Protein AF-A0A0J9WTV2-F1 (afdb_monomer_lite)

Sequence (429 aa):
MVVDNADDLRLFGVGQQANDEEMNDTLYKYVPHGSQGTVLWTSRDAHIVGTLVGSPRGIAVRSMTMDEAATLLARRRGDSSTVEREAGVDALLEELHCLPLAISQAGAYMRRMSMTAEQYLGFLRQGKTRWDMLKASDADRHRRPEVSNSMLETSRISTKRIRTESEMSYRMLHVVAYVDSQDIPYELIAAVADRCDNDKEDSVKQATEIEVLEAITRLKEFSFLSLRQTEQGERRYEMHKLVQEALRYGLRVRGTIEKILGETLSTENESENSEAYYAGTTLQIVDGLFPPSEPSSWARCEQYMKHAIRVGEWAEVSRMEVKAATLLQRVSYFLYDRGRWREREPVDSRAWVLRRKVLGEKHPDTIRSMAELATTYHAQGRYDEALQLHQTALGLRRHVLVENHPDTMQSVAYLASIREALQQLPSLV

pLDDT: mean 84.32, std 15.32, range [37.34, 98.56]

InterPro domains:
  IPR011990 Tetratricopeptide-like helical domain superfamily [G3DSA:1.25.40.10] (298-427)
  IPR011990 Tetratricopeptide-like helical domain superfamily [SSF48452] (323-424)
  IPR053137 Nucleotide-binding leucine-rich repeat (NLR)-like [PTHR46082] (64-424)

Secondary structure (DSSP, 8-state):
-EE-----GGGGTTT----HHHHTTSGGGGS---SS---EE--S-GGGBTTTB-GGG----PPPPHHHHHHHHHHHHT--TTS---TTHHHHHHHTTT-HHHHHHHHHHHHHHT--HHHHHHHHHHHHHHHTT----TT-TT--TTS-THHHHHHHHHHHHHHHH-HHHHHHHHHHTTS-SSSEEHHHHHTTGGGTGGG-TT---PPPHHHHHHHHHHHHHTTS-EEEE-TT--EEEE--HHHHHHHHHHHHHHHHHHHHHTSTT--TTGGGGSHHHHHHHHHHHHHHHSPPS-TTTHHHHHHHHHHHHHHHTTHHHHT-HHHHHHHHHHHHHHHHHTT-HHHHHHHHHHHHHHHHHHH-TTSHHHHHHHHHHHHHHHHTT-HHHHHHHHHHHHHHHHHHT-TTSHHHHHHHHHHHHHHHHHHHGGG--

Organism: Fusarium oxysporum f. sp. lycopersici (strain 4287 / CBS 123668 / FGSC 9935 / NRRL 34936) (NCBI:txid426428)

Radius of gyration: 25.4 Å; chains: 1; bounding box: 55×66×69 Å

Structure (mmCIF, N/CA/C/O backbone):
data_AF-A0A0J9WTV2-F1
#
_entry.id   AF-A0A0J9WTV2-F1
#
loop_
_atom_site.group_PDB
_atom_site.id
_atom_site.type_symbol
_atom_site.label_atom_id
_atom_site.label_alt_id
_atom_site.label_comp_id
_atom_site.label_asym_id
_atom_site.label_entity_id
_atom_site.label_seq_id
_atom_site.pdbx_PDB_ins_code
_atom_site.Cartn_x
_atom_site.Cartn_y
_atom_site.Cartn_z
_atom_site.occupancy
_atom_site.B_iso_or_equiv
_atom_site.auth_seq_id
_atom_site.auth_comp_id
_atom_site.auth_asym_id
_atom_site.auth_atom_id
_atom_site.pdbx_PDB_model_num
ATOM 1 N N . MET A 1 1 ? -0.837 -24.089 3.526 1.00 88.75 1 MET A N 1
ATOM 2 C CA . MET A 1 1 ? -0.514 -22.792 2.881 1.00 88.75 1 MET A CA 1
ATOM 3 C C . MET A 1 1 ? -1.655 -21.821 3.149 1.00 88.75 1 MET A C 1
ATOM 5 O O . MET A 1 1 ? -2.790 -22.281 3.195 1.00 88.75 1 MET A O 1
ATOM 9 N N . VAL A 1 2 ? -1.386 -20.527 3.337 1.00 90.69 2 VAL A N 1
ATOM 10 C CA . VAL A 1 2 ? -2.431 -19.493 3.446 1.00 90.69 2 VAL A CA 1
ATOM 11 C C . VAL A 1 2 ? -2.233 -18.495 2.311 1.00 90.69 2 VAL A C 1
ATOM 13 O O . VAL A 1 2 ? -1.140 -17.956 2.167 1.00 90.69 2 VAL A O 1
ATOM 16 N N . VAL A 1 3 ? -3.269 -18.286 1.503 1.00 89.69 3 VAL A N 1
ATOM 17 C CA . VAL A 1 3 ? -3.319 -17.242 0.479 1.00 89.69 3 VAL A CA 1
ATOM 18 C C . VAL A 1 3 ? -4.256 -16.163 0.994 1.00 89.69 3 VAL A C 1
ATOM 20 O O . VAL A 1 3 ? -5.477 -16.319 0.971 1.00 89.69 3 VAL A O 1
ATOM 23 N N . ASP A 1 4 ? -3.664 -15.103 1.529 1.00 85.88 4 ASP A N 1
ATOM 24 C CA . ASP A 1 4 ? -4.407 -14.010 2.141 1.00 85.88 4 ASP A CA 1
ATOM 25 C C . ASP A 1 4 ? -4.726 -12.916 1.110 1.00 85.88 4 ASP A C 1
ATOM 27 O O . ASP A 1 4 ? -3.882 -12.543 0.293 1.00 85.88 4 ASP A O 1
ATOM 31 N N . ASN A 1 5 ? -5.948 -12.389 1.159 1.00 77.56 5 ASN A N 1
ATOM 32 C CA . ASN A 1 5 ? -6.437 -11.265 0.366 1.00 77.56 5 ASN A CA 1
ATOM 33 C C . ASN A 1 5 ? -6.378 -11.493 -1.163 1.00 77.56 5 ASN A C 1
ATOM 35 O O . ASN A 1 5 ? -6.001 -10.597 -1.928 1.00 77.56 5 ASN A O 1
ATOM 39 N N . ALA A 1 6 ? -6.775 -12.689 -1.606 1.00 84.75 6 ALA A N 1
ATOM 40 C CA . ALA A 1 6 ? -6.897 -13.087 -3.009 1.00 84.75 6 ALA A CA 1
ATOM 41 C C . ALA A 1 6 ? -8.144 -12.469 -3.669 1.00 84.75 6 ALA A C 1
ATOM 43 O O . ALA A 1 6 ? -9.078 -13.171 -4.050 1.00 84.75 6 ALA A O 1
ATOM 44 N N . ASP A 1 7 ? -8.187 -11.140 -3.757 1.00 81.12 7 ASP A N 1
ATOM 45 C CA . ASP A 1 7 ? -9.354 -10.404 -4.263 1.00 81.12 7 ASP A CA 1
ATOM 46 C C . ASP A 1 7 ? -9.433 -10.391 -5.799 1.00 81.12 7 ASP A C 1
ATOM 48 O O . ASP A 1 7 ? -10.524 -10.362 -6.354 1.00 81.12 7 ASP A O 1
ATOM 52 N N . ASP A 1 8 ? -8.293 -10.415 -6.501 1.00 80.25 8 ASP A N 1
ATOM 53 C CA . ASP A 1 8 ? -8.256 -10.452 -7.969 1.00 80.25 8 ASP A CA 1
ATOM 54 C C . ASP A 1 8 ? -8.155 -11.900 -8.464 1.00 80.25 8 ASP A C 1
ATOM 56 O O . ASP A 1 8 ? -7.072 -12.418 -8.749 1.00 80.25 8 ASP A O 1
ATOM 60 N N . LEU A 1 9 ? -9.303 -12.578 -8.534 1.00 83.75 9 LEU A N 1
ATOM 61 C CA . LEU A 1 9 ? -9.380 -14.005 -8.871 1.00 83.75 9 LEU A CA 1
ATOM 62 C C . LEU A 1 9 ? -8.915 -14.331 -10.300 1.00 83.75 9 LEU A C 1
ATOM 64 O O . LEU A 1 9 ? -8.579 -15.480 -10.592 1.00 83.75 9 LEU A O 1
ATOM 68 N N . ARG A 1 10 ? -8.828 -13.325 -11.178 1.00 82.38 10 ARG A N 1
ATOM 69 C CA . ARG A 1 10 ? -8.316 -13.473 -12.551 1.00 82.38 10 ARG A CA 1
ATOM 70 C C . ARG A 1 10 ? -6.859 -13.923 -12.563 1.00 82.38 10 ARG A C 1
ATOM 72 O O . ARG A 1 10 ? -6.468 -14.683 -13.438 1.00 82.38 10 ARG A O 1
ATOM 79 N N . LEU A 1 11 ? -6.079 -13.541 -11.546 1.00 82.56 11 LEU A N 1
ATOM 80 C CA . LEU A 1 11 ? -4.700 -14.014 -11.368 1.00 82.56 11 LEU A CA 1
ATOM 81 C C . LEU A 1 11 ? -4.616 -15.540 -11.206 1.00 82.56 11 LEU A C 1
ATOM 83 O O . LEU A 1 11 ? -3.571 -16.137 -11.449 1.00 82.56 11 LEU A O 1
ATOM 87 N N . PHE A 1 12 ? -5.718 -16.172 -10.806 1.00 86.88 12 PHE A N 1
ATOM 88 C CA . PHE A 1 12 ? -5.850 -17.613 -10.621 1.00 86.88 12 PHE A CA 1
ATOM 89 C C . PHE A 1 12 ? -6.725 -18.268 -11.705 1.00 86.88 12 PHE A C 1
ATOM 91 O O . PHE A 1 12 ? -7.151 -19.404 -11.528 1.00 86.88 12 PHE A O 1
ATOM 98 N N . GLY A 1 13 ? -7.002 -17.570 -12.813 1.00 81.94 13 GLY A N 1
ATOM 99 C CA . GLY A 1 13 ? -7.749 -18.115 -13.953 1.00 81.94 13 GLY A CA 1
ATOM 100 C C . GLY A 1 13 ? -9.270 -18.032 -13.846 1.00 81.94 13 GLY A C 1
ATOM 101 O O . GLY A 1 13 ? -9.978 -18.606 -14.669 1.00 81.94 13 GLY A O 1
ATOM 102 N N . VAL A 1 14 ? -9.814 -17.329 -12.849 1.00 81.69 14 VAL A N 1
ATOM 103 C CA . VAL A 1 14 ? -11.269 -17.178 -12.715 1.00 81.69 14 VAL A CA 1
ATOM 104 C C . VAL A 1 14 ? -11.778 -16.091 -13.665 1.00 81.69 14 VAL A C 1
ATOM 106 O O . VAL A 1 14 ? -11.356 -14.939 -13.582 1.00 81.69 14 VAL A O 1
ATOM 109 N N . GLY A 1 15 ? -12.724 -16.445 -14.541 1.00 71.12 15 GLY A N 1
ATOM 110 C CA . GLY A 1 15 ? -13.423 -15.500 -15.422 1.00 71.12 15 GLY A CA 1
ATOM 111 C C . GLY A 1 15 ? -12.742 -15.197 -16.765 1.00 71.12 15 GLY A C 1
ATOM 112 O O . GLY A 1 15 ? -13.240 -14.344 -17.497 1.00 71.12 15 GLY A O 1
ATOM 113 N N . GLN A 1 16 ? -11.645 -15.876 -17.116 1.00 63.53 16 GLN A N 1
ATOM 114 C CA . GLN A 1 16 ? -11.066 -15.822 -18.466 1.00 63.53 16 GLN A CA 1
ATOM 115 C C . GLN A 1 16 ? -11.828 -16.779 -19.403 1.00 63.53 16 GLN A C 1
ATOM 117 O O . GLN A 1 16 ? -12.070 -17.933 -19.050 1.00 63.53 16 GLN A O 1
ATOM 122 N N . GLN A 1 17 ? -12.241 -16.305 -20.587 1.00 53.38 17 GLN A N 1
ATOM 123 C CA . GLN A 1 17 ? -12.732 -17.178 -21.661 1.00 53.38 17 GLN A CA 1
ATOM 124 C C . GLN A 1 17 ? -11.529 -17.961 -22.194 1.00 53.38 17 GLN A C 1
ATOM 126 O O . GLN A 1 17 ? -10.650 -17.381 -22.818 1.00 53.38 17 GLN A O 1
ATOM 131 N N . ALA A 1 18 ? -11.452 -19.247 -21.866 1.00 44.72 18 ALA A N 1
ATOM 132 C CA . ALA A 1 18 ? -10.271 -20.062 -22.109 1.00 44.72 18 ALA A CA 1
ATOM 133 C C . ALA A 1 18 ? -9.949 -20.210 -23.608 1.00 44.72 18 ALA A C 1
ATOM 135 O O . ALA A 1 18 ? -10.753 -20.749 -24.365 1.00 44.72 18 ALA A O 1
ATOM 136 N N . ASN A 1 19 ? -8.732 -19.820 -23.994 1.00 51.06 19 ASN A N 1
ATOM 137 C CA . ASN A 1 19 ? -7.910 -20.657 -24.863 1.00 51.06 19 ASN A CA 1
ATOM 138 C C . ASN A 1 19 ? -7.000 -21.482 -23.938 1.00 51.06 19 ASN A C 1
ATOM 140 O O . ASN A 1 19 ? -6.415 -20.927 -23.006 1.00 51.06 19 ASN A O 1
ATOM 144 N N . ASP A 1 20 ? -6.882 -22.790 -24.175 1.00 47.78 20 ASP A N 1
ATOM 145 C CA . ASP A 1 20 ? -6.165 -23.731 -23.292 1.00 47.78 20 ASP A CA 1
ATOM 146 C C . ASP A 1 20 ? -4.681 -23.362 -23.047 1.00 47.78 20 ASP A C 1
ATOM 148 O O . ASP A 1 20 ? -4.088 -23.793 -22.057 1.00 47.78 20 ASP A O 1
ATOM 152 N N . GLU A 1 21 ? -4.087 -22.507 -23.888 1.00 48.16 21 GLU A N 1
ATOM 153 C CA . GLU A 1 21 ? -2.724 -21.985 -23.714 1.00 48.16 21 GLU A CA 1
ATOM 154 C C . GLU A 1 21 ? -2.596 -20.937 -22.582 1.00 48.16 21 GLU A C 1
ATOM 156 O O . GLU A 1 21 ? -1.555 -20.890 -21.929 1.00 48.16 21 GLU A O 1
ATOM 161 N N . GLU A 1 22 ? -3.643 -20.159 -22.257 1.00 49.66 22 GLU A N 1
ATOM 162 C CA . GLU A 1 22 ? -3.600 -19.127 -21.195 1.00 49.66 22 GLU A CA 1
ATOM 163 C C . GLU A 1 22 ? -3.809 -19.696 -19.778 1.00 49.66 22 GLU A C 1
ATOM 165 O O . GLU A 1 22 ? -3.300 -19.147 -18.796 1.00 49.66 22 GLU A O 1
ATOM 170 N N . MET A 1 23 ? -4.503 -20.835 -19.639 1.00 46.53 23 MET A N 1
ATOM 171 C CA . MET A 1 23 ? -4.699 -21.491 -18.333 1.00 46.53 23 MET A CA 1
ATOM 172 C C . MET A 1 23 ? -3.373 -21.929 -17.700 1.00 46.53 23 MET A C 1
ATOM 174 O O . MET A 1 23 ? -3.224 -21.905 -16.470 1.00 46.53 23 MET A O 1
ATOM 178 N N . ASN A 1 24 ? -2.394 -22.269 -18.543 1.00 49.69 24 ASN A N 1
ATOM 179 C CA . ASN A 1 24 ? -1.057 -22.662 -18.128 1.00 49.69 24 ASN A CA 1
ATOM 180 C C . ASN A 1 24 ? -0.238 -21.516 -17.536 1.00 49.69 24 ASN A C 1
ATOM 182 O O . ASN A 1 24 ? 0.843 -21.806 -17.030 1.00 49.69 24 ASN A O 1
ATOM 186 N N . ASP A 1 25 ? -0.717 -20.265 -17.528 1.00 63.25 25 ASP A N 1
ATOM 187 C CA . ASP A 1 25 ? 0.024 -19.120 -16.983 1.00 63.25 25 ASP A CA 1
ATOM 188 C C . ASP A 1 25 ? -0.570 -18.468 -15.729 1.00 63.25 25 ASP A C 1
ATOM 190 O O . ASP A 1 25 ? -0.031 -17.503 -15.187 1.00 63.25 25 ASP A O 1
ATOM 194 N N . THR A 1 26 ? -1.622 -19.067 -15.178 1.00 81.75 26 THR A N 1
ATOM 195 C CA . THR A 1 26 ? -2.252 -18.581 -13.946 1.00 81.75 26 THR A CA 1
ATOM 196 C C . THR A 1 26 ? -1.428 -18.930 -12.702 1.00 81.75 26 THR A C 1
ATOM 198 O O . THR A 1 26 ? -0.690 -19.918 -12.665 1.00 81.75 26 THR A O 1
ATOM 201 N N . LEU A 1 27 ? -1.590 -18.158 -11.622 1.00 86.12 27 LEU A N 1
ATOM 202 C CA . LEU A 1 27 ? -0.974 -18.466 -10.326 1.00 86.12 27 LEU A CA 1
ATOM 203 C C . LEU A 1 27 ? -1.513 -19.765 -9.710 1.00 86.12 27 LEU A C 1
ATOM 205 O O . LEU A 1 27 ? -0.880 -20.329 -8.818 1.00 86.12 27 LEU A O 1
ATOM 209 N N . TYR A 1 28 ? -2.656 -20.264 -10.192 1.00 85.88 28 TYR A N 1
ATOM 210 C CA . TYR A 1 28 ? -3.290 -21.468 -9.666 1.00 85.88 28 TYR A CA 1
ATOM 211 C C . TYR A 1 28 ? -2.400 -22.710 -9.796 1.00 85.88 28 TYR A C 1
ATOM 213 O O . TYR A 1 28 ? -2.402 -23.549 -8.899 1.00 85.88 28 TYR A O 1
ATOM 221 N N . LYS A 1 29 ? -1.563 -22.794 -10.840 1.00 85.25 29 LYS A N 1
ATOM 222 C CA . LYS A 1 29 ? -0.617 -23.911 -11.038 1.00 85.25 29 LYS A CA 1
ATOM 223 C C . LYS A 1 29 ? 0.431 -24.046 -9.927 1.00 85.25 29 LYS A C 1
ATOM 225 O O . LYS A 1 29 ? 1.000 -25.116 -9.750 1.00 85.25 29 LYS A O 1
ATOM 230 N N . TYR A 1 30 ? 0.693 -22.967 -9.187 1.00 86.81 30 TYR A N 1
ATOM 231 C CA . TYR A 1 30 ? 1.645 -22.950 -8.071 1.00 86.81 30 TYR A CA 1
ATOM 232 C C . TYR A 1 30 ? 0.988 -23.221 -6.717 1.00 86.81 30 TYR A C 1
ATOM 234 O O . TYR A 1 30 ? 1.678 -23.338 -5.704 1.00 86.81 30 TYR A O 1
ATOM 242 N N . VAL A 1 31 ? -0.341 -23.308 -6.676 1.00 87.62 31 VAL A N 1
ATOM 243 C CA . VAL A 1 31 ? -1.068 -23.681 -5.468 1.00 87.62 31 VAL A CA 1
ATOM 244 C C . VAL A 1 31 ? -0.858 -25.180 -5.247 1.00 87.62 31 VAL A C 1
ATOM 246 O O . VAL A 1 31 ? -1.146 -25.946 -6.154 1.00 87.62 31 VAL A O 1
ATOM 249 N N . PRO A 1 32 ? -0.383 -25.642 -4.078 1.00 87.25 32 PRO A N 1
ATOM 250 C CA . PRO A 1 32 ? -0.181 -27.065 -3.845 1.00 87.25 32 PRO A CA 1
ATOM 251 C C . PRO A 1 32 ? -1.494 -27.855 -3.914 1.00 87.25 32 PRO A C 1
ATOM 253 O O . PRO A 1 32 ? -2.434 -27.575 -3.163 1.00 87.25 32 PRO A O 1
ATOM 256 N N . HIS A 1 33 ? -1.521 -28.892 -4.753 1.00 81.75 33 HIS A N 1
ATOM 257 C CA . HIS A 1 33 ? -2.591 -29.888 -4.809 1.00 81.75 33 HIS A CA 1
ATOM 258 C C . HIS A 1 33 ? -2.092 -31.201 -4.206 1.00 81.75 33 HIS A C 1
ATOM 260 O O . HIS A 1 33 ? -1.089 -31.762 -4.641 1.00 81.75 33 HIS A O 1
ATOM 266 N N . GLY A 1 34 ? -2.786 -31.707 -3.190 1.00 79.88 34 GLY A N 1
ATOM 267 C CA . GLY A 1 34 ? -2.417 -32.961 -2.542 1.00 79.88 34 GLY A CA 1
ATOM 268 C C . GLY A 1 34 ? -3.473 -33.438 -1.556 1.00 79.88 34 GLY A C 1
ATOM 269 O O . GLY A 1 34 ? -4.325 -32.671 -1.112 1.00 79.88 34 GLY A O 1
ATOM 270 N N . SER A 1 35 ? -3.412 -34.723 -1.207 1.00 80.44 35 SER A N 1
ATOM 271 C CA . SER A 1 35 ? -4.256 -35.323 -0.165 1.00 80.44 35 SER A CA 1
ATOM 272 C C . SER A 1 35 ? -3.774 -35.003 1.255 1.00 80.44 35 SER A C 1
ATOM 274 O O . SER A 1 35 ? -4.506 -35.232 2.215 1.00 80.44 35 SER A O 1
ATOM 276 N N . GLN A 1 36 ? -2.556 -34.469 1.389 1.00 83.94 36 GLN A N 1
ATOM 277 C CA . GLN A 1 36 ? -1.928 -34.098 2.652 1.00 83.94 36 GLN A CA 1
ATOM 278 C C . GLN A 1 36 ? -1.733 -32.579 2.692 1.00 83.94 36 GLN A C 1
ATOM 280 O O . GLN A 1 36 ? -0.892 -32.032 1.981 1.00 83.94 36 GLN A O 1
ATOM 285 N N . GLY A 1 37 ? -2.518 -31.902 3.530 1.00 85.75 37 GLY A N 1
ATOM 286 C CA . GLY A 1 37 ? -2.442 -30.456 3.744 1.00 85.75 37 GLY A CA 1
ATOM 287 C C . GLY A 1 37 ? -3.648 -29.677 3.216 1.00 85.75 37 GLY A C 1
ATOM 288 O O . GLY A 1 37 ? -4.419 -30.144 2.382 1.00 85.75 37 GLY A O 1
ATOM 289 N N . THR A 1 38 ? -3.800 -28.456 3.730 1.00 89.56 38 THR A N 1
ATOM 290 C CA . THR A 1 38 ? -4.901 -27.550 3.383 1.00 89.56 38 THR A CA 1
ATOM 291 C C . THR A 1 38 ? -4.342 -26.216 2.898 1.00 89.56 38 THR A C 1
ATOM 293 O O . THR A 1 38 ? -3.380 -25.673 3.462 1.00 89.56 38 THR A O 1
ATOM 296 N N . VAL A 1 39 ? -4.965 -25.674 1.851 1.00 91.44 39 VAL A N 1
ATOM 297 C CA . VAL A 1 39 ? -4.784 -24.283 1.435 1.00 91.44 39 VAL A CA 1
ATOM 298 C C . VAL A 1 39 ? -5.960 -23.471 1.964 1.00 91.44 39 VAL A C 1
ATOM 300 O O . VAL A 1 39 ? -7.106 -23.743 1.610 1.00 91.44 39 VAL A O 1
ATOM 303 N N . LEU A 1 40 ? -5.678 -22.502 2.831 1.00 92.69 40 LEU A N 1
ATOM 304 C CA . LEU A 1 40 ? -6.666 -21.545 3.318 1.00 92.69 40 LEU A CA 1
ATOM 305 C C . LEU A 1 40 ? -6.623 -20.300 2.433 1.00 92.69 40 LEU A C 1
ATOM 307 O O . LEU A 1 40 ? -5.555 -19.722 2.257 1.00 92.69 40 LEU A O 1
ATOM 311 N N . TRP A 1 41 ? -7.774 -19.893 1.908 1.00 92.81 41 TRP A N 1
ATOM 312 C CA . TRP A 1 41 ? -7.922 -18.688 1.096 1.00 92.81 41 TRP A CA 1
ATOM 313 C C . TRP A 1 41 ? -8.751 -17.658 1.849 1.00 92.81 41 TRP A C 1
ATOM 315 O O . TRP A 1 41 ? -9.786 -18.007 2.419 1.00 92.81 41 TRP A O 1
ATOM 325 N N . THR A 1 42 ? -8.343 -16.395 1.803 1.00 91.19 42 THR A N 1
ATOM 326 C CA . THR A 1 42 ? -9.198 -15.271 2.200 1.00 91.19 42 THR A CA 1
ATOM 327 C C . THR A 1 42 ? -9.383 -14.351 0.991 1.00 91.19 42 THR A C 1
ATOM 329 O O . THR A 1 42 ? -8.451 -14.104 0.225 1.00 91.19 42 THR A O 1
ATOM 332 N N . SER A 1 43 ? -10.610 -13.887 0.764 1.00 86.88 43 SER A N 1
ATOM 333 C CA . SER A 1 43 ? -10.949 -13.008 -0.357 1.00 86.88 43 SER A CA 1
ATOM 334 C C . SER A 1 43 ? -12.223 -12.231 -0.047 1.00 86.88 43 SER A C 1
ATOM 336 O O . SER A 1 43 ? -13.124 -12.741 0.625 1.00 86.88 43 SER A O 1
ATOM 338 N N . ARG A 1 44 ? -12.306 -10.997 -0.543 1.00 79.94 44 ARG A N 1
ATOM 339 C CA . ARG A 1 44 ? -13.536 -10.191 -0.556 1.00 79.94 44 ARG A CA 1
ATOM 340 C C . ARG A 1 44 ? -14.448 -10.552 -1.735 1.00 79.94 44 ARG A C 1
ATOM 342 O O . ARG A 1 44 ? -15.649 -10.249 -1.696 1.00 79.94 44 ARG A O 1
ATOM 349 N N . ASP A 1 45 ? -13.899 -11.211 -2.754 1.00 81.06 45 ASP A N 1
ATOM 350 C CA . ASP A 1 45 ? -14.632 -11.657 -3.932 1.00 81.06 45 ASP A CA 1
ATOM 351 C C . ASP A 1 45 ? -15.371 -12.975 -3.640 1.00 81.06 45 ASP A C 1
ATOM 353 O O . ASP A 1 45 ? -14.770 -14.028 -3.428 1.00 81.06 45 ASP A O 1
ATOM 357 N N . ALA A 1 46 ? -16.708 -12.921 -3.629 1.00 83.25 46 ALA A N 1
ATOM 358 C CA . ALA A 1 46 ? -17.532 -14.103 -3.369 1.00 83.25 46 ALA A CA 1
ATOM 359 C C . ALA A 1 46 ? -17.436 -15.163 -4.474 1.00 83.25 46 ALA A C 1
ATOM 361 O O . ALA A 1 46 ? -17.731 -16.326 -4.197 1.00 83.25 46 ALA A O 1
ATOM 362 N N . HIS A 1 47 ? -16.998 -14.801 -5.685 1.00 85.94 47 HIS A N 1
ATOM 363 C CA . HIS A 1 47 ? -16.855 -15.753 -6.787 1.00 85.94 47 HIS A CA 1
ATOM 364 C C . HIS A 1 47 ? -15.744 -16.781 -6.541 1.00 85.94 47 HIS A C 1
ATOM 366 O O . HIS A 1 47 ? -15.655 -17.754 -7.284 1.00 85.94 47 HIS A O 1
ATOM 372 N N . ILE A 1 48 ? -14.919 -16.623 -5.495 1.00 88.12 48 ILE A N 1
ATOM 373 C CA . ILE A 1 48 ? -13.900 -17.614 -5.120 1.00 88.12 48 ILE A CA 1
ATOM 374 C C . ILE A 1 48 ? -14.527 -18.969 -4.757 1.00 88.12 48 ILE A C 1
ATOM 376 O O . ILE A 1 48 ? -13.937 -20.028 -4.993 1.00 88.12 48 ILE A O 1
ATOM 380 N N . VAL A 1 49 ? -15.743 -18.939 -4.201 1.00 88.31 49 VAL A N 1
ATOM 381 C CA . VAL A 1 49 ? -16.520 -20.129 -3.861 1.00 88.31 49 VAL A CA 1
ATOM 382 C C . VAL A 1 49 ? -17.215 -20.642 -5.118 1.00 88.31 49 VAL A C 1
ATOM 384 O O . VAL A 1 49 ? -17.958 -19.919 -5.771 1.00 88.31 49 VAL A O 1
ATOM 387 N N . GLY A 1 50 ? -16.993 -21.912 -5.443 1.00 85.88 50 GLY A N 1
ATOM 388 C CA . GLY A 1 50 ? -17.447 -22.529 -6.690 1.00 85.88 50 GLY A CA 1
ATOM 389 C C . GLY A 1 50 ? -16.443 -22.416 -7.840 1.00 85.88 50 GLY A C 1
ATOM 390 O O . GLY A 1 50 ? -16.675 -23.024 -8.879 1.00 85.88 50 GLY A O 1
ATOM 391 N N . THR A 1 51 ? -15.328 -21.701 -7.652 1.00 87.38 51 THR A N 1
ATOM 392 C CA . THR A 1 51 ? -14.238 -21.606 -8.636 1.00 87.38 51 THR A CA 1
ATOM 393 C C . THR A 1 51 ? -12.959 -22.239 -8.081 1.00 87.38 51 THR A C 1
ATOM 395 O O . THR A 1 51 ? -12.727 -23.428 -8.280 1.00 87.38 51 THR A O 1
ATOM 398 N N . LEU A 1 52 ? -12.157 -21.491 -7.319 1.00 87.25 52 LEU A N 1
ATOM 399 C CA . LEU A 1 52 ? -10.907 -21.972 -6.715 1.00 87.25 52 LEU A CA 1
ATOM 400 C C . LEU A 1 52 ? -11.152 -22.832 -5.474 1.00 87.25 52 LEU A C 1
ATOM 402 O O . LEU A 1 52 ? -10.372 -23.735 -5.165 1.00 87.25 52 LEU A O 1
ATOM 406 N N . VAL A 1 53 ? -12.232 -22.540 -4.745 1.00 88.50 53 VAL A N 1
ATOM 407 C CA . VAL A 1 53 ? -12.633 -23.255 -3.533 1.00 88.50 53 VAL A CA 1
ATOM 408 C C . VAL A 1 53 ? -13.962 -23.944 -3.801 1.00 88.50 53 VAL A C 1
ATOM 410 O O . VAL A 1 53 ? -14.949 -23.294 -4.133 1.00 88.50 53 VAL A O 1
ATOM 413 N N . GLY A 1 54 ? -14.014 -25.267 -3.628 1.00 85.81 54 GLY A N 1
ATOM 414 C CA . GLY A 1 54 ? -15.258 -26.017 -3.800 1.00 85.81 54 GLY A CA 1
ATOM 415 C C . GLY A 1 54 ? -16.375 -25.470 -2.906 1.00 85.81 54 GLY A C 1
ATOM 416 O O . GLY A 1 54 ? -16.141 -25.180 -1.732 1.00 85.81 54 GLY A O 1
ATOM 417 N N . SER A 1 55 ? -17.597 -25.376 -3.437 1.00 87.19 55 SER A N 1
ATOM 418 C CA . SER A 1 55 ? -18.765 -24.804 -2.751 1.00 87.19 55 SER A CA 1
ATOM 419 C C . SER A 1 55 ? -18.964 -25.242 -1.288 1.00 87.19 55 SER A C 1
ATOM 421 O O . SER A 1 55 ? -19.198 -24.363 -0.461 1.00 87.19 55 SER A O 1
ATOM 423 N N . PRO A 1 56 ? -18.815 -26.531 -0.898 1.00 88.06 56 PRO A N 1
ATOM 424 C CA . PRO A 1 56 ? -19.010 -26.940 0.499 1.00 88.06 56 PRO A CA 1
ATOM 425 C C . PRO A 1 56 ? -17.891 -26.492 1.454 1.00 88.06 56 PRO A C 1
ATOM 427 O O . PRO A 1 56 ? -18.029 -26.639 2.663 1.00 88.06 56 PRO A O 1
ATOM 430 N N . ARG A 1 57 ? -16.768 -25.984 0.934 1.00 88.94 57 ARG A N 1
ATOM 431 C CA . ARG A 1 57 ? -15.618 -25.519 1.727 1.00 88.94 57 ARG A CA 1
ATOM 432 C C . ARG A 1 57 ? -15.583 -24.001 1.900 1.00 88.94 57 ARG A C 1
ATOM 434 O O . ARG A 1 57 ? -14.744 -23.503 2.644 1.00 88.94 57 ARG A O 1
ATOM 441 N N . GLY A 1 58 ? -16.461 -23.266 1.216 1.00 89.38 58 GLY A N 1
ATOM 442 C CA . GLY A 1 58 ? -16.564 -21.819 1.364 1.00 89.38 58 GLY A CA 1
ATOM 443 C C . GLY A 1 58 ? -17.135 -21.444 2.730 1.00 89.38 58 GLY A C 1
ATOM 444 O O . GLY A 1 58 ? -18.239 -21.858 3.075 1.00 89.38 58 GLY A O 1
ATOM 445 N N . ILE A 1 59 ? -16.403 -20.633 3.494 1.00 90.38 59 ILE A N 1
ATOM 446 C CA . ILE A 1 59 ? -16.875 -20.082 4.769 1.00 90.38 59 ILE A CA 1
ATOM 447 C C . ILE A 1 59 ? -17.138 -18.593 4.565 1.00 90.38 59 ILE A C 1
ATOM 449 O O . ILE A 1 59 ? -16.211 -17.794 4.449 1.00 90.38 59 ILE A O 1
ATOM 453 N N . ALA A 1 60 ? -18.414 -18.214 4.517 1.00 87.81 60 ALA A N 1
ATOM 454 C CA . ALA A 1 60 ? -18.801 -16.811 4.480 1.00 87.81 60 ALA A CA 1
ATOM 455 C C . ALA A 1 60 ? -18.637 -16.194 5.877 1.00 87.81 60 ALA A C 1
ATOM 457 O O . ALA A 1 60 ? -19.384 -16.531 6.798 1.00 87.81 60 ALA A O 1
ATOM 458 N N . VAL A 1 61 ? -17.677 -15.280 6.031 1.00 87.06 61 VAL A N 1
ATOM 459 C CA . VAL A 1 61 ? -17.501 -14.507 7.268 1.00 87.06 61 VAL A CA 1
ATOM 460 C C . VAL A 1 61 ? -18.611 -13.458 7.345 1.00 87.06 61 VAL A C 1
ATOM 462 O O . VAL A 1 61 ? -18.637 -12.508 6.564 1.00 87.06 61 VAL A O 1
ATOM 465 N N . ARG A 1 62 ? -19.567 -13.668 8.254 1.00 85.44 62 ARG A N 1
ATOM 466 C CA . ARG A 1 62 ? -20.687 -12.748 8.504 1.00 85.44 62 ARG A CA 1
ATOM 467 C C . ARG A 1 62 ? -20.293 -11.688 9.537 1.00 85.44 62 ARG A C 1
ATOM 469 O O . ARG A 1 62 ? -19.265 -11.817 10.200 1.00 85.44 62 ARG A O 1
ATOM 476 N N . SER A 1 63 ? -21.121 -10.652 9.682 1.00 84.94 63 SER A N 1
ATOM 477 C CA . SER A 1 63 ? -21.030 -9.739 10.827 1.00 84.94 63 SER A CA 1
ATOM 478 C C . SER A 1 63 ? -21.110 -10.515 12.142 1.00 84.94 63 SER A C 1
ATOM 480 O O . SER A 1 63 ? -21.721 -11.585 12.198 1.00 84.94 63 SER A O 1
ATOM 482 N N . MET A 1 64 ? -20.501 -9.962 13.192 1.00 91.81 64 MET A N 1
ATOM 483 C CA . MET A 1 64 ? -20.559 -10.558 14.525 1.00 91.81 64 MET A CA 1
ATOM 484 C C . MET A 1 64 ? -22.008 -10.630 15.006 1.00 91.81 64 MET A C 1
ATOM 486 O O . MET A 1 64 ? -22.831 -9.778 14.666 1.00 91.81 64 MET A O 1
ATOM 490 N N . THR A 1 65 ? -22.320 -11.625 15.828 1.00 94.06 65 THR A N 1
ATOM 491 C CA . THR A 1 65 ? -23.556 -11.594 16.616 1.00 94.06 65 THR A CA 1
ATOM 492 C C . THR A 1 65 ? -23.505 -10.439 17.619 1.00 94.06 65 THR A C 1
ATOM 494 O O . THR A 1 65 ? -22.424 -9.975 17.989 1.00 94.06 65 THR A O 1
ATOM 497 N N . MET A 1 66 ? -24.665 -9.982 18.096 1.00 93.38 66 MET A N 1
ATOM 498 C CA . MET A 1 66 ? -24.733 -8.898 19.086 1.00 93.38 66 MET A CA 1
ATOM 499 C C . MET A 1 66 ? -23.943 -9.219 20.363 1.00 93.38 66 MET A C 1
ATOM 501 O O . MET A 1 66 ? -23.277 -8.343 20.910 1.00 93.38 66 MET A O 1
ATOM 505 N N . ASP A 1 67 ? -23.936 -10.479 20.803 1.00 91.31 67 ASP A N 1
ATOM 506 C CA . ASP A 1 67 ? -23.207 -10.891 22.006 1.00 91.31 67 ASP A CA 1
ATOM 507 C C . ASP A 1 67 ? -21.690 -10.922 21.797 1.00 91.31 67 ASP A C 1
ATOM 509 O O . ASP A 1 67 ? -20.934 -10.429 22.641 1.00 91.31 67 ASP A O 1
ATOM 513 N N . GLU A 1 68 ? -21.223 -11.429 20.653 1.00 94.06 68 GLU A N 1
ATOM 514 C CA . GLU A 1 68 ? -19.805 -11.358 20.285 1.00 94.06 68 GLU A CA 1
ATOM 515 C C . GLU A 1 68 ? -19.358 -9.896 20.139 1.00 94.06 68 GLU A C 1
ATOM 517 O O . GLU A 1 68 ? -18.279 -9.519 20.605 1.00 94.06 68 GLU A O 1
ATOM 522 N N . ALA A 1 69 ? -20.187 -9.062 19.507 1.00 95.00 69 ALA A N 1
ATOM 523 C CA . ALA A 1 69 ? -19.929 -7.646 19.280 1.00 95.00 69 ALA A CA 1
ATOM 524 C C . ALA A 1 69 ? -19.846 -6.866 20.603 1.00 95.00 69 ALA A C 1
ATOM 526 O O . ALA A 1 69 ? -18.908 -6.090 20.804 1.00 95.00 69 ALA A O 1
ATOM 527 N N . ALA A 1 70 ? -20.762 -7.128 21.539 1.00 93.69 70 ALA A N 1
ATOM 528 C CA . ALA A 1 70 ? -20.742 -6.559 22.884 1.00 93.69 70 ALA A CA 1
ATOM 529 C C . ALA A 1 70 ? -19.503 -7.003 23.668 1.00 93.69 70 ALA A C 1
ATOM 531 O O . ALA A 1 70 ? -18.839 -6.178 24.296 1.00 93.69 70 ALA A O 1
ATOM 532 N N . THR A 1 71 ? -19.141 -8.285 23.570 1.00 93.19 71 THR A N 1
ATOM 533 C CA . THR A 1 71 ? -17.934 -8.835 24.204 1.00 93.19 71 THR A CA 1
ATOM 534 C C . THR A 1 71 ? -16.670 -8.158 23.671 1.00 93.19 71 THR A C 1
ATOM 536 O O . THR A 1 71 ? -15.788 -7.767 24.441 1.00 93.19 71 THR A O 1
ATOM 539 N N . LEU A 1 72 ? -16.576 -7.971 22.351 1.00 94.69 72 LEU A N 1
ATOM 540 C CA . LEU A 1 72 ? -15.460 -7.261 21.735 1.00 94.69 72 LEU A CA 1
ATOM 541 C C . LEU A 1 72 ? -15.410 -5.795 22.177 1.00 94.69 72 LEU A C 1
ATOM 543 O O . LEU A 1 72 ? -14.326 -5.309 22.506 1.00 94.69 72 LEU A O 1
ATOM 547 N N . LEU A 1 73 ? -16.553 -5.103 22.209 1.00 94.56 73 LEU A N 1
ATOM 548 C CA . LEU A 1 73 ? -16.628 -3.709 22.641 1.00 94.56 73 LEU A CA 1
ATOM 549 C C . LEU A 1 73 ? -16.145 -3.554 24.087 1.00 94.56 73 LEU A C 1
ATOM 551 O O . LEU A 1 73 ? -15.249 -2.748 24.333 1.00 94.56 73 LEU A O 1
ATOM 555 N N . ALA A 1 74 ? -16.659 -4.365 25.015 1.00 91.88 74 ALA A N 1
ATOM 556 C CA . ALA A 1 74 ? -16.249 -4.359 26.421 1.00 91.88 74 ALA A CA 1
ATOM 557 C C . ALA A 1 74 ? -14.735 -4.591 26.568 1.00 91.88 74 ALA A C 1
ATOM 559 O O . ALA A 1 74 ? -14.027 -3.828 27.230 1.00 91.88 74 ALA A O 1
ATOM 560 N N . ARG A 1 75 ? -14.190 -5.579 25.841 1.00 92.56 75 ARG A N 1
ATOM 561 C CA . ARG A 1 75 ? -12.746 -5.859 25.839 1.00 92.56 75 ARG A CA 1
ATOM 562 C C . ARG A 1 75 ? -11.921 -4.674 25.334 1.00 92.56 75 ARG A C 1
ATOM 564 O O . ARG A 1 75 ? -10.849 -4.396 25.870 1.00 92.56 75 ARG A O 1
ATOM 571 N N . ARG A 1 76 ? -12.392 -3.980 24.296 1.00 93.56 76 ARG A N 1
ATOM 572 C CA . ARG A 1 76 ? -11.706 -2.814 23.712 1.00 93.56 76 ARG A CA 1
ATOM 573 C C . ARG A 1 76 ? -11.798 -1.583 24.608 1.00 93.56 76 ARG A C 1
ATOM 575 O O . ARG A 1 76 ? -10.827 -0.831 24.684 1.00 93.56 76 ARG A O 1
ATOM 582 N N . ARG A 1 77 ? -12.896 -1.446 25.350 1.00 90.81 77 ARG A N 1
ATOM 583 C CA . ARG A 1 77 ? -13.081 -0.436 26.399 1.00 90.81 77 ARG A CA 1
ATOM 584 C C . ARG A 1 77 ? -12.214 -0.681 27.634 1.00 90.81 77 ARG A C 1
ATOM 586 O O . ARG A 1 77 ? -11.819 0.269 28.298 1.00 90.81 77 ARG A O 1
ATOM 593 N N . GLY A 1 78 ? -11.803 -1.929 27.862 1.00 85.81 78 GLY A N 1
ATOM 594 C CA . GLY A 1 78 ? -11.050 -2.323 29.053 1.00 85.81 78 GLY A CA 1
ATOM 595 C C . GLY A 1 78 ? -11.937 -2.648 30.249 1.0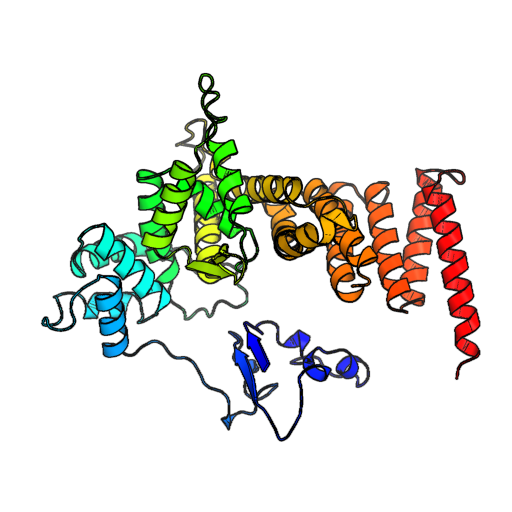0 85.81 78 GLY A C 1
ATOM 596 O O . GLY A 1 78 ? -11.433 -2.669 31.369 1.00 85.81 78 GLY A O 1
ATOM 597 N N . ASP A 1 79 ? -13.221 -2.902 30.007 1.00 82.31 79 ASP A N 1
ATOM 598 C CA . ASP A 1 79 ? -14.193 -3.239 31.039 1.00 82.31 79 ASP A CA 1
ATOM 599 C C . ASP A 1 79 ? -13.954 -4.683 31.518 1.00 82.31 79 ASP A C 1
ATOM 601 O O . ASP A 1 79 ? -13.672 -5.583 30.717 1.00 82.31 79 ASP A O 1
ATOM 605 N N . SER A 1 80 ? -14.053 -4.929 32.828 1.00 65.56 80 SER A N 1
ATOM 606 C CA . SER A 1 80 ? -14.069 -6.292 33.367 1.00 65.56 80 SER A CA 1
ATOM 607 C C . SER A 1 80 ? -15.439 -6.932 33.113 1.00 65.56 80 SER A C 1
ATOM 609 O O . SER A 1 80 ? -16.478 -6.280 33.170 1.00 65.56 80 SER A O 1
ATOM 611 N N . SER A 1 81 ? -15.437 -8.223 32.784 1.00 56.72 81 SER A N 1
ATOM 612 C CA . SER A 1 81 ? -16.515 -8.975 32.121 1.00 56.72 81 SER A CA 1
ATOM 613 C C . SER A 1 81 ? -17.801 -9.223 32.934 1.00 56.72 81 SER A C 1
ATOM 615 O O . SER A 1 81 ? -18.445 -10.248 32.730 1.00 56.72 81 SER A O 1
ATOM 617 N N . THR A 1 82 ? -18.173 -8.364 33.886 1.00 50.88 82 THR A N 1
ATOM 618 C CA . THR A 1 82 ? -19.198 -8.690 34.900 1.00 50.88 82 THR A CA 1
ATOM 619 C C . THR A 1 82 ? -20.275 -7.630 35.131 1.00 50.88 82 THR A C 1
ATOM 621 O O . THR A 1 82 ? -20.999 -7.740 36.115 1.00 50.88 82 THR A O 1
ATOM 624 N N . VAL A 1 83 ? -20.424 -6.620 34.272 1.00 55.72 83 VAL A N 1
ATOM 625 C CA . VAL A 1 83 ? -21.476 -5.601 34.453 1.00 55.72 83 VAL A CA 1
ATOM 626 C C . VAL A 1 83 ? -22.601 -5.799 33.441 1.00 55.72 83 VAL A C 1
ATOM 628 O O . VAL A 1 83 ? -22.353 -6.167 32.291 1.00 55.72 83 VAL A O 1
ATOM 631 N N . GLU A 1 84 ? -23.838 -5.573 33.895 1.00 64.50 84 GLU A N 1
ATOM 632 C CA . GLU A 1 84 ? -25.021 -5.437 33.044 1.00 64.50 84 GLU A CA 1
ATOM 633 C C . GLU A 1 84 ? -24.712 -4.557 31.829 1.00 64.50 84 GLU A C 1
ATOM 635 O O . GLU A 1 84 ? -23.961 -3.581 31.919 1.00 64.50 84 GLU A O 1
ATOM 640 N N . ARG A 1 85 ? -25.273 -4.929 30.675 1.00 69.94 85 ARG A N 1
ATOM 641 C CA . ARG A 1 85 ? -25.012 -4.239 29.414 1.00 69.94 85 ARG A CA 1
ATOM 642 C C . ARG A 1 85 ? -25.426 -2.769 29.557 1.00 69.94 85 ARG A C 1
ATOM 644 O O . ARG A 1 85 ? -26.605 -2.470 29.716 1.00 69.94 85 ARG A O 1
ATOM 651 N N . GLU A 1 86 ? -24.435 -1.876 29.527 1.00 81.00 86 GLU A N 1
ATOM 652 C CA . GLU A 1 86 ? -24.632 -0.427 29.642 1.00 81.00 86 GLU A CA 1
ATOM 653 C C . GLU A 1 86 ? -25.668 0.070 28.623 1.00 81.00 86 GLU A C 1
ATOM 655 O O . GLU A 1 86 ? -25.722 -0.406 27.482 1.00 81.00 86 GLU A O 1
ATOM 660 N N . ALA A 1 87 ? -26.470 1.058 29.027 1.00 84.06 87 ALA A N 1
ATOM 661 C CA . ALA A 1 87 ? -27.428 1.713 28.147 1.00 84.06 87 ALA A CA 1
ATOM 662 C C . ALA A 1 87 ? -26.754 2.210 26.851 1.00 84.06 87 ALA A C 1
ATOM 664 O O . ALA A 1 87 ? -25.620 2.690 26.845 1.00 84.06 87 ALA A O 1
ATOM 665 N N . GLY A 1 88 ? -27.444 2.035 25.723 1.00 87.56 88 GLY A N 1
ATOM 666 C CA . GLY A 1 88 ? -26.961 2.447 24.404 1.00 87.56 88 GLY A CA 1
ATOM 667 C C . GLY A 1 88 ? -25.958 1.508 23.725 1.00 87.56 88 GLY A C 1
ATOM 668 O O . GLY A 1 88 ? -25.662 1.738 22.553 1.00 87.56 88 GLY A O 1
ATOM 669 N N . VAL A 1 89 ? -25.468 0.445 24.383 1.00 93.12 89 VAL A N 1
ATOM 670 C CA . VAL A 1 89 ? -24.548 -0.526 23.752 1.00 93.12 89 VAL A CA 1
ATOM 671 C C . VAL A 1 89 ? -25.195 -1.212 22.553 1.00 93.12 89 VAL A C 1
ATOM 673 O O . VAL A 1 89 ? -24.612 -1.184 21.474 1.00 93.12 89 VAL A O 1
ATOM 676 N N . ASP A 1 90 ? -26.398 -1.772 22.695 1.00 93.38 90 ASP A N 1
ATOM 677 C CA . ASP A 1 90 ? -27.060 -2.473 21.585 1.00 93.38 90 ASP A CA 1
ATOM 678 C C . ASP A 1 90 ? -27.309 -1.523 20.399 1.00 93.38 90 ASP A C 1
ATOM 680 O O . ASP A 1 90 ? -26.927 -1.823 19.270 1.00 93.38 90 ASP A O 1
ATOM 684 N N . ALA A 1 91 ? -27.817 -0.314 20.663 1.00 93.44 91 ALA A N 1
ATOM 685 C CA . ALA A 1 91 ? -28.037 0.699 19.629 1.00 93.44 91 ALA A CA 1
ATOM 686 C C . ALA A 1 91 ? -26.734 1.137 18.932 1.00 93.44 91 ALA A C 1
ATOM 688 O O . ALA A 1 91 ? -26.725 1.403 17.729 1.00 93.44 91 ALA A O 1
ATOM 689 N N . LEU A 1 92 ? -25.621 1.214 19.670 1.00 94.25 92 LEU A N 1
ATOM 690 C CA . LEU A 1 92 ? -24.308 1.493 19.095 1.00 94.25 92 LEU A CA 1
ATOM 691 C C . LEU A 1 92 ? -23.829 0.340 18.205 1.00 94.25 92 LEU A C 1
ATOM 693 O O . LEU A 1 92 ? -23.323 0.586 17.112 1.00 94.25 92 LEU A O 1
ATOM 697 N N . LEU A 1 93 ? -23.977 -0.908 18.647 1.00 94.19 93 LEU A N 1
ATOM 698 C CA . LEU A 1 93 ? -23.547 -2.082 17.884 1.00 94.19 93 LEU A CA 1
ATOM 699 C C . LEU A 1 93 ? -24.367 -2.272 16.603 1.00 94.19 93 LEU A C 1
ATOM 701 O O . LEU A 1 93 ? -23.792 -2.618 15.565 1.00 94.19 93 LEU A O 1
ATOM 705 N N . GLU A 1 94 ? -25.667 -1.975 16.649 1.00 91.62 94 GLU A N 1
ATOM 706 C CA . GLU A 1 94 ? -26.531 -1.887 15.468 1.00 91.62 94 GLU A CA 1
ATOM 707 C C . GLU A 1 94 ? -26.027 -0.817 14.494 1.00 91.62 94 GLU A C 1
ATOM 709 O O . GLU A 1 94 ? -25.825 -1.107 13.314 1.00 91.62 94 GLU A O 1
ATOM 714 N N . GLU A 1 95 ? -25.728 0.395 14.977 1.00 89.25 95 GLU A N 1
ATOM 715 C CA . GLU A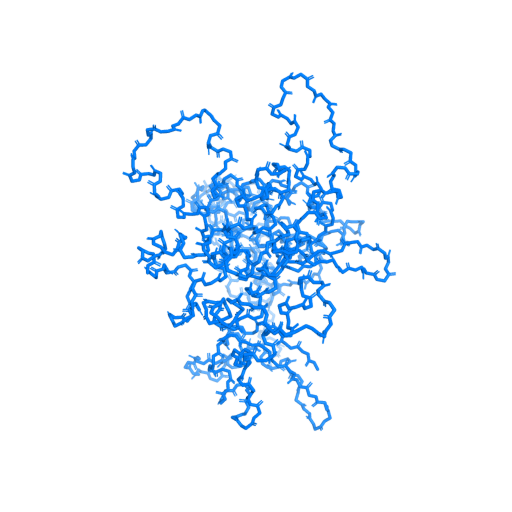 1 95 ? -25.202 1.478 14.132 1.00 89.25 95 GLU A CA 1
ATOM 716 C C . GLU A 1 95 ? -23.833 1.121 13.522 1.00 89.25 95 GLU A C 1
ATOM 718 O O . GLU A 1 95 ? -23.542 1.434 12.364 1.00 89.25 95 GLU A O 1
ATOM 723 N N . LEU A 1 96 ? -22.990 0.394 14.258 1.00 89.88 96 LEU A N 1
ATOM 724 C CA . LEU A 1 96 ? -21.707 -0.120 13.769 1.00 89.88 96 LEU A CA 1
ATOM 725 C C . LEU A 1 96 ? -21.843 -1.375 12.891 1.00 89.88 96 LEU A C 1
ATOM 727 O O . LEU A 1 96 ? -20.835 -1.854 12.364 1.00 89.88 96 LEU A O 1
ATOM 731 N N . HIS A 1 97 ? -23.067 -1.874 12.693 1.00 89.31 97 HIS A N 1
ATOM 732 C CA . HIS A 1 97 ? -23.403 -3.061 11.898 1.00 89.31 97 HIS A CA 1
ATOM 733 C C . HIS A 1 97 ? -22.675 -4.331 12.363 1.00 89.31 97 HIS A C 1
ATOM 735 O O . HIS A 1 97 ? -22.380 -5.227 11.566 1.00 89.31 97 HIS A O 1
ATOM 741 N N . CYS A 1 98 ? -22.345 -4.386 13.655 1.00 90.81 98 CYS A N 1
ATOM 742 C CA . CYS A 1 98 ? -21.575 -5.464 14.268 1.00 90.81 98 CYS A CA 1
ATOM 743 C C . CYS A 1 98 ? -20.252 -5.791 13.542 1.00 90.81 98 CYS A C 1
ATOM 745 O O . CYS A 1 98 ? -19.812 -6.944 13.508 1.00 90.81 98 CYS A O 1
ATOM 747 N N . LEU A 1 99 ? -19.612 -4.783 12.931 1.00 89.88 99 LEU A N 1
ATOM 748 C CA . LEU A 1 99 ? -18.341 -4.955 12.227 1.00 89.88 99 LEU A CA 1
ATOM 749 C C . LEU A 1 99 ? -17.161 -4.915 13.220 1.00 89.88 99 LEU A C 1
ATOM 751 O O . LEU A 1 99 ? -16.948 -3.877 13.856 1.00 89.88 99 LEU A O 1
ATOM 755 N N . PRO A 1 100 ? -16.337 -5.982 13.324 1.00 92.06 100 PRO A N 1
ATOM 756 C CA . PRO A 1 100 ? -15.290 -6.084 14.347 1.00 92.06 100 PRO A CA 1
ATOM 757 C C . PRO A 1 100 ? -14.287 -4.926 14.339 1.00 92.06 100 PRO A C 1
ATOM 759 O O . PRO A 1 100 ? -13.834 -4.465 15.391 1.00 92.06 100 PRO A O 1
ATOM 762 N N . LEU A 1 101 ? -13.927 -4.450 13.145 1.00 89.62 101 LEU A N 1
ATOM 763 C CA . LEU A 1 101 ? -12.963 -3.369 12.970 1.00 89.62 101 LEU A CA 1
ATOM 764 C C . LEU A 1 101 ? -13.534 -2.024 13.454 1.00 89.62 101 LEU A C 1
ATOM 766 O O . LEU A 1 101 ? -12.845 -1.295 14.169 1.00 89.62 101 LEU A O 1
ATOM 770 N N . ALA A 1 102 ? -14.806 -1.742 13.150 1.00 90.00 102 ALA A N 1
ATOM 771 C CA . ALA A 1 102 ? -15.478 -0.503 13.545 1.00 90.00 102 ALA A CA 1
ATOM 772 C C . ALA A 1 102 ? -15.707 -0.480 15.059 1.00 90.00 102 ALA A C 1
ATOM 774 O O . ALA A 1 102 ? -15.405 0.511 15.721 1.00 90.00 102 ALA A O 1
ATOM 775 N N . ILE A 1 103 ? -16.139 -1.615 15.621 1.00 94.56 103 ILE A N 1
ATOM 776 C CA . ILE A 1 103 ? -16.267 -1.815 17.070 1.00 94.56 103 ILE A CA 1
ATOM 777 C C . ILE A 1 103 ? -14.918 -1.632 17.764 1.00 94.56 103 ILE A C 1
ATOM 779 O O . ILE A 1 103 ? -14.846 -0.981 18.803 1.00 94.56 103 ILE A O 1
ATOM 783 N N . SER A 1 104 ? -13.837 -2.177 17.196 1.00 94.44 104 SER A N 1
ATOM 784 C CA . SER A 1 104 ? -12.506 -2.048 17.793 1.00 94.44 104 SER A CA 1
ATOM 785 C C . SER A 1 104 ? -12.035 -0.597 17.848 1.00 94.44 104 SER A C 1
ATOM 787 O O . SER A 1 104 ? -11.555 -0.172 18.897 1.00 94.44 104 SER A O 1
ATOM 789 N N . GLN A 1 105 ? -12.220 0.173 16.771 1.00 92.56 105 GLN A N 1
ATOM 790 C CA . GLN A 1 105 ? -11.909 1.606 16.764 1.00 92.56 105 GLN A CA 1
ATOM 791 C C . GLN A 1 105 ? -12.807 2.403 17.719 1.00 92.56 105 GLN A C 1
ATOM 793 O O . GLN A 1 105 ? -12.306 3.230 18.479 1.00 92.56 105 GLN A O 1
ATOM 798 N N . ALA A 1 106 ? -14.118 2.138 17.718 1.00 94.25 106 ALA A N 1
ATOM 799 C CA . ALA A 1 106 ? -15.072 2.798 18.605 1.00 94.25 106 ALA A CA 1
ATOM 800 C C . ALA A 1 106 ? -14.740 2.545 20.081 1.00 94.25 106 ALA A C 1
ATOM 802 O O . ALA A 1 106 ? -14.579 3.491 20.847 1.00 94.25 106 ALA A O 1
ATOM 803 N N . GLY A 1 107 ? -14.546 1.282 20.469 1.00 94.81 107 GLY A N 1
ATOM 804 C CA . GLY A 1 107 ? -14.191 0.904 21.836 1.00 94.81 107 GLY A CA 1
ATOM 805 C C . GLY A 1 107 ? -12.854 1.490 22.288 1.00 94.81 107 GLY A C 1
ATOM 806 O O . GLY A 1 107 ? -12.741 1.952 23.421 1.00 94.81 107 GLY A O 1
ATOM 807 N N . ALA A 1 108 ? -11.862 1.538 21.395 1.00 93.69 108 ALA A N 1
ATOM 808 C CA . ALA A 1 108 ? -10.572 2.167 21.663 1.00 93.69 108 ALA A CA 1
ATOM 809 C C . ALA A 1 108 ? -10.698 3.685 21.896 1.00 93.69 108 ALA A C 1
ATOM 811 O O . ALA A 1 108 ? -10.145 4.218 22.860 1.00 93.69 108 ALA A O 1
ATOM 812 N N . TYR A 1 109 ? -11.487 4.374 21.064 1.00 93.94 109 TYR A N 1
ATOM 813 C CA . TYR A 1 109 ? -11.805 5.789 21.253 1.00 93.94 109 TYR A CA 1
ATOM 814 C C . TYR A 1 109 ? -12.534 6.024 22.581 1.00 93.94 109 TYR A C 1
ATOM 816 O O . TYR A 1 109 ? -12.134 6.885 23.362 1.00 93.94 109 TYR A O 1
ATOM 824 N N . MET A 1 110 ? -13.575 5.234 22.860 1.00 94.44 110 MET A N 1
ATOM 825 C CA . MET A 1 110 ? -14.371 5.332 24.085 1.00 94.44 110 MET A CA 1
ATOM 826 C C . MET A 1 110 ? -13.519 5.136 25.337 1.00 94.44 110 MET A C 1
ATOM 828 O O . MET A 1 110 ? -13.622 5.938 26.261 1.00 94.44 110 MET A O 1
ATOM 832 N N . ARG A 1 111 ? -12.631 4.132 25.341 1.00 93.94 111 ARG A N 1
ATOM 833 C CA . ARG A 1 111 ? -11.669 3.897 26.425 1.00 93.94 111 ARG A CA 1
ATOM 834 C C . ARG A 1 111 ? -10.820 5.127 26.699 1.00 93.94 111 ARG A C 1
ATOM 836 O O . ARG A 1 111 ? -10.707 5.564 27.836 1.00 93.94 111 ARG A O 1
ATOM 843 N N . ARG A 1 112 ? -10.196 5.662 25.648 1.00 92.38 112 ARG A N 1
ATOM 844 C CA . ARG A 1 112 ? -9.259 6.783 25.756 1.00 92.38 112 ARG A CA 1
ATOM 845 C C . ARG A 1 112 ? -9.954 8.058 26.228 1.00 92.38 112 ARG A C 1
ATOM 847 O O . ARG A 1 112 ? -9.376 8.832 26.980 1.00 92.38 112 ARG A O 1
ATOM 854 N N . MET A 1 113 ? -11.182 8.274 25.766 1.00 92.75 113 MET A N 1
ATOM 855 C CA . MET A 1 113 ? -11.960 9.474 26.060 1.00 92.75 113 MET A CA 1
ATOM 856 C C . MET A 1 113 ? -12.848 9.335 27.301 1.00 92.75 113 MET A C 1
ATOM 858 O O . MET A 1 113 ? -13.574 10.276 27.614 1.00 92.75 113 MET A O 1
ATOM 862 N N . SER A 1 114 ? -12.809 8.186 27.985 1.00 91.62 114 SER A N 1
ATOM 863 C CA . SER A 1 114 ? -13.706 7.844 29.095 1.00 91.62 114 SER A CA 1
ATOM 864 C C . SER A 1 114 ? -15.181 8.105 28.755 1.00 91.62 114 SER A C 1
ATOM 866 O O . SER A 1 114 ? -15.915 8.702 29.540 1.00 91.62 114 SER A O 1
ATOM 868 N N . MET A 1 115 ? -15.600 7.704 27.551 1.00 91.00 115 MET A N 1
ATOM 869 C CA . MET A 1 115 ? -16.943 7.955 27.017 1.00 91.00 115 MET A CA 1
ATOM 870 C C . MET A 1 115 ? -17.867 6.742 27.131 1.00 91.00 115 MET A C 1
ATOM 872 O O . MET A 1 115 ? -17.437 5.602 26.937 1.00 91.00 115 MET A O 1
ATOM 876 N N . THR A 1 116 ? -19.155 7.012 27.352 1.00 92.75 116 THR A N 1
ATOM 877 C CA . THR A 1 116 ? -20.235 6.011 27.329 1.00 92.75 116 THR A CA 1
ATOM 878 C C . THR A 1 116 ? -20.636 5.630 25.903 1.00 92.75 116 THR A C 1
ATOM 880 O O . THR A 1 116 ? -20.340 6.349 24.937 1.00 92.75 116 THR A O 1
ATOM 883 N N . ALA A 1 117 ? -21.338 4.501 25.753 1.00 92.62 117 ALA A N 1
ATOM 884 C CA . ALA A 1 117 ? -21.834 4.053 24.448 1.00 92.62 117 ALA A CA 1
ATOM 885 C C . ALA A 1 117 ? -22.820 5.065 23.834 1.00 92.62 117 ALA A C 1
ATOM 887 O O . ALA A 1 117 ? -22.731 5.373 22.644 1.00 92.62 117 ALA A O 1
ATOM 888 N N . GLU A 1 118 ? -23.696 5.656 24.652 1.00 93.38 118 GLU A N 1
ATOM 889 C CA . GLU A 1 118 ? -24.651 6.686 24.223 1.00 93.38 118 GLU A CA 1
ATOM 890 C C . GLU A 1 118 ? -23.969 7.966 23.735 1.00 93.38 118 GLU A C 1
ATOM 892 O O . GLU A 1 118 ? -24.336 8.510 22.691 1.00 93.38 118 GLU A O 1
ATOM 897 N N . GLN A 1 119 ? -22.948 8.438 24.457 1.00 92.56 119 GLN A N 1
ATOM 898 C CA . GLN A 1 119 ? -22.198 9.629 24.061 1.00 92.56 119 GLN A CA 1
ATOM 899 C C . GLN A 1 119 ? -21.501 9.415 22.713 1.00 92.56 119 GLN A C 1
ATOM 901 O O . GLN A 1 119 ? -21.548 10.286 21.840 1.00 92.56 119 GLN A O 1
ATOM 906 N N . TYR A 1 120 ? -20.879 8.247 22.518 1.00 92.94 120 TYR A N 1
ATOM 907 C CA . TYR A 1 120 ? -20.219 7.921 21.256 1.00 92.94 120 TYR A CA 1
ATOM 908 C C . TYR A 1 120 ? -21.221 7.763 20.103 1.00 92.94 120 TYR A C 1
ATOM 910 O O . TYR A 1 120 ? -21.001 8.305 19.017 1.00 92.94 120 TYR A O 1
ATOM 918 N N . LEU A 1 121 ? -22.358 7.103 20.346 1.00 91.88 121 LEU A N 1
ATOM 919 C CA . LEU A 1 121 ? -23.455 6.995 19.381 1.00 91.88 121 LEU A CA 1
ATOM 920 C C . LEU A 1 121 ? -23.991 8.375 18.966 1.00 91.88 121 LEU A C 1
ATOM 922 O O . LEU A 1 121 ? -24.269 8.603 17.787 1.00 91.88 121 LEU A O 1
ATOM 926 N N . GLY A 1 122 ? -24.073 9.322 19.905 1.00 89.12 122 GLY A N 1
ATOM 927 C CA . GLY A 1 122 ? -24.403 10.717 19.617 1.00 89.12 122 GLY A CA 1
ATOM 928 C C . GLY A 1 122 ? -23.450 11.353 18.599 1.00 89.12 122 GLY A C 1
ATOM 929 O O . GLY A 1 122 ? -23.904 11.958 17.625 1.00 89.12 122 GLY A O 1
ATOM 930 N N . PHE A 1 123 ? -22.134 11.165 18.758 1.00 84.75 123 PHE A N 1
ATOM 931 C CA . PHE A 1 123 ? -21.141 11.652 17.790 1.00 84.75 123 PHE A CA 1
ATOM 932 C C . PHE A 1 123 ? -21.212 10.951 16.433 1.00 84.75 123 PHE A C 1
ATOM 934 O O . PHE A 1 123 ? -21.050 11.616 15.405 1.00 84.75 123 PHE A O 1
ATOM 941 N N . LEU A 1 124 ? -21.471 9.640 16.405 1.00 84.44 124 LEU A N 1
ATOM 942 C CA . LEU A 1 124 ? -21.663 8.903 15.153 1.00 84.44 124 LEU A CA 1
ATOM 943 C C . LEU A 1 124 ? -22.854 9.452 14.363 1.00 84.44 124 LEU A C 1
ATOM 945 O O . LEU A 1 124 ? -22.718 9.775 13.183 1.00 84.44 124 LEU A O 1
ATOM 949 N N . ARG A 1 125 ? -24.003 9.641 15.021 1.00 83.19 125 ARG A N 1
ATOM 950 C CA . ARG A 1 125 ? -25.229 10.137 14.374 1.00 83.19 125 ARG A CA 1
ATOM 951 C C . ARG A 1 125 ? -25.090 11.560 13.834 1.00 83.19 125 ARG A C 1
ATOM 953 O O . ARG A 1 125 ? -25.636 11.857 12.777 1.00 83.19 125 ARG A O 1
ATOM 960 N N . GLN A 1 126 ? -24.319 12.419 14.502 1.00 74.19 126 GLN A N 1
ATOM 961 C CA . GLN A 1 126 ? -23.996 13.760 13.993 1.00 74.19 126 GLN A CA 1
ATOM 962 C C . GLN A 1 126 ? -23.122 13.730 12.726 1.00 74.19 126 GLN A C 1
ATOM 964 O O . GLN A 1 126 ? -23.149 14.678 11.945 1.00 74.19 126 GLN A O 1
ATOM 969 N N . GLY A 1 127 ? -22.326 12.673 12.527 1.00 63.59 127 GLY A N 1
ATOM 970 C CA . GLY A 1 127 ? -21.487 12.490 11.339 1.00 63.59 127 GLY A CA 1
ATOM 971 C C . GLY A 1 127 ? -22.259 12.056 10.094 1.00 63.59 127 GLY A C 1
ATOM 972 O O . GLY A 1 127 ? -21.952 12.527 8.998 1.00 63.59 127 GLY A O 1
ATOM 973 N N . LYS A 1 128 ? -23.289 11.225 10.288 1.00 61.88 128 LYS A N 1
ATOM 974 C CA . LYS A 1 128 ? -24.014 10.504 9.231 1.00 61.88 128 LYS A CA 1
ATOM 975 C C . LYS A 1 128 ? -24.617 11.415 8.161 1.00 61.88 128 LYS A C 1
ATOM 977 O O . LYS A 1 128 ? -24.451 11.156 6.971 1.00 61.88 128 LYS A O 1
ATOM 982 N N . THR A 1 129 ? -25.174 12.557 8.565 1.00 53.53 129 THR A N 1
ATOM 983 C CA . THR A 1 129 ? -25.739 13.569 7.650 1.00 53.53 129 THR A CA 1
ATOM 984 C C . THR A 1 129 ? -24.729 14.095 6.627 1.00 53.53 129 THR A C 1
ATOM 986 O O . THR A 1 129 ? -25.110 14.514 5.536 1.00 53.53 129 THR A O 1
ATOM 989 N N . ARG A 1 130 ? -23.428 14.058 6.947 1.00 54.81 130 ARG A N 1
ATOM 990 C CA . ARG A 1 130 ? -22.350 14.506 6.057 1.00 54.81 130 ARG A CA 1
ATOM 991 C C . ARG A 1 130 ? -21.957 13.449 5.021 1.00 54.81 130 ARG A C 1
ATOM 993 O O . ARG A 1 130 ? -21.429 13.815 3.975 1.00 54.81 130 ARG A O 1
ATOM 1000 N N . TRP A 1 131 ? -22.225 12.169 5.289 1.00 52.88 131 TRP A N 1
ATOM 1001 C CA . TRP A 1 131 ? -21.913 11.054 4.387 1.00 52.88 131 TRP A CA 1
ATOM 1002 C C . TRP A 1 131 ? -23.132 10.474 3.668 1.00 52.88 131 TRP A C 1
ATOM 1004 O O . TRP A 1 131 ? -22.954 9.778 2.672 1.00 52.88 131 TRP A O 1
ATOM 1014 N N . ASP A 1 132 ? -24.356 10.821 4.075 1.00 49.78 132 ASP A N 1
ATOM 1015 C CA . ASP A 1 132 ? -25.583 10.524 3.316 1.00 49.78 132 ASP A CA 1
ATOM 1016 C C . ASP A 1 132 ? -25.556 11.132 1.895 1.00 49.78 132 ASP A C 1
ATOM 1018 O O . ASP A 1 132 ? -26.178 10.605 0.972 1.00 49.78 132 ASP A O 1
ATOM 1022 N N . MET A 1 133 ? -24.769 12.198 1.688 1.00 42.88 133 MET A N 1
ATOM 1023 C CA . MET A 1 133 ? -24.510 12.800 0.370 1.00 42.88 133 MET A CA 1
ATOM 1024 C C . MET A 1 133 ? -23.519 12.005 -0.496 1.00 42.88 133 MET A C 1
ATOM 1026 O O . MET A 1 133 ? -23.334 12.316 -1.668 1.00 42.88 133 MET A O 1
ATOM 1030 N N . LEU A 1 134 ? -22.854 10.996 0.066 1.00 50.28 134 LEU A N 1
ATOM 1031 C CA . LEU A 1 134 ? -21.681 10.354 -0.518 1.00 50.28 134 LEU A CA 1
ATOM 1032 C C . LEU A 1 134 ? -21.981 8.899 -0.881 1.00 50.28 134 LEU A C 1
ATOM 1034 O O . LEU A 1 134 ? -21.341 7.953 -0.416 1.00 50.28 134 LEU A O 1
ATOM 1038 N N . LYS A 1 135 ? -22.989 8.727 -1.741 1.00 46.09 135 LYS A N 1
ATOM 1039 C CA . LYS A 1 135 ? -23.259 7.450 -2.405 1.00 46.09 135 LYS A CA 1
ATOM 1040 C C . LYS A 1 135 ? -22.242 7.231 -3.527 1.00 46.09 135 LYS A C 1
ATOM 1042 O O . LYS A 1 135 ? -22.099 8.093 -4.382 1.00 46.09 135 LYS A O 1
ATOM 1047 N N . ALA A 1 136 ? -21.595 6.063 -3.479 1.00 45.75 136 ALA A N 1
ATOM 1048 C CA . ALA A 1 136 ? -20.753 5.429 -4.499 1.00 45.75 136 ALA A CA 1
ATOM 1049 C C . ALA A 1 136 ? -19.694 6.324 -5.177 1.00 45.75 136 ALA A C 1
ATOM 1051 O O . ALA A 1 136 ? -20.000 7.133 -6.044 1.00 45.75 136 ALA A O 1
ATOM 1052 N N . SER A 1 137 ? -18.413 6.104 -4.859 1.00 41.62 137 SER A N 1
ATOM 1053 C CA . SER A 1 137 ? -17.330 6.500 -5.769 1.00 41.62 137 SER A CA 1
ATOM 1054 C C . SER A 1 137 ? -16.758 5.262 -6.447 1.00 41.62 137 SER A C 1
ATOM 1056 O O . SER A 1 137 ? -16.449 4.296 -5.748 1.00 41.62 137 SER A O 1
ATOM 1058 N N . ASP A 1 138 ? -16.503 5.347 -7.751 1.00 39.38 138 ASP A N 1
ATOM 1059 C CA . ASP A 1 138 ? -15.845 4.328 -8.591 1.00 39.38 138 ASP A CA 1
ATOM 1060 C C . ASP A 1 138 ? -14.444 3.890 -8.107 1.00 39.38 138 ASP A C 1
ATOM 1062 O O . ASP A 1 138 ? -13.822 2.997 -8.677 1.00 39.38 138 ASP A O 1
ATOM 1066 N N . ALA A 1 139 ? -13.913 4.518 -7.054 1.00 40.91 139 ALA A N 1
ATOM 1067 C CA . ALA A 1 139 ? -12.570 4.277 -6.540 1.00 40.91 139 ALA A CA 1
ATOM 1068 C C . ALA A 1 139 ? -12.421 3.005 -5.688 1.00 40.91 139 ALA A C 1
ATOM 1070 O O . ALA A 1 139 ? -11.292 2.616 -5.394 1.00 40.91 139 ALA A O 1
ATOM 1071 N N . ASP A 1 140 ? -13.520 2.359 -5.298 1.00 49.69 140 ASP A N 1
ATOM 1072 C CA . ASP A 1 140 ? -13.484 1.060 -4.628 1.00 49.69 140 ASP A CA 1
ATOM 1073 C C . ASP A 1 140 ? -14.350 0.069 -5.413 1.00 49.69 140 ASP A C 1
ATOM 1075 O O . ASP A 1 140 ? -15.484 -0.238 -5.055 1.00 49.69 140 ASP A O 1
ATOM 1079 N N . ARG A 1 141 ? -13.800 -0.406 -6.542 1.00 42.28 141 ARG A N 1
ATOM 1080 C CA . ARG A 1 141 ? -14.446 -1.366 -7.459 1.00 42.28 141 ARG A CA 1
ATOM 1081 C C . ARG A 1 141 ? -14.869 -2.685 -6.793 1.00 42.28 141 ARG A C 1
ATOM 1083 O O . ARG A 1 141 ? -15.597 -3.457 -7.404 1.00 42.28 141 ARG A O 1
ATOM 1090 N N . HIS A 1 142 ? -14.403 -2.952 -5.570 1.00 44.75 142 HIS A N 1
ATOM 1091 C CA . HIS A 1 142 ? -14.762 -4.135 -4.785 1.00 44.75 142 HIS A CA 1
ATOM 1092 C C . HIS A 1 142 ? -15.570 -3.787 -3.529 1.00 44.75 142 HIS A C 1
ATOM 1094 O O . HIS A 1 142 ? -15.892 -4.683 -2.740 1.00 44.75 142 HIS A O 1
ATOM 1100 N N . ARG A 1 143 ? -15.924 -2.509 -3.327 1.00 52.84 143 ARG A N 1
ATOM 1101 C CA . ARG A 1 143 ? -16.835 -2.121 -2.261 1.00 52.84 143 ARG A CA 1
ATOM 1102 C C . ARG A 1 143 ? -18.199 -2.683 -2.570 1.00 52.84 143 ARG A C 1
ATOM 1104 O O . ARG A 1 143 ? -18.843 -2.292 -3.541 1.00 52.84 143 ARG A O 1
ATOM 1111 N N . ARG A 1 144 ? -18.666 -3.567 -1.701 1.00 48.81 144 ARG A N 1
ATOM 1112 C CA . ARG A 1 144 ? -20.061 -3.979 -1.729 1.00 48.81 144 ARG A CA 1
ATOM 1113 C C . ARG A 1 144 ? -20.929 -2.760 -1.405 1.00 48.81 144 ARG A C 1
ATOM 1115 O O . ARG A 1 144 ? -20.730 -2.174 -0.335 1.00 48.81 144 ARG A O 1
ATOM 1122 N N . PRO A 1 145 ? -21.860 -2.366 -2.29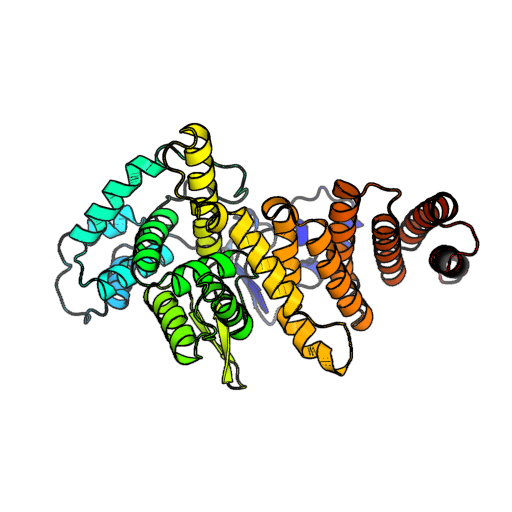1 1.00 45.50 145 PRO A N 1
ATOM 1123 C CA . PRO A 1 145 ? -22.753 -1.232 -2.060 1.00 45.50 145 PRO A CA 1
ATOM 1124 C C . PRO A 1 145 ? -23.548 -1.356 -0.754 1.00 45.50 145 PRO A C 1
ATOM 1126 O O . PRO A 1 145 ? -23.962 -0.345 -0.193 1.00 45.50 145 PRO A O 1
ATOM 1129 N N . GLU A 1 146 ? -23.737 -2.584 -0.255 1.00 45.75 146 GLU A N 1
ATOM 1130 C CA . GLU A 1 146 ? -24.484 -2.877 0.968 1.00 45.75 146 GLU A CA 1
ATOM 1131 C C . GLU A 1 146 ? -23.675 -2.683 2.270 1.00 45.75 146 GLU A C 1
ATOM 1133 O O . GLU A 1 146 ? -24.247 -2.753 3.358 1.00 45.75 146 GLU A O 1
ATOM 1138 N N . VAL A 1 147 ? -22.355 -2.446 2.207 1.00 53.28 147 VAL A N 1
ATOM 1139 C CA . VAL A 1 147 ? -21.509 -2.320 3.411 1.00 53.28 147 VAL A CA 1
ATOM 1140 C C . VAL A 1 147 ? -21.501 -0.880 3.925 1.00 53.28 147 VAL A C 1
ATOM 1142 O O . VAL A 1 147 ? -20.936 0.028 3.310 1.00 53.28 147 VAL A O 1
ATOM 1145 N N . SER A 1 148 ? -22.103 -0.705 5.104 1.00 60.47 148 SER A N 1
ATOM 1146 C CA . SER A 1 148 ? -22.226 0.564 5.826 1.00 60.47 148 SER A CA 1
ATOM 1147 C C . SER A 1 148 ? -20.906 1.337 5.970 1.00 60.47 148 SER A C 1
ATOM 1149 O O . SER A 1 148 ? -19.826 0.772 6.149 1.00 60.47 148 SER A O 1
ATOM 1151 N N . ASN A 1 149 ? -21.012 2.668 5.962 1.00 70.94 149 ASN A N 1
ATOM 1152 C CA . ASN A 1 149 ? -19.918 3.618 6.185 1.00 70.94 149 ASN A CA 1
ATOM 1153 C C . ASN A 1 149 ? -19.409 3.647 7.644 1.00 70.94 149 ASN A C 1
ATOM 1155 O O . ASN A 1 149 ? -18.633 4.541 7.978 1.00 70.94 149 ASN A O 1
ATOM 1159 N N . SER A 1 150 ? -19.805 2.711 8.517 1.00 75.56 150 SER A N 1
ATOM 1160 C CA . SER A 1 150 ? -19.452 2.743 9.946 1.00 75.56 150 SER A CA 1
ATOM 1161 C C . SER A 1 150 ? -17.941 2.856 10.175 1.00 75.56 150 SER A C 1
ATOM 1163 O O . SER A 1 150 ? -17.511 3.677 10.978 1.00 75.56 150 SER A O 1
ATOM 1165 N N . MET A 1 151 ? -17.131 2.150 9.380 1.00 80.69 151 MET A N 1
ATOM 1166 C CA . MET A 1 151 ? -15.667 2.276 9.394 1.00 80.69 151 MET A CA 1
ATOM 1167 C C . MET A 1 151 ? -15.146 3.672 9.028 1.00 80.69 151 MET A C 1
ATOM 1169 O O . MET A 1 151 ? -14.162 4.139 9.609 1.00 80.69 151 MET A O 1
ATOM 1173 N N . LEU A 1 152 ? -15.771 4.338 8.052 1.00 77.00 152 LEU A N 1
ATOM 1174 C CA . LEU A 1 152 ? -15.393 5.697 7.656 1.00 77.00 152 LEU A CA 1
ATOM 1175 C C . LEU A 1 152 ? -15.680 6.676 8.795 1.00 77.00 152 LEU A C 1
ATOM 1177 O O . LEU A 1 152 ? -14.861 7.546 9.087 1.00 77.00 152 LEU A O 1
ATOM 1181 N N . GLU A 1 153 ? -16.815 6.507 9.470 1.00 77.88 153 GLU A N 1
ATOM 1182 C CA . GLU A 1 153 ? -17.244 7.388 10.554 1.00 77.88 153 GLU A CA 1
ATOM 1183 C C . GLU A 1 153 ? -16.406 7.226 11.817 1.00 77.88 153 GLU A C 1
ATOM 1185 O O . GLU A 1 153 ? -15.930 8.224 12.367 1.00 77.88 153 GLU A O 1
ATOM 1190 N N . THR A 1 154 ? -16.153 5.986 12.245 1.00 84.56 154 THR A N 1
ATOM 1191 C CA . THR A 1 154 ? -15.285 5.708 13.399 1.00 84.56 154 THR A CA 1
ATOM 1192 C C . THR A 1 154 ? -13.868 6.222 13.152 1.00 84.56 154 THR A C 1
ATOM 1194 O O . THR A 1 154 ? -13.266 6.845 14.038 1.00 84.56 154 THR A O 1
ATOM 1197 N N . SER A 1 155 ? -13.362 6.050 11.924 1.00 85.25 155 SER A N 1
ATOM 1198 C CA . SER A 1 155 ? -12.060 6.578 11.509 1.00 85.25 155 SER A CA 1
ATOM 1199 C C . SER A 1 155 ? -12.051 8.105 11.516 1.00 85.25 155 SER A C 1
ATOM 1201 O O . SER A 1 155 ? -11.119 8.694 12.054 1.00 85.25 155 SER A O 1
ATOM 1203 N N . ARG A 1 156 ? -13.092 8.767 10.993 1.00 86.00 156 ARG A N 1
ATOM 1204 C CA . ARG A 1 156 ? -13.206 10.236 10.950 1.00 86.00 156 ARG A CA 1
ATOM 1205 C C . ARG A 1 156 ? -13.245 10.869 12.340 1.00 86.00 156 ARG A C 1
ATOM 1207 O O . ARG A 1 156 ? -12.600 11.892 12.567 1.00 86.00 156 ARG A O 1
ATOM 1214 N N . ILE A 1 157 ? -14.026 10.304 13.263 1.00 86.75 157 ILE A N 1
ATOM 1215 C CA . ILE A 1 157 ? -14.106 10.804 14.645 1.00 86.75 157 ILE A CA 1
ATOM 1216 C C . ILE A 1 157 ? -12.720 10.725 15.295 1.00 86.75 157 ILE A C 1
ATOM 1218 O O . ILE A 1 157 ? -12.222 11.717 15.834 1.00 86.75 157 ILE A O 1
ATOM 1222 N N . SER A 1 158 ? -12.068 9.570 15.166 1.00 91.50 158 SER A N 1
ATOM 1223 C CA . SER A 1 158 ? -10.753 9.333 15.756 1.00 91.50 158 SER A CA 1
ATOM 1224 C C . SER A 1 158 ? -9.661 10.189 15.107 1.00 91.50 158 SER A C 1
ATOM 1226 O O . SER A 1 158 ? -8.856 10.779 15.819 1.00 91.50 158 SER A O 1
ATOM 1228 N N . THR A 1 159 ? -9.654 10.360 13.780 1.00 90.50 159 THR A N 1
ATOM 1229 C CA . THR A 1 159 ? -8.662 11.201 13.085 1.00 90.50 159 THR A CA 1
ATOM 1230 C C . THR A 1 159 ? -8.804 12.676 13.430 1.00 90.50 159 THR A C 1
ATOM 1232 O O . THR A 1 159 ? -7.793 13.346 13.642 1.00 90.50 159 THR A O 1
ATOM 1235 N N . LYS A 1 160 ? -10.041 13.184 13.555 1.00 88.38 160 LYS A N 1
ATOM 1236 C CA . LYS A 1 160 ? -10.295 14.556 14.019 1.00 88.38 160 LYS A CA 1
ATOM 1237 C C . LYS A 1 160 ? -9.696 14.771 15.408 1.00 88.38 160 LYS A C 1
ATOM 1239 O O . LYS A 1 160 ? -9.067 15.799 15.642 1.00 88.38 160 LYS A O 1
ATOM 1244 N N . ARG A 1 161 ? -9.856 13.794 16.305 1.00 91.69 161 ARG A N 1
ATOM 1245 C CA . ARG A 1 161 ? -9.283 13.851 17.652 1.00 91.69 161 ARG A CA 1
ATOM 1246 C C . ARG A 1 161 ? -7.757 13.761 17.637 1.00 91.69 161 ARG A C 1
ATOM 1248 O O . ARG A 1 161 ? -7.103 14.573 18.282 1.00 91.69 161 ARG A O 1
ATOM 1255 N N . ILE A 1 162 ? -7.186 12.841 16.861 1.00 93.94 162 ILE A N 1
ATOM 1256 C CA . ILE A 1 162 ? -5.730 12.707 16.710 1.00 93.94 162 ILE A CA 1
ATOM 1257 C C . ILE A 1 162 ? -5.115 14.026 16.241 1.00 93.94 162 ILE A C 1
ATOM 1259 O O . ILE A 1 162 ? -4.146 14.470 16.844 1.00 93.94 162 ILE A O 1
ATOM 1263 N N . ARG A 1 163 ? -5.716 14.698 15.249 1.00 91.62 163 ARG A N 1
ATOM 1264 C CA . ARG A 1 163 ? -5.240 16.004 14.765 1.00 91.62 163 ARG A CA 1
ATOM 1265 C C . ARG A 1 163 ? -5.193 17.061 15.865 1.00 91.62 163 ARG A C 1
ATOM 1267 O O . ARG A 1 163 ? -4.239 17.820 15.935 1.00 91.62 163 ARG A O 1
ATOM 1274 N N . THR A 1 164 ? -6.202 17.095 16.739 1.00 91.56 164 THR A N 1
ATOM 1275 C CA . THR A 1 164 ? -6.220 18.040 17.870 1.00 91.56 164 THR A CA 1
ATOM 1276 C C . THR A 1 164 ? -5.197 17.708 18.954 1.00 91.56 164 THR A C 1
ATOM 1278 O O . THR A 1 164 ? -4.770 18.606 19.668 1.00 91.56 164 THR A O 1
ATOM 1281 N N . GLU A 1 165 ? -4.818 16.436 19.104 1.00 91.94 165 GLU A N 1
ATOM 1282 C CA . GLU A 1 165 ? -3.883 16.000 20.148 1.00 91.94 165 GLU A CA 1
ATOM 1283 C C . GLU A 1 165 ? -2.419 15.996 19.695 1.00 91.94 165 GLU A C 1
ATOM 1285 O O . GLU A 1 165 ? -1.528 16.146 20.524 1.00 91.94 165 GLU A O 1
ATOM 1290 N N . SER A 1 166 ? -2.152 15.741 18.412 1.00 92.38 166 SER A N 1
ATOM 1291 C CA . SER A 1 166 ? -0.799 15.587 17.880 1.00 92.38 166 SER A CA 1
ATOM 1292 C C . SER A 1 166 ? -0.802 15.679 16.352 1.00 92.38 166 SER A C 1
ATOM 1294 O O . SER A 1 166 ? -1.195 14.735 15.659 1.00 92.38 166 SER A O 1
ATOM 1296 N N . GLU A 1 167 ? -0.292 16.794 15.823 1.00 90.56 167 GLU A N 1
ATOM 1297 C CA . GLU A 1 167 ? -0.085 16.974 14.379 1.00 90.56 167 GLU A CA 1
ATOM 1298 C C . GLU A 1 167 ? 0.873 15.906 13.822 1.00 90.56 167 GLU A C 1
ATOM 1300 O O . GLU A 1 167 ? 0.598 15.317 12.781 1.00 90.56 167 GLU A O 1
ATOM 1305 N N . MET A 1 168 ? 1.926 15.557 14.574 1.00 92.50 168 MET A N 1
ATOM 1306 C CA . MET A 1 168 ? 2.854 14.462 14.262 1.00 92.50 168 MET A CA 1
ATOM 1307 C C . MET A 1 168 ? 2.116 13.139 14.014 1.00 92.50 168 MET A C 1
ATOM 1309 O O . MET A 1 168 ? 2.283 12.507 12.972 1.00 92.50 168 MET A O 1
ATOM 1313 N N . SER A 1 169 ? 1.244 12.740 14.949 1.00 95.62 169 SER A N 1
ATOM 1314 C CA . SER A 1 169 ? 0.459 11.505 14.829 1.00 95.62 169 SER A CA 1
ATOM 1315 C C . SER A 1 169 ? -0.468 11.565 13.617 1.00 95.62 169 SER A C 1
ATOM 1317 O O . SER A 1 169 ? -0.587 10.596 12.870 1.00 95.62 169 SER A O 1
ATOM 1319 N N . TYR A 1 170 ? -1.115 12.710 13.395 1.00 94.81 170 TYR A N 1
ATOM 1320 C CA . TYR A 1 170 ? -2.006 12.912 12.259 1.00 94.81 170 TYR A CA 1
ATOM 1321 C C . TYR A 1 170 ? -1.264 12.823 10.916 1.00 94.81 170 TYR A C 1
ATOM 1323 O O . TYR A 1 170 ? -1.748 12.147 10.005 1.00 94.81 170 TYR A O 1
ATOM 1331 N N . ARG A 1 171 ? -0.077 13.431 10.796 1.00 94.31 171 ARG A N 1
ATOM 1332 C CA . ARG A 1 171 ? 0.770 13.345 9.597 1.00 94.31 171 ARG A CA 1
ATOM 1333 C C . ARG A 1 171 ? 1.283 11.917 9.379 1.00 94.31 171 ARG A C 1
ATOM 1335 O O . ARG A 1 171 ? 1.135 11.395 8.275 1.00 94.31 171 ARG A O 1
ATOM 1342 N N . MET A 1 172 ? 1.779 11.245 10.424 1.00 96.31 172 MET A N 1
ATOM 1343 C CA . MET A 1 172 ? 2.203 9.835 10.362 1.00 96.31 172 MET A CA 1
ATOM 1344 C C . MET A 1 172 ? 1.074 8.926 9.873 1.00 96.31 172 MET A C 1
ATOM 1346 O O . MET A 1 172 ? 1.274 8.108 8.977 1.00 96.31 172 MET A O 1
ATOM 1350 N N . LEU A 1 173 ? -0.132 9.109 10.415 1.00 96.38 173 LEU A N 1
ATOM 1351 C CA . LEU A 1 173 ? -1.315 8.342 10.042 1.00 96.38 173 LEU A CA 1
ATOM 1352 C C . LEU A 1 173 ? -1.627 8.451 8.545 1.00 96.38 173 LEU A C 1
ATOM 1354 O O . LEU A 1 173 ? -1.898 7.441 7.896 1.00 96.38 173 LEU A O 1
ATOM 1358 N N . HIS A 1 174 ? -1.572 9.665 7.994 1.00 95.62 174 HIS A N 1
ATOM 1359 C CA . HIS A 1 174 ? -1.881 9.891 6.585 1.00 95.62 174 HIS A CA 1
ATOM 1360 C C . HIS A 1 174 ? -0.749 9.467 5.650 1.00 95.62 174 HIS A C 1
ATOM 1362 O O . HIS A 1 174 ? -1.055 8.995 4.563 1.00 95.62 174 HIS A O 1
ATOM 1368 N N . VAL A 1 175 ? 0.523 9.541 6.056 1.00 96.19 175 VAL A N 1
ATOM 1369 C CA . VAL A 1 175 ? 1.647 8.980 5.277 1.00 96.19 175 VAL A CA 1
ATOM 1370 C C . VAL A 1 175 ? 1.541 7.456 5.185 1.00 96.19 175 VAL A C 1
ATOM 1372 O O . VAL A 1 175 ? 1.618 6.884 4.097 1.00 96.19 175 VAL A O 1
ATOM 1375 N N . VAL A 1 176 ? 1.268 6.780 6.305 1.00 96.88 176 VAL A N 1
ATOM 1376 C CA . VAL A 1 176 ? 1.137 5.313 6.328 1.00 96.88 176 VAL A CA 1
ATOM 1377 C C . VAL A 1 176 ? -0.048 4.817 5.478 1.00 96.88 176 VAL A C 1
ATOM 1379 O O . VAL A 1 176 ? -0.053 3.675 5.017 1.00 96.88 176 VAL A O 1
ATOM 1382 N N . ALA A 1 177 ? -1.026 5.673 5.173 1.00 95.62 177 ALA A N 1
ATOM 1383 C CA . ALA A 1 177 ? -2.132 5.331 4.280 1.00 95.62 177 ALA A CA 1
ATOM 1384 C C . ALA A 1 177 ? -1.722 5.116 2.802 1.00 95.62 177 ALA A C 1
ATOM 1386 O O . ALA A 1 177 ? -2.507 4.554 2.032 1.00 95.62 177 ALA A O 1
ATOM 1387 N N . TYR A 1 178 ? -0.516 5.533 2.392 1.00 96.19 178 TYR A N 1
ATOM 1388 C CA . TYR A 1 178 ? -0.030 5.446 1.003 1.00 96.19 178 TYR A CA 1
ATOM 1389 C C . TYR A 1 178 ? 1.058 4.390 0.769 1.00 96.19 178 TYR A C 1
ATOM 1391 O O . TYR A 1 178 ? 1.501 4.217 -0.366 1.00 96.19 178 TYR A O 1
ATOM 1399 N N . VAL A 1 179 ? 1.463 3.650 1.801 1.00 97.12 179 VAL A N 1
ATOM 1400 C CA . VAL A 1 179 ? 2.433 2.549 1.683 1.00 97.12 179 VAL A CA 1
ATOM 1401 C C . VAL A 1 179 ? 1.743 1.186 1.738 1.00 97.12 179 VAL A C 1
ATOM 1403 O O . VAL A 1 179 ? 0.528 1.101 1.938 1.00 97.12 179 VAL A O 1
ATOM 1406 N N . ASP A 1 180 ? 2.497 0.105 1.515 1.00 95.62 180 ASP A N 1
ATOM 1407 C CA . ASP A 1 180 ? 1.971 -1.247 1.744 1.00 95.62 180 ASP A CA 1
ATOM 1408 C C . ASP A 1 180 ? 1.435 -1.391 3.180 1.00 95.62 180 ASP A C 1
ATOM 1410 O O . ASP A 1 180 ? 2.014 -0.856 4.123 1.00 95.62 180 ASP A O 1
ATOM 1414 N N . SER A 1 181 ? 0.293 -2.064 3.328 1.00 93.00 181 SER A N 1
ATOM 1415 C CA . SER A 1 181 ? -0.428 -2.206 4.601 1.00 93.00 181 SER A CA 1
ATOM 1416 C C . SER A 1 181 ? 0.294 -3.060 5.644 1.00 93.00 181 SER A C 1
ATOM 1418 O O . SER A 1 181 ? -0.116 -3.069 6.805 1.00 93.00 181 SER A O 1
ATOM 1420 N N . GLN A 1 182 ? 1.299 -3.825 5.226 1.00 92.44 182 GLN A N 1
ATOM 1421 C CA . GLN A 1 182 ? 2.006 -4.799 6.043 1.00 92.44 182 GLN A CA 1
ATOM 1422 C C . GLN A 1 182 ? 3.493 -4.453 6.127 1.00 92.44 182 GLN A C 1
ATOM 1424 O O . GLN A 1 182 ? 4.023 -3.727 5.291 1.00 92.44 182 GLN A O 1
ATOM 1429 N N . ASP A 1 183 ? 4.165 -4.999 7.140 1.00 92.81 183 ASP A N 1
ATOM 1430 C CA . ASP A 1 183 ? 5.623 -4.935 7.301 1.00 92.81 183 ASP A CA 1
ATOM 1431 C C . ASP A 1 183 ? 6.223 -3.514 7.358 1.00 92.81 183 ASP A C 1
ATOM 1433 O O . ASP A 1 183 ? 7.425 -3.341 7.147 1.00 92.81 183 ASP A O 1
ATOM 1437 N N . ILE A 1 184 ? 5.422 -2.500 7.710 1.00 96.19 184 ILE A N 1
ATOM 1438 C CA . ILE A 1 184 ? 5.812 -1.086 7.674 1.00 96.19 184 ILE A CA 1
ATOM 1439 C C . ILE A 1 184 ? 6.970 -0.843 8.659 1.00 96.19 184 ILE A C 1
ATOM 1441 O O . ILE A 1 184 ? 6.790 -1.034 9.868 1.00 96.19 184 ILE A O 1
ATOM 1445 N N . PRO A 1 185 ? 8.156 -0.419 8.187 1.00 94.94 185 PRO A N 1
ATOM 1446 C CA . PRO A 1 185 ? 9.308 -0.176 9.046 1.00 94.94 185 PRO A CA 1
ATOM 1447 C C . PRO A 1 185 ? 9.105 1.007 9.990 1.00 94.94 185 PRO A C 1
ATOM 1449 O O . PRO A 1 185 ? 8.494 2.009 9.612 1.00 94.94 185 PRO A O 1
ATOM 1452 N N . TYR A 1 186 ? 9.697 0.935 11.183 1.00 94.44 186 TYR A N 1
ATOM 1453 C CA . TYR A 1 186 ? 9.756 2.072 12.104 1.00 94.44 186 TYR A CA 1
ATOM 1454 C C . TYR A 1 186 ? 10.359 3.315 11.441 1.00 94.44 186 TYR A C 1
ATOM 1456 O O . TYR A 1 186 ? 9.792 4.398 11.556 1.00 94.44 186 TYR A O 1
ATOM 1464 N N . GLU A 1 187 ? 11.451 3.157 10.691 1.00 94.06 187 GLU A N 1
ATOM 1465 C CA . GLU A 1 187 ? 12.171 4.267 10.060 1.00 94.06 187 GLU A CA 1
ATOM 1466 C C . GLU A 1 187 ? 11.307 5.001 9.027 1.00 94.06 187 GLU A C 1
ATOM 1468 O O . GLU A 1 187 ? 11.438 6.211 8.865 1.00 94.06 187 GLU A O 1
ATOM 1473 N N . LEU A 1 188 ? 10.383 4.295 8.364 1.00 95.44 188 LEU A N 1
ATOM 1474 C CA . LEU A 1 188 ? 9.437 4.898 7.423 1.00 95.44 188 LEU A CA 1
ATOM 1475 C C . LEU A 1 188 ? 8.482 5.856 8.136 1.00 95.44 188 LEU A C 1
ATOM 1477 O O . LEU A 1 188 ? 8.228 6.955 7.646 1.00 95.44 188 LEU A O 1
ATOM 1481 N N . ILE A 1 189 ? 7.961 5.442 9.292 1.00 94.94 189 ILE A N 1
ATOM 1482 C CA . ILE A 1 189 ? 7.044 6.258 10.093 1.00 94.94 189 ILE A CA 1
ATOM 1483 C C . ILE A 1 189 ? 7.810 7.400 10.770 1.00 94.94 189 ILE A C 1
ATOM 1485 O O . ILE A 1 189 ? 7.341 8.536 10.783 1.00 94.94 189 ILE A O 1
ATOM 1489 N N . ALA A 1 190 ? 9.006 7.112 11.287 1.00 93.56 190 ALA A N 1
ATOM 1490 C CA . ALA A 1 190 ? 9.866 8.082 11.954 1.00 93.56 190 ALA A CA 1
ATOM 1491 C C . ALA A 1 190 ? 10.326 9.205 11.013 1.00 93.56 190 ALA A C 1
ATOM 1493 O O . ALA A 1 190 ? 10.353 10.357 11.428 1.00 93.56 190 ALA A O 1
ATOM 1494 N N . ALA A 1 191 ? 10.578 8.909 9.732 1.00 93.25 191 ALA A N 1
ATOM 1495 C CA . ALA A 1 191 ? 10.970 9.902 8.725 1.00 93.25 191 ALA A CA 1
ATOM 1496 C C . ALA A 1 191 ? 9.921 11.008 8.478 1.00 93.25 191 ALA A C 1
ATOM 1498 O O . ALA A 1 191 ? 10.211 12.009 7.822 1.00 93.25 191 ALA A O 1
ATOM 1499 N N . VAL A 1 192 ? 8.690 10.843 8.978 1.00 89.88 192 VAL A N 1
ATOM 1500 C CA . VAL A 1 192 ? 7.675 11.907 8.976 1.00 89.88 192 VAL A CA 1
ATOM 1501 C C . VAL A 1 192 ? 8.030 13.008 9.974 1.00 89.88 192 VAL A C 1
ATOM 1503 O O . VAL A 1 192 ? 7.729 14.171 9.725 1.00 89.88 192 VAL A O 1
ATOM 1506 N N . ALA A 1 193 ? 8.684 12.659 11.081 1.00 85.38 193 ALA A N 1
ATOM 1507 C CA . ALA A 1 193 ? 8.972 13.585 12.164 1.00 85.38 193 ALA A CA 1
ATOM 1508 C C . ALA A 1 193 ? 9.966 14.674 11.759 1.00 85.38 193 ALA A C 1
ATOM 1510 O O . ALA A 1 193 ? 9.681 15.851 11.959 1.00 85.38 193 ALA A O 1
ATOM 1511 N N . ASP A 1 194 ? 11.017 14.299 11.027 1.00 78.31 194 ASP A N 1
ATOM 1512 C CA . ASP A 1 194 ? 11.993 15.234 10.449 1.00 78.31 194 ASP A CA 1
ATOM 1513 C C . ASP A 1 194 ? 11.353 16.273 9.504 1.00 78.31 194 ASP A C 1
ATOM 1515 O O . ASP A 1 194 ? 11.947 17.303 9.191 1.00 78.31 194 ASP A O 1
ATOM 1519 N N . ARG A 1 195 ? 10.136 16.007 9.011 1.00 72.38 195 ARG A N 1
ATOM 1520 C CA . ARG A 1 195 ? 9.379 16.897 8.117 1.00 72.38 195 ARG A CA 1
ATOM 1521 C C . ARG A 1 195 ? 8.328 17.734 8.841 1.00 72.38 195 ARG A C 1
ATOM 1523 O O . ARG A 1 195 ? 7.773 18.634 8.227 1.00 72.38 195 ARG A O 1
ATOM 1530 N N . CYS A 1 196 ? 8.036 17.441 10.106 1.00 65.38 196 CYS A N 1
ATOM 1531 C CA . CYS A 1 196 ? 7.160 18.260 10.943 1.00 65.38 196 CYS A CA 1
ATOM 1532 C C . CYS A 1 196 ? 7.888 19.480 11.524 1.00 65.38 196 CYS A C 1
ATOM 1534 O O . CYS A 1 196 ? 7.242 20.485 11.809 1.00 65.38 196 CYS A O 1
ATOM 1536 N N . ASP A 1 197 ? 9.213 19.397 11.688 1.00 54.72 197 ASP A N 1
ATOM 1537 C CA . ASP A 1 197 ? 10.013 20.434 12.353 1.00 54.72 197 ASP A CA 1
ATOM 1538 C C . ASP A 1 197 ? 10.511 21.539 11.405 1.00 54.72 197 ASP A C 1
ATOM 1540 O O . ASP A 1 197 ? 10.778 22.652 11.853 1.00 54.72 197 ASP A O 1
ATOM 1544 N N . ASN A 1 198 ? 10.555 21.283 10.090 1.00 49.91 198 ASN A N 1
ATOM 1545 C CA . ASN A 1 198 ? 10.973 22.274 9.082 1.00 49.91 198 ASN A CA 1
ATOM 1546 C C . ASN A 1 198 ? 9.989 23.453 8.916 1.00 49.91 198 ASN A C 1
ATOM 1548 O O . ASN A 1 198 ? 10.329 24.425 8.248 1.00 49.91 198 ASN A O 1
ATOM 1552 N N . ASP A 1 199 ? 8.806 23.388 9.540 1.00 50.47 199 ASP A N 1
ATOM 1553 C CA . ASP A 1 199 ? 7.752 24.413 9.470 1.00 50.47 199 ASP A CA 1
ATOM 1554 C C . ASP A 1 199 ? 7.922 25.523 10.537 1.00 50.47 199 ASP A C 1
ATOM 1556 O O . ASP A 1 199 ? 7.092 26.427 10.642 1.00 50.47 199 ASP A O 1
ATOM 1560 N N . LYS A 1 200 ? 8.980 25.477 11.363 1.00 48.75 200 LYS A N 1
ATOM 1561 C CA . LYS A 1 200 ? 9.303 26.526 12.346 1.00 48.75 200 LYS A CA 1
ATOM 1562 C C . LYS A 1 200 ? 10.636 27.173 11.988 1.00 48.75 200 LYS A C 1
ATOM 1564 O O . LYS A 1 200 ? 11.685 26.597 12.263 1.00 48.75 200 LYS A O 1
ATOM 1569 N N . GLU A 1 201 ? 10.580 28.394 11.452 1.00 45.59 201 GLU A N 1
ATOM 1570 C CA . GLU A 1 201 ? 11.738 29.210 11.032 1.00 45.59 201 GLU A CA 1
ATOM 1571 C C . GLU A 1 201 ? 12.835 29.396 12.108 1.00 45.59 201 GLU A C 1
ATOM 1573 O O . GLU A 1 201 ? 13.935 29.811 11.765 1.00 45.59 201 GLU A O 1
ATOM 1578 N N . ASP A 1 202 ? 12.601 29.010 13.371 1.00 45.00 202 ASP A N 1
ATOM 1579 C CA . ASP A 1 202 ? 13.534 29.207 14.490 1.00 45.00 202 ASP A CA 1
ATOM 1580 C C . ASP A 1 202 ? 13.866 27.953 15.336 1.00 45.00 202 ASP A C 1
ATOM 1582 O O . ASP A 1 202 ? 14.419 28.079 16.432 1.00 45.00 202 ASP A O 1
ATOM 1586 N N . SER A 1 203 ? 13.594 26.717 14.887 1.00 48.50 203 SER A N 1
ATOM 1587 C CA . SER A 1 203 ? 14.031 25.537 15.665 1.00 48.50 203 SER A CA 1
ATOM 1588 C C . SER A 1 203 ? 14.605 24.385 14.843 1.00 48.50 203 SER A C 1
ATOM 1590 O O . SER A 1 203 ? 13.878 23.520 14.371 1.00 48.50 203 SER A O 1
ATOM 1592 N N . VAL A 1 204 ? 15.939 24.284 14.823 1.00 51.41 204 VAL A N 1
ATOM 1593 C CA . VAL A 1 204 ? 16.724 23.108 14.386 1.00 51.41 204 VAL A CA 1
ATOM 1594 C C . VAL A 1 204 ? 16.644 21.974 15.427 1.00 51.41 204 VAL A C 1
ATOM 1596 O O . VAL A 1 204 ? 17.652 21.392 15.826 1.00 51.41 204 VAL A O 1
ATOM 1599 N N . LYS A 1 205 ? 15.456 21.692 15.970 1.00 60.91 205 LYS A N 1
ATOM 1600 C CA . LYS A 1 205 ? 15.262 20.544 16.861 1.00 60.91 205 LYS A CA 1
ATOM 1601 C C . LYS A 1 205 ? 14.654 19.419 16.051 1.00 60.91 205 LYS A C 1
ATOM 1603 O O . LYS A 1 205 ? 13.476 19.464 15.749 1.00 60.91 205 LYS A O 1
ATOM 1608 N N . GLN A 1 206 ? 15.484 18.436 15.725 1.00 67.38 206 GLN A N 1
ATOM 1609 C CA . GLN A 1 206 ? 15.026 17.158 15.209 1.00 67.38 206 GLN A CA 1
ATOM 1610 C C . GLN A 1 206 ? 14.197 16.453 16.288 1.00 67.38 206 GLN A C 1
ATOM 1612 O O . GLN A 1 206 ? 14.646 16.360 17.437 1.00 67.38 206 GLN A O 1
ATOM 1617 N N . ALA A 1 207 ? 13.010 15.971 15.923 1.00 78.12 207 ALA A N 1
ATOM 1618 C CA . ALA A 1 207 ? 12.176 15.164 16.799 1.00 78.12 207 ALA A CA 1
ATOM 1619 C C . ALA A 1 207 ? 12.970 14.015 17.439 1.00 78.12 207 ALA A C 1
ATOM 1621 O O . ALA A 1 207 ? 13.679 13.248 16.783 1.00 78.12 207 ALA A O 1
ATOM 1622 N N . THR A 1 208 ? 12.834 13.888 18.752 1.00 86.94 208 THR A N 1
ATOM 1623 C CA . THR A 1 208 ? 13.462 12.818 19.522 1.00 86.94 208 THR A CA 1
ATOM 1624 C C . THR A 1 208 ? 12.772 11.478 19.256 1.00 86.94 208 THR A C 1
ATOM 1626 O O . THR A 1 208 ? 11.578 11.417 18.956 1.00 86.94 208 THR A O 1
ATOM 1629 N N . GLU A 1 209 ? 13.496 10.366 19.435 1.00 89.50 209 GLU A N 1
ATOM 1630 C CA . GLU A 1 209 ? 12.906 9.019 19.324 1.00 89.50 209 GLU A CA 1
ATOM 1631 C C . GLU A 1 209 ? 11.686 8.853 20.251 1.00 89.50 209 GLU A C 1
ATOM 1633 O O . GLU A 1 209 ? 10.705 8.204 19.887 1.00 89.50 209 GLU A O 1
ATOM 1638 N N . ILE A 1 210 ? 11.713 9.484 21.429 1.00 90.38 210 ILE A N 1
ATOM 1639 C CA . ILE A 1 210 ? 10.615 9.444 22.401 1.00 90.38 210 ILE A CA 1
ATOM 1640 C C . ILE A 1 210 ? 9.352 10.089 21.816 1.00 90.38 210 ILE A C 1
ATOM 1642 O O . ILE A 1 210 ? 8.293 9.468 21.849 1.00 90.38 210 ILE A O 1
ATOM 1646 N N . GLU A 1 211 ? 9.458 11.275 21.211 1.00 92.00 211 GLU A N 1
ATOM 1647 C CA . GLU A 1 211 ? 8.315 11.974 20.599 1.00 92.00 211 GLU A CA 1
ATOM 1648 C C . GLU A 1 211 ? 7.703 11.169 19.442 1.00 92.00 211 GLU A C 1
ATOM 1650 O O . GLU A 1 211 ? 6.477 11.081 19.308 1.00 92.00 211 GLU A O 1
ATOM 1655 N N . VAL A 1 212 ? 8.543 10.516 18.632 1.00 93.69 212 VAL A N 1
ATOM 1656 C CA . VAL A 1 212 ? 8.088 9.618 17.559 1.00 93.69 212 VAL A CA 1
ATOM 1657 C C . VAL A 1 212 ? 7.334 8.419 18.133 1.00 93.69 212 VAL A C 1
ATOM 1659 O O . VAL A 1 212 ? 6.242 8.081 17.668 1.00 93.69 212 VAL A O 1
ATOM 1662 N N . LEU A 1 213 ? 7.881 7.776 19.167 1.00 94.12 213 LEU A N 1
ATOM 1663 C CA . LEU A 1 213 ? 7.247 6.626 19.811 1.00 94.12 213 LEU A CA 1
ATOM 1664 C C . LEU A 1 213 ? 5.939 6.999 20.516 1.00 94.12 213 LEU A C 1
ATOM 1666 O O . LEU A 1 213 ? 4.995 6.205 20.485 1.00 94.12 213 LEU A O 1
ATOM 1670 N N . GLU A 1 214 ? 5.833 8.190 21.101 1.00 94.75 214 GLU A N 1
ATOM 1671 C CA . GLU A 1 214 ? 4.588 8.712 21.673 1.00 94.75 214 GLU A CA 1
ATOM 1672 C C . GLU A 1 214 ? 3.519 8.945 20.597 1.00 94.75 214 GLU A C 1
ATOM 1674 O O . GLU A 1 214 ? 2.354 8.571 20.781 1.00 94.75 214 GLU A O 1
ATOM 1679 N N . ALA A 1 215 ? 3.906 9.499 19.443 1.00 95.81 215 ALA A N 1
ATOM 1680 C CA . ALA A 1 215 ? 3.002 9.683 18.311 1.00 95.81 215 ALA A CA 1
ATOM 1681 C C . ALA A 1 215 ? 2.496 8.337 17.762 1.00 95.81 215 ALA A C 1
ATOM 1683 O O . ALA A 1 215 ? 1.291 8.131 17.596 1.00 95.81 215 ALA A O 1
ATOM 1684 N N . ILE A 1 216 ? 3.392 7.365 17.576 1.00 95.88 216 ILE A N 1
ATOM 1685 C CA . ILE A 1 216 ? 3.026 6.003 17.159 1.00 95.88 216 ILE A CA 1
ATOM 1686 C C . ILE A 1 216 ? 2.143 5.319 18.210 1.00 95.88 216 ILE A C 1
ATOM 1688 O O . ILE A 1 216 ? 1.172 4.640 17.864 1.00 95.88 216 ILE A O 1
ATOM 1692 N N . THR A 1 217 ? 2.445 5.494 19.499 1.00 95.31 217 THR A N 1
ATOM 1693 C CA . THR A 1 217 ? 1.651 4.921 20.596 1.00 95.31 217 THR A CA 1
ATOM 1694 C C . THR A 1 217 ? 0.225 5.446 20.560 1.00 95.31 217 THR A C 1
ATOM 1696 O O . THR A 1 217 ? -0.709 4.650 20.628 1.00 95.31 217 THR A O 1
ATOM 1699 N N . ARG A 1 218 ? 0.036 6.743 20.308 1.00 96.19 218 ARG A N 1
ATOM 1700 C CA . ARG A 1 218 ? -1.293 7.329 20.111 1.00 96.19 218 ARG A CA 1
ATOM 1701 C C . ARG A 1 218 ? -2.051 6.679 18.952 1.00 96.19 218 ARG A C 1
ATOM 1703 O O . ARG A 1 218 ? -3.225 6.352 19.107 1.00 96.19 218 ARG A O 1
ATOM 1710 N N . LEU A 1 219 ? -1.398 6.420 17.817 1.00 96.75 219 LEU A N 1
ATOM 1711 C CA . LEU A 1 219 ? -2.032 5.716 16.691 1.00 96.75 219 LEU A CA 1
ATOM 1712 C C . LEU A 1 219 ? -2.444 4.279 17.044 1.00 96.75 219 LEU A C 1
ATOM 1714 O O . LEU A 1 219 ? -3.515 3.824 16.633 1.00 96.75 219 LEU A O 1
ATOM 1718 N N . LYS A 1 220 ? -1.635 3.574 17.841 1.00 95.00 220 LYS A N 1
ATOM 1719 C CA . LYS A 1 220 ? -1.973 2.237 18.356 1.00 95.00 220 LYS A CA 1
ATOM 1720 C C . LYS A 1 220 ? -3.142 2.277 19.339 1.00 95.00 220 LYS A C 1
ATOM 1722 O O . LYS A 1 220 ? -4.026 1.429 19.272 1.00 95.00 220 LYS A O 1
ATOM 1727 N N . GLU A 1 221 ? -3.174 3.266 20.227 1.00 93.25 221 GLU A N 1
ATOM 1728 C CA . GLU A 1 221 ? -4.241 3.442 21.219 1.00 93.25 221 GLU A CA 1
ATOM 1729 C C . GLU A 1 221 ? -5.601 3.709 20.571 1.00 93.25 221 GLU A C 1
ATOM 1731 O O . GLU A 1 221 ? -6.608 3.264 21.102 1.00 93.25 221 GLU A O 1
ATOM 1736 N N . PHE A 1 222 ? -5.643 4.358 19.403 1.00 93.31 222 PHE A N 1
ATOM 1737 C CA . PHE A 1 222 ? -6.857 4.498 18.586 1.00 93.31 222 PHE A CA 1
ATOM 1738 C C . PHE A 1 222 ? -7.109 3.312 17.631 1.00 93.31 222 PHE A C 1
ATOM 1740 O O . PHE A 1 222 ? -8.032 3.356 16.821 1.00 93.31 222 PHE A O 1
ATOM 1747 N N . SER A 1 223 ? -6.319 2.235 17.718 1.00 93.38 223 SER A N 1
ATOM 1748 C CA . SER A 1 223 ? -6.413 1.043 16.858 1.00 93.38 223 SER A CA 1
ATOM 1749 C C . SER A 1 223 ? -6.226 1.312 15.354 1.00 93.38 223 SER A C 1
ATOM 1751 O O . SER A 1 223 ? -6.802 0.608 14.525 1.00 93.38 223 SER A O 1
ATOM 1753 N N . PHE A 1 224 ? -5.416 2.311 14.980 1.00 94.88 224 PHE A N 1
ATOM 1754 C CA . PHE A 1 224 ? -5.016 2.534 13.580 1.00 94.88 224 PHE A CA 1
ATOM 1755 C C . PHE A 1 224 ? -3.811 1.691 13.161 1.00 94.88 224 PHE A C 1
ATOM 1757 O O . PHE A 1 224 ? -3.712 1.318 11.995 1.00 94.88 224 PHE A O 1
ATOM 1764 N N . LEU A 1 225 ? -2.910 1.400 14.103 1.00 95.12 225 LEU A N 1
ATOM 1765 C CA . LEU A 1 225 ? -1.707 0.603 13.875 1.00 95.12 225 LEU A CA 1
ATOM 1766 C C . LEU A 1 225 ? -1.650 -0.587 14.830 1.00 95.12 225 LEU A C 1
ATOM 1768 O O . LEU A 1 225 ? -1.902 -0.446 16.029 1.00 95.12 225 LEU A O 1
ATOM 1772 N N . SER A 1 226 ? -1.236 -1.738 14.313 1.00 92.81 226 SER A N 1
ATOM 1773 C CA . SER A 1 226 ? -0.730 -2.859 15.109 1.00 92.81 226 SER A CA 1
ATOM 1774 C C . SER A 1 226 ? 0.797 -2.877 15.071 1.00 92.81 226 SER A C 1
ATOM 1776 O O . SER A 1 226 ? 1.415 -2.421 14.112 1.00 92.81 226 SER A O 1
ATOM 1778 N N . LEU A 1 227 ? 1.408 -3.375 16.148 1.00 92.56 227 LEU A N 1
ATOM 1779 C CA . LEU A 1 227 ? 2.847 -3.610 16.237 1.00 92.56 227 LEU A CA 1
ATOM 1780 C C . LEU A 1 227 ? 3.088 -5.117 16.230 1.00 92.56 227 LEU A C 1
ATOM 1782 O O . LEU A 1 227 ? 2.543 -5.833 17.070 1.00 92.56 227 LEU A O 1
ATOM 1786 N N . ARG A 1 228 ? 3.964 -5.557 15.339 1.00 88.12 228 ARG A N 1
ATOM 1787 C CA . ARG A 1 228 ? 4.531 -6.895 15.291 1.00 88.12 228 ARG A CA 1
ATOM 1788 C C . ARG A 1 228 ? 6.034 -6.773 15.523 1.00 88.12 228 ARG A C 1
ATOM 1790 O O . ARG A 1 228 ? 6.713 -6.018 14.832 1.00 88.12 228 ARG A O 1
ATOM 1797 N N . GLN A 1 229 ? 6.551 -7.484 16.516 1.00 83.12 229 GLN A N 1
ATOM 1798 C CA . GLN A 1 229 ? 7.995 -7.587 16.719 1.00 83.12 229 GLN A CA 1
ATOM 1799 C C . GLN A 1 229 ? 8.513 -8.784 15.929 1.00 83.12 229 GLN A C 1
ATOM 1801 O O . GLN A 1 229 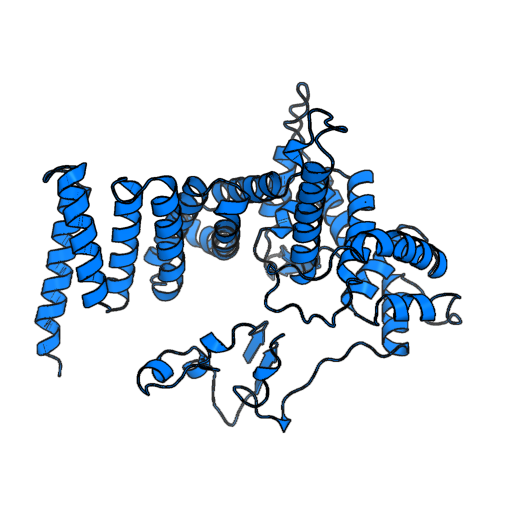? 7.922 -9.862 15.988 1.00 83.12 229 GLN A O 1
ATOM 1806 N N . THR A 1 230 ? 9.574 -8.585 15.151 1.00 77.88 230 THR A N 1
ATOM 1807 C CA . THR A 1 230 ? 10.261 -9.699 14.487 1.00 77.88 230 THR A CA 1
ATOM 1808 C C . THR A 1 230 ? 11.090 -10.482 15.504 1.00 77.88 230 THR A C 1
ATOM 1810 O O . THR A 1 230 ? 11.372 -9.995 16.599 1.00 77.88 230 THR A O 1
ATOM 1813 N N . GLU A 1 231 ? 11.533 -11.683 15.130 1.00 76.56 231 GLU A N 1
ATOM 1814 C CA . GLU A 1 231 ? 12.455 -12.495 15.943 1.00 76.56 231 GLU A CA 1
ATOM 1815 C C . GLU A 1 231 ? 13.764 -11.754 16.274 1.00 76.56 231 GLU A C 1
ATOM 1817 O O . GLU A 1 231 ? 14.407 -12.035 17.280 1.00 76.56 231 GLU A O 1
ATOM 1822 N N . GLN A 1 232 ? 14.126 -10.764 15.454 1.00 73.88 232 GLN A N 1
ATOM 1823 C CA . GLN A 1 232 ? 15.310 -9.919 15.614 1.00 73.88 232 GLN A CA 1
ATOM 1824 C C . GLN A 1 232 ? 15.040 -8.655 16.455 1.00 73.88 232 GLN A C 1
ATOM 1826 O O . GLN A 1 232 ? 15.917 -7.810 16.602 1.00 73.88 232 GLN A O 1
ATOM 1831 N N . GLY A 1 233 ? 13.832 -8.507 17.012 1.00 79.75 233 GLY A N 1
ATOM 1832 C CA . GLY A 1 233 ? 13.436 -7.359 17.833 1.00 79.75 233 GLY A CA 1
ATOM 1833 C C . GLY A 1 233 ? 13.039 -6.111 17.039 1.00 79.75 233 GLY A C 1
ATOM 1834 O O . GLY A 1 233 ? 12.751 -5.071 17.637 1.00 79.75 233 GLY A O 1
ATOM 1835 N N . GLU A 1 234 ? 12.980 -6.191 15.709 1.00 85.12 234 GLU A N 1
ATOM 1836 C CA . GLU A 1 234 ? 12.602 -5.057 14.868 1.00 85.12 234 GLU A CA 1
ATOM 1837 C C . GLU A 1 234 ? 11.104 -4.763 14.977 1.00 85.12 234 GLU A C 1
ATOM 1839 O O . GLU A 1 234 ? 10.260 -5.666 15.012 1.00 85.12 234 GLU A O 1
ATOM 1844 N N . ARG A 1 235 ? 10.760 -3.474 14.990 1.00 90.56 235 ARG A N 1
ATOM 1845 C CA . ARG A 1 235 ? 9.374 -3.002 15.047 1.00 90.56 235 ARG A CA 1
ATOM 1846 C C . ARG A 1 235 ? 8.805 -2.948 13.631 1.00 90.56 235 ARG A C 1
ATOM 1848 O O . ARG A 1 235 ? 9.220 -2.115 12.827 1.00 90.56 235 ARG A O 1
ATOM 1855 N N . ARG A 1 236 ? 7.836 -3.815 13.339 1.00 93.62 236 ARG A N 1
ATOM 1856 C CA . ARG A 1 236 ? 7.058 -3.796 12.095 1.00 93.62 236 ARG A CA 1
ATOM 1857 C C . ARG A 1 236 ? 5.629 -3.402 12.416 1.00 93.62 236 ARG A C 1
ATOM 1859 O O . ARG A 1 236 ? 5.026 -3.940 13.343 1.00 93.62 236 ARG A O 1
ATOM 1866 N N . TYR A 1 237 ? 5.103 -2.442 11.677 1.00 95.62 237 TYR A N 1
ATOM 1867 C CA . TYR A 1 237 ? 3.748 -1.953 11.864 1.00 95.62 237 TYR A CA 1
ATOM 1868 C C . TYR A 1 237 ? 2.851 -2.434 10.738 1.00 95.62 237 TYR A C 1
ATOM 1870 O O . TYR A 1 237 ? 3.296 -2.680 9.619 1.00 95.62 237 TYR A O 1
ATOM 1878 N N . GLU A 1 238 ? 1.568 -2.552 11.039 1.00 95.25 238 GLU A N 1
ATOM 1879 C CA . GLU A 1 238 ? 0.560 -2.902 10.051 1.00 95.25 238 GLU A CA 1
ATOM 1880 C C . GLU A 1 238 ? -0.627 -1.950 10.207 1.00 95.25 238 GLU A C 1
ATOM 1882 O O . GLU A 1 238 ? -0.994 -1.553 11.319 1.00 95.25 238 GLU A O 1
ATOM 1887 N N . MET A 1 239 ? -1.223 -1.569 9.079 1.00 94.25 239 MET A N 1
ATOM 1888 C CA . MET A 1 239 ? -2.454 -0.787 9.026 1.00 94.25 239 MET A CA 1
ATOM 1889 C C . MET A 1 239 ? -3.475 -1.544 8.192 1.00 94.25 239 MET A C 1
ATOM 1891 O O . MET A 1 239 ? -3.202 -1.944 7.063 1.00 94.25 239 MET A O 1
ATOM 1895 N N . HIS A 1 240 ? -4.684 -1.707 8.717 1.00 89.75 240 HIS A N 1
ATOM 1896 C CA . HIS A 1 240 ? -5.743 -2.391 7.985 1.00 89.75 240 HIS A CA 1
ATOM 1897 C C . HIS A 1 240 ? -6.057 -1.668 6.657 1.00 89.75 240 HIS A C 1
ATOM 1899 O O . HIS A 1 240 ? -6.226 -0.449 6.636 1.00 89.75 240 HIS A O 1
ATOM 1905 N N . LYS A 1 241 ? -6.209 -2.399 5.543 1.00 84.12 241 LYS A N 1
ATOM 1906 C CA . LYS A 1 241 ? -6.433 -1.799 4.207 1.00 84.12 241 LYS A CA 1
ATOM 1907 C C . LYS A 1 241 ? -7.669 -0.894 4.148 1.00 84.12 241 LYS A C 1
ATOM 1909 O O . LYS A 1 241 ? -7.570 0.229 3.671 1.00 84.12 241 LYS A O 1
ATOM 1914 N N . LEU A 1 242 ? -8.793 -1.328 4.735 1.00 81.50 242 LEU A N 1
ATOM 1915 C CA . LEU A 1 242 ? -10.000 -0.487 4.866 1.00 81.50 242 LEU A CA 1
ATOM 1916 C C . LEU A 1 242 ? -9.742 0.819 5.635 1.00 81.50 242 LEU A C 1
ATOM 1918 O O . LEU A 1 242 ? -10.385 1.826 5.366 1.00 81.50 242 LEU A O 1
ATOM 1922 N N . VAL A 1 243 ? -8.804 0.821 6.587 1.00 87.94 243 VAL A N 1
ATOM 1923 C CA . VAL A 1 243 ? -8.421 2.030 7.323 1.00 87.94 243 VAL A CA 1
ATOM 1924 C C . VAL A 1 243 ? -7.587 2.948 6.426 1.00 87.94 243 VAL A C 1
ATOM 1926 O O . VAL A 1 243 ? -7.889 4.135 6.349 1.00 87.94 243 VAL A O 1
ATOM 1929 N N . GLN A 1 244 ? -6.618 2.416 5.668 1.00 89.94 244 GLN A N 1
ATOM 1930 C CA . GLN A 1 244 ? -5.893 3.196 4.649 1.00 89.94 244 GLN A CA 1
ATOM 1931 C C . GLN A 1 244 ? -6.853 3.807 3.612 1.00 89.94 244 GLN A C 1
ATOM 1933 O O . GLN A 1 244 ? -6.731 4.973 3.237 1.00 89.94 244 GLN A O 1
ATOM 1938 N N . GLU A 1 245 ? -7.834 3.033 3.143 1.00 82.44 245 GLU A N 1
ATOM 1939 C CA . GLU A 1 245 ? -8.881 3.493 2.224 1.00 82.44 245 GLU A CA 1
ATOM 1940 C C . GLU A 1 245 ? -9.746 4.587 2.853 1.00 82.44 245 GLU A C 1
ATOM 1942 O O . GLU A 1 245 ? -9.930 5.632 2.229 1.00 82.44 245 GLU A O 1
ATOM 1947 N N . ALA A 1 246 ? -10.193 4.407 4.099 1.00 82.31 246 ALA A N 1
ATOM 1948 C CA . ALA A 1 246 ? -10.979 5.398 4.827 1.00 82.31 246 ALA A CA 1
ATOM 1949 C C . ALA A 1 246 ? -10.254 6.743 4.970 1.00 82.31 246 ALA A C 1
ATOM 1951 O O . ALA A 1 246 ? -10.850 7.798 4.749 1.00 82.31 246 ALA A O 1
ATOM 1952 N N . LEU A 1 247 ? -8.962 6.707 5.306 1.00 88.44 247 LEU A N 1
ATOM 1953 C CA . LEU A 1 247 ? -8.125 7.898 5.459 1.00 88.44 247 LEU A CA 1
ATOM 1954 C C . LEU A 1 247 ? -7.972 8.650 4.132 1.00 88.44 247 LEU A C 1
ATOM 1956 O O . LEU A 1 247 ? -8.223 9.854 4.068 1.00 88.44 247 LEU A O 1
ATOM 1960 N N . ARG A 1 248 ? -7.626 7.936 3.053 1.00 87.81 248 ARG A N 1
ATOM 1961 C CA . ARG A 1 248 ? -7.485 8.524 1.708 1.00 87.81 248 ARG A CA 1
ATOM 1962 C C . ARG A 1 248 ? -8.803 9.100 1.202 1.00 87.81 248 ARG A C 1
ATOM 1964 O O . ARG A 1 248 ? -8.843 10.225 0.710 1.00 87.81 248 ARG A O 1
ATOM 1971 N N . TYR A 1 249 ? -9.892 8.359 1.382 1.00 82.06 249 TYR A N 1
ATOM 1972 C CA . TYR A 1 249 ? -11.229 8.808 1.015 1.00 82.06 249 TYR A CA 1
ATOM 1973 C C . TYR A 1 249 ? -11.631 10.085 1.767 1.00 82.06 249 TYR A C 1
ATOM 1975 O O . TYR A 1 249 ? -12.134 11.028 1.155 1.00 82.06 249 TYR A O 1
ATOM 1983 N N . GLY A 1 250 ? -11.332 10.156 3.068 1.00 78.44 250 GLY A N 1
ATOM 1984 C CA . GLY A 1 250 ? -11.559 11.347 3.885 1.00 78.44 250 GLY A CA 1
ATOM 1985 C C . GLY A 1 250 ? -10.864 12.598 3.340 1.00 78.44 250 GLY A C 1
ATOM 1986 O O . GLY A 1 250 ? -11.491 13.657 3.262 1.00 78.44 250 GLY A O 1
ATOM 1987 N N . LEU A 1 251 ? -9.604 12.476 2.907 1.00 83.31 251 LEU A N 1
ATOM 1988 C CA . LEU A 1 251 ? -8.860 13.575 2.278 1.00 83.31 251 LEU A CA 1
ATOM 1989 C C . LEU A 1 251 ? -9.465 13.989 0.929 1.00 83.31 251 LEU A C 1
ATOM 1991 O O . LEU A 1 251 ? -9.639 15.181 0.673 1.00 83.31 251 LEU A O 1
ATOM 1995 N N . ARG A 1 252 ? -9.821 13.016 0.081 1.00 81.31 252 ARG A N 1
ATOM 1996 C CA . ARG A 1 252 ? -10.371 13.269 -1.260 1.00 81.31 252 ARG A CA 1
ATOM 1997 C C . ARG A 1 252 ? -11.706 14.003 -1.218 1.00 81.31 252 ARG A C 1
ATOM 1999 O O . ARG A 1 252 ? -11.920 14.968 -1.954 1.00 81.31 252 ARG A O 1
ATOM 2006 N N . VAL A 1 253 ? -12.608 13.551 -0.349 1.00 73.94 253 VAL A N 1
ATOM 2007 C CA . VAL A 1 253 ? -13.925 14.173 -0.175 1.00 73.94 253 VAL A CA 1
ATOM 2008 C C . VAL A 1 253 ? -13.780 15.586 0.364 1.00 73.94 253 VAL A C 1
ATOM 2010 O O . VAL A 1 253 ? -14.406 16.500 -0.170 1.00 73.94 253 VAL A O 1
ATOM 2013 N N . ARG A 1 254 ? -12.920 15.787 1.369 1.00 75.06 254 ARG A N 1
ATOM 2014 C CA . ARG A 1 254 ? -12.641 17.122 1.903 1.00 75.06 254 ARG A CA 1
ATOM 2015 C C . ARG A 1 254 ? -12.166 18.074 0.799 1.00 75.06 254 ARG A C 1
ATOM 2017 O O . ARG A 1 254 ? -12.798 19.107 0.605 1.00 75.06 254 ARG A O 1
ATOM 2024 N N . GLY A 1 255 ? -11.170 17.665 0.011 1.00 73.06 255 GLY A N 1
ATOM 2025 C CA . GLY A 1 255 ? -10.662 18.474 -1.101 1.00 73.06 255 GLY A CA 1
ATOM 2026 C C . GLY A 1 255 ? -11.685 18.726 -2.218 1.00 73.06 255 GLY A C 1
ATOM 2027 O O . GLY A 1 255 ? -11.605 19.731 -2.918 1.00 73.06 255 GLY A O 1
ATOM 2028 N N . THR A 1 256 ? -12.668 17.840 -2.401 1.00 71.06 256 THR A N 1
ATOM 2029 C CA . THR A 1 256 ? -13.759 18.053 -3.369 1.00 71.06 256 THR A CA 1
ATOM 2030 C C . THR A 1 256 ? -14.751 19.100 -2.865 1.00 71.06 256 THR A C 1
ATOM 2032 O O . THR A 1 256 ? -15.137 19.992 -3.616 1.00 71.06 256 THR A O 1
ATOM 2035 N N . ILE A 1 257 ? -15.131 19.022 -1.586 1.00 68.75 257 ILE A N 1
ATOM 2036 C CA . ILE A 1 257 ? -16.035 19.989 -0.950 1.00 68.75 257 ILE A CA 1
ATOM 2037 C C . ILE A 1 257 ? -15.407 21.389 -0.935 1.00 68.75 257 ILE A C 1
ATOM 2039 O O . ILE A 1 257 ? -16.087 22.354 -1.270 1.00 68.75 257 ILE A O 1
ATOM 2043 N N . GLU A 1 258 ? -14.116 21.496 -0.610 1.00 69.38 258 GLU A N 1
ATOM 2044 C CA . GLU A 1 258 ? -13.369 22.765 -0.618 1.00 69.38 258 GLU A CA 1
ATOM 2045 C C . GLU A 1 258 ? -13.391 23.436 -2.001 1.00 69.38 258 GLU A C 1
ATOM 2047 O O . GLU A 1 258 ? -13.650 24.634 -2.104 1.00 69.38 258 GLU A O 1
ATOM 2052 N N . LYS A 1 259 ? -13.223 22.659 -3.081 1.00 72.06 259 LYS A N 1
ATOM 2053 C CA . LYS A 1 259 ? -13.325 23.175 -4.457 1.00 72.06 259 LYS A CA 1
ATOM 2054 C C . LYS A 1 259 ? -14.727 23.663 -4.815 1.00 72.06 259 LYS A C 1
ATOM 2056 O O . LYS A 1 259 ? -14.855 24.664 -5.509 1.00 72.06 259 LYS A O 1
ATOM 2061 N N . ILE A 1 260 ? -15.770 22.953 -4.376 1.00 72.94 260 ILE A N 1
ATOM 2062 C CA . ILE A 1 260 ? -17.168 23.308 -4.671 1.00 72.94 260 ILE A CA 1
ATOM 2063 C C . ILE A 1 260 ? -17.583 24.579 -3.922 1.00 72.94 260 ILE A C 1
ATOM 2065 O O . ILE A 1 260 ? -18.290 25.412 -4.482 1.00 72.94 260 ILE A O 1
ATOM 2069 N N . LEU A 1 261 ? -17.155 24.729 -2.667 1.00 68.12 261 LEU A N 1
ATOM 2070 C CA . LEU A 1 261 ? -17.527 25.866 -1.820 1.00 68.12 261 LEU A CA 1
ATOM 2071 C C . LEU A 1 261 ? -16.692 27.131 -2.079 1.00 68.12 261 LEU A C 1
ATOM 2073 O O . LEU A 1 261 ? -16.995 28.162 -1.489 1.00 68.12 261 LEU A O 1
ATOM 2077 N N . GLY A 1 262 ? -15.700 27.071 -2.974 1.00 55.50 262 GLY A N 1
ATOM 2078 C CA . GLY A 1 262 ? -14.937 28.223 -3.454 1.00 55.50 262 GLY A CA 1
ATOM 2079 C C . GLY A 1 262 ? -14.160 28.944 -2.352 1.00 55.50 262 GLY A C 1
ATOM 2080 O O . GLY A 1 262 ? -14.664 29.920 -1.809 1.00 55.50 262 GLY A O 1
ATOM 2081 N N . GLU A 1 263 ? -12.952 28.453 -2.041 1.00 58.56 263 GLU A N 1
ATOM 2082 C CA . GLU A 1 263 ? -11.799 29.141 -1.400 1.00 58.56 263 GLU A CA 1
ATOM 2083 C C . GLU A 1 263 ? -12.067 30.142 -0.245 1.00 58.56 263 GLU A C 1
ATOM 2085 O O . GLU A 1 263 ? -11.204 30.936 0.104 1.00 58.56 263 GLU A O 1
ATOM 2090 N N . THR A 1 264 ? -13.221 30.124 0.423 1.00 43.69 264 THR A N 1
ATOM 2091 C CA . THR A 1 264 ? -13.590 31.153 1.418 1.00 43.69 264 THR A CA 1
ATOM 2092 C C . THR A 1 264 ? -13.022 30.896 2.818 1.00 43.69 264 THR A C 1
ATOM 2094 O O . THR A 1 264 ? -13.386 31.583 3.770 1.00 43.69 264 THR A O 1
ATOM 2097 N N . LEU A 1 265 ? -12.116 29.926 2.962 1.00 47.94 265 LEU A N 1
ATOM 2098 C CA . LEU A 1 265 ? -11.467 29.575 4.230 1.00 47.94 265 LEU A CA 1
ATOM 2099 C C . LEU A 1 265 ? -9.951 29.367 4.097 1.00 47.94 265 LEU A C 1
ATOM 2101 O O . LEU A 1 265 ? -9.356 28.731 4.958 1.00 47.94 265 LEU A O 1
ATOM 2105 N N . SER A 1 266 ? -9.311 29.911 3.058 1.00 43.53 266 SER A N 1
ATOM 2106 C CA . SER A 1 266 ? -7.865 29.776 2.875 1.00 43.53 266 SER A CA 1
ATOM 2107 C C . SER A 1 266 ? -7.086 30.530 3.963 1.00 43.53 266 SER A C 1
ATOM 2109 O O . SER A 1 266 ? -6.746 31.703 3.813 1.00 43.53 266 SER A O 1
ATOM 2111 N N . THR A 1 267 ? -6.777 29.841 5.060 1.00 42.62 267 THR A N 1
ATOM 2112 C CA . THR A 1 267 ? -5.557 30.103 5.832 1.00 42.62 267 THR A CA 1
ATOM 2113 C C . THR A 1 267 ? -4.374 29.463 5.107 1.00 42.62 267 THR A C 1
ATOM 2115 O O . THR A 1 267 ? -4.466 28.330 4.640 1.00 42.62 267 THR A O 1
ATOM 2118 N N . GLU A 1 268 ? -3.267 30.194 5.015 1.00 41.97 268 GLU A N 1
ATOM 2119 C CA . GLU A 1 268 ? -2.141 30.013 4.082 1.00 41.97 268 GLU A CA 1
ATOM 2120 C C . GLU A 1 268 ? -1.379 28.658 4.140 1.00 41.97 268 GLU A C 1
ATOM 2122 O O . GLU A 1 268 ? -0.514 28.428 3.303 1.00 41.97 268 GLU A O 1
ATOM 2127 N N . ASN A 1 269 ? -1.757 27.701 5.006 1.00 49.47 269 ASN A N 1
ATOM 2128 C CA . ASN A 1 269 ? -1.110 26.377 5.153 1.00 49.47 269 ASN A CA 1
ATOM 2129 C C . ASN A 1 269 ? -1.946 25.166 4.658 1.00 49.47 269 ASN A C 1
ATOM 2131 O O . ASN A 1 269 ? -1.560 24.014 4.860 1.00 49.47 269 ASN A O 1
ATOM 2135 N N . GLU A 1 270 ? -3.102 25.352 4.008 1.00 51.03 270 GLU A N 1
ATOM 2136 C CA . GLU A 1 270 ? -3.995 24.225 3.640 1.00 51.03 270 GLU A CA 1
ATOM 2137 C C . GLU A 1 270 ? -3.491 23.330 2.487 1.00 51.03 270 GLU A C 1
ATOM 2139 O O . GLU A 1 270 ? -3.931 22.183 2.349 1.00 51.03 270 GLU A O 1
ATOM 2144 N N . SER A 1 271 ? -2.497 23.791 1.717 1.00 59.72 271 SER A N 1
ATOM 2145 C CA . SER A 1 271 ? -1.785 22.970 0.721 1.00 59.72 271 SER A CA 1
ATOM 2146 C C . SER A 1 271 ? -1.123 21.731 1.359 1.00 59.72 271 SER A C 1
ATOM 2148 O O . SER A 1 271 ? -1.101 20.647 0.762 1.00 59.72 271 SER A O 1
ATOM 2150 N N . GLU A 1 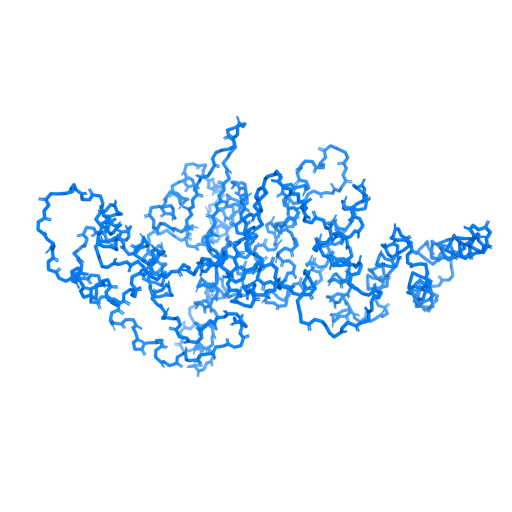272 ? -0.684 21.859 2.618 1.00 65.25 272 GLU A N 1
ATOM 2151 C CA . GLU A 1 272 ? 0.076 20.864 3.393 1.00 65.25 272 GLU A CA 1
ATOM 2152 C C . GLU A 1 272 ? -0.782 19.755 4.023 1.00 65.25 272 GLU A C 1
ATOM 2154 O O . GLU A 1 272 ? -0.306 18.926 4.794 1.00 65.25 272 GLU A O 1
ATOM 2159 N N . ASN A 1 273 ? -2.076 19.712 3.713 1.00 76.88 273 ASN A N 1
ATOM 2160 C CA . ASN A 1 273 ? -2.983 18.681 4.212 1.00 76.88 273 ASN A CA 1
ATOM 2161 C C . ASN A 1 273 ? -3.888 18.169 3.089 1.00 76.88 273 ASN A C 1
ATOM 2163 O O . ASN A 1 273 ? -5.056 17.864 3.294 1.00 76.88 273 ASN A O 1
ATOM 2167 N N . SER A 1 274 ? -3.382 18.097 1.865 1.00 86.19 274 SER A N 1
ATOM 2168 C CA . SER A 1 274 ? -4.125 17.556 0.725 1.00 86.19 274 SER A CA 1
ATOM 2169 C C . SER A 1 274 ? -3.819 16.070 0.488 1.00 86.19 274 SER A C 1
ATOM 2171 O O . SER A 1 274 ? -2.822 15.531 0.971 1.00 86.19 274 SER A O 1
ATOM 2173 N N . GLU A 1 275 ? -4.668 15.387 -0.292 1.00 89.00 275 GLU A N 1
ATOM 2174 C CA . GLU A 1 275 ? -4.386 14.023 -0.782 1.00 89.00 275 GLU A CA 1
ATOM 2175 C C . GLU A 1 275 ? -3.033 13.983 -1.522 1.00 89.00 275 GLU A C 1
ATOM 2177 O O . GLU A 1 275 ? -2.198 13.115 -1.265 1.00 89.00 275 GLU A O 1
ATOM 2182 N N . ALA A 1 276 ? -2.785 14.991 -2.366 1.00 91.00 276 ALA A N 1
ATOM 2183 C CA . ALA A 1 276 ? -1.546 15.150 -3.120 1.00 91.00 276 ALA A CA 1
ATOM 2184 C C . ALA A 1 276 ? -0.325 15.362 -2.213 1.00 91.00 276 ALA A C 1
ATOM 2186 O O . ALA A 1 276 ? 0.719 14.758 -2.458 1.00 91.00 276 ALA A O 1
ATOM 2187 N N . TYR A 1 277 ? -0.459 16.160 -1.146 1.00 91.81 277 TYR A N 1
ATOM 2188 C CA . TYR A 1 277 ? 0.619 16.400 -0.185 1.00 91.81 277 TYR A CA 1
ATOM 2189 C C . TYR A 1 277 ? 1.074 15.112 0.501 1.00 91.81 277 TYR A C 1
ATOM 2191 O O . TYR A 1 277 ? 2.269 14.822 0.522 1.00 91.81 277 TYR A O 1
ATOM 2199 N N . TYR A 1 278 ? 0.148 14.308 1.034 1.00 94.50 278 TYR A N 1
ATOM 2200 C CA . TYR A 1 278 ? 0.536 13.073 1.722 1.00 94.50 278 TYR A CA 1
ATOM 2201 C C . TYR A 1 278 ? 1.061 12.014 0.759 1.00 94.50 278 TYR A C 1
ATOM 2203 O O . TYR A 1 278 ? 2.056 11.360 1.075 1.00 94.50 278 TYR A O 1
ATOM 2211 N N . ALA A 1 279 ? 0.467 11.881 -0.430 1.00 95.06 279 ALA A N 1
ATOM 2212 C CA . ALA A 1 279 ? 0.996 10.999 -1.467 1.00 95.06 279 ALA A CA 1
ATOM 2213 C C . ALA A 1 279 ? 2.428 11.407 -1.873 1.00 95.06 279 ALA A C 1
ATOM 2215 O O . ALA A 1 279 ? 3.325 10.565 -1.923 1.00 95.06 279 ALA A O 1
ATOM 2216 N N . GLY A 1 280 ? 2.667 12.705 -2.094 1.00 94.75 280 GLY A N 1
ATOM 2217 C CA . GLY A 1 280 ? 3.978 13.246 -2.462 1.00 94.75 280 GLY A CA 1
ATOM 2218 C C . GLY A 1 280 ? 5.010 13.121 -1.343 1.00 94.75 280 GLY A C 1
ATOM 2219 O O . GLY A 1 280 ? 6.127 12.666 -1.581 1.00 94.75 280 GLY A O 1
ATOM 2220 N N . THR A 1 281 ? 4.633 13.440 -0.105 1.00 94.94 281 THR A N 1
ATOM 2221 C CA . THR A 1 281 ? 5.487 13.269 1.080 1.00 94.94 281 THR A CA 1
ATOM 2222 C C . THR A 1 281 ? 5.892 11.810 1.257 1.00 94.94 281 THR A C 1
ATOM 2224 O O . THR A 1 281 ? 7.075 11.518 1.430 1.00 94.94 281 THR A O 1
ATOM 2227 N N . THR A 1 282 ? 4.939 10.884 1.127 1.00 97.44 282 THR A N 1
ATOM 2228 C CA . THR A 1 282 ? 5.214 9.443 1.205 1.00 97.44 282 THR A CA 1
ATOM 2229 C C . THR A 1 282 ? 6.190 9.012 0.115 1.00 97.44 282 THR A C 1
ATOM 2231 O O . THR A 1 282 ? 7.156 8.306 0.405 1.00 97.44 282 THR A O 1
ATOM 2234 N N . LEU A 1 283 ? 5.998 9.485 -1.123 1.00 97.62 283 LEU A N 1
ATOM 2235 C CA . LEU A 1 283 ? 6.925 9.211 -2.218 1.00 97.62 283 LEU A CA 1
ATOM 2236 C C . LEU A 1 283 ? 8.337 9.682 -1.910 1.00 97.62 283 LEU A C 1
ATOM 2238 O O . LEU A 1 283 ? 9.284 8.930 -2.105 1.00 97.62 283 LEU A O 1
ATOM 2242 N N . GLN A 1 284 ? 8.491 10.898 -1.401 1.00 96.62 284 GLN A N 1
ATOM 2243 C CA . GLN A 1 284 ? 9.807 11.432 -1.076 1.00 96.62 284 GLN A CA 1
ATOM 2244 C C . GLN A 1 284 ? 10.480 10.685 0.085 1.00 96.62 284 GLN A C 1
ATOM 2246 O O . GLN A 1 284 ? 11.696 10.511 0.056 1.00 96.62 284 GLN A O 1
ATOM 2251 N N . ILE A 1 285 ? 9.717 10.242 1.091 1.00 97.00 285 ILE A N 1
ATOM 2252 C CA . ILE A 1 285 ? 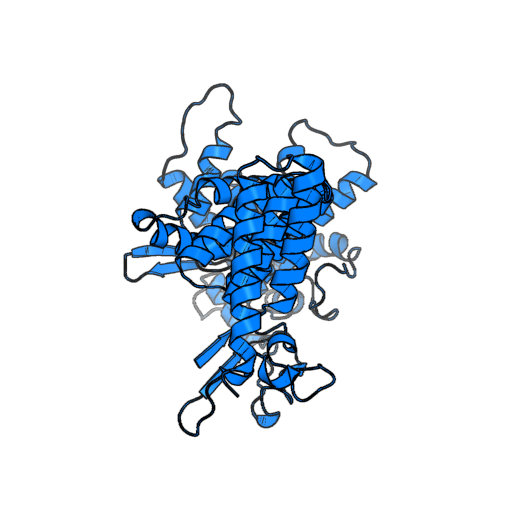10.240 9.427 2.198 1.00 97.00 285 ILE A CA 1
ATOM 2253 C C . ILE A 1 285 ? 10.738 8.080 1.670 1.00 97.00 285 ILE A C 1
ATOM 2255 O O . ILE A 1 285 ? 11.889 7.715 1.902 1.00 97.00 285 ILE A O 1
ATOM 2259 N N . VAL A 1 286 ? 9.901 7.352 0.927 1.00 97.94 286 VAL A N 1
ATOM 2260 C CA . VAL A 1 286 ? 10.266 6.022 0.418 1.00 97.94 286 VAL A CA 1
ATOM 2261 C C . VAL A 1 286 ? 11.405 6.108 -0.601 1.00 97.94 286 VAL A C 1
ATOM 2263 O O . VAL A 1 286 ? 12.307 5.273 -0.575 1.00 97.94 286 VAL A O 1
ATOM 2266 N N . ASP A 1 287 ? 11.422 7.146 -1.439 1.00 97.44 287 ASP A N 1
ATOM 2267 C CA . ASP A 1 287 ? 12.521 7.424 -2.367 1.00 97.44 287 ASP A CA 1
ATOM 2268 C C . ASP A 1 287 ? 13.866 7.601 -1.647 1.00 97.44 287 ASP A C 1
ATOM 2270 O O . ASP A 1 287 ? 14.862 7.019 -2.080 1.00 97.44 287 ASP A O 1
ATOM 2274 N N . GLY A 1 288 ? 13.884 8.334 -0.527 1.00 96.06 288 GLY A N 1
ATOM 2275 C CA . GLY A 1 288 ? 15.083 8.530 0.293 1.00 96.06 288 GLY A CA 1
ATOM 2276 C C . GLY A 1 288 ? 15.504 7.299 1.105 1.00 96.06 288 GLY A C 1
ATOM 2277 O O . GLY A 1 288 ? 16.685 7.137 1.400 1.00 96.06 288 GLY A O 1
ATOM 2278 N N . LEU A 1 289 ? 14.564 6.419 1.464 1.00 96.38 289 LEU A N 1
ATOM 2279 C CA . LEU A 1 289 ? 14.849 5.219 2.262 1.00 96.38 289 LEU A CA 1
ATOM 2280 C C . LEU A 1 289 ? 15.266 4.002 1.432 1.00 96.38 289 LEU A C 1
ATOM 2282 O O . LEU A 1 289 ? 15.957 3.122 1.960 1.00 96.38 289 LEU A O 1
ATOM 2286 N N . PHE A 1 290 ? 14.849 3.941 0.167 1.00 97.62 290 PHE A N 1
ATOM 2287 C CA . PHE A 1 290 ? 15.196 2.857 -0.743 1.00 97.62 290 PHE A CA 1
ATOM 2288 C C . PHE A 1 290 ? 16.613 3.104 -1.319 1.00 97.62 290 PHE A C 1
ATOM 2290 O O . PHE A 1 290 ? 16.862 4.146 -1.916 1.00 97.62 290 PHE A O 1
ATOM 2297 N N . PRO A 1 291 ? 17.588 2.206 -1.125 1.00 96.75 291 PRO A N 1
ATOM 2298 C CA . PRO A 1 291 ? 18.963 2.435 -1.581 1.00 96.75 291 PRO A CA 1
ATOM 2299 C C . PRO A 1 291 ? 19.159 2.060 -3.066 1.00 96.75 291 PRO A C 1
ATOM 2301 O O . PRO A 1 291 ? 18.269 1.459 -3.677 1.00 96.75 291 PRO A O 1
ATOM 2304 N N . PRO A 1 292 ? 20.306 2.403 -3.686 1.00 94.75 292 PRO A N 1
ATOM 2305 C CA . PRO A 1 292 ? 20.718 1.772 -4.942 1.00 94.75 292 PRO A CA 1
ATOM 2306 C C . PRO A 1 292 ? 20.888 0.258 -4.752 1.00 94.75 292 PRO A C 1
ATOM 2308 O O . PRO A 1 292 ? 21.161 -0.199 -3.641 1.00 94.75 292 PRO A O 1
ATOM 2311 N N . SER A 1 293 ? 20.722 -0.519 -5.825 1.00 94.50 293 SER A N 1
ATOM 2312 C CA . SER A 1 293 ? 20.883 -1.976 -5.775 1.00 94.50 293 SER A CA 1
ATOM 2313 C C . SER A 1 293 ? 22.360 -2.358 -5.749 1.00 94.50 293 SER A C 1
ATOM 2315 O O . SER A 1 293 ? 23.056 -2.256 -6.754 1.00 94.50 293 SER A O 1
ATOM 2317 N N . GLU A 1 294 ? 22.831 -2.799 -4.586 1.00 95.44 294 GLU A N 1
ATOM 2318 C CA . GLU A 1 294 ? 24.184 -3.296 -4.356 1.00 95.44 294 GLU A CA 1
ATOM 2319 C C . GLU A 1 294 ? 24.111 -4.494 -3.393 1.00 95.44 294 GLU A C 1
ATOM 2321 O O . GLU A 1 294 ? 23.214 -4.536 -2.545 1.00 95.44 294 GLU A O 1
ATOM 2326 N N . PRO A 1 295 ? 25.049 -5.460 -3.438 1.00 95.19 295 PRO A N 1
ATOM 2327 C CA . PRO A 1 295 ? 25.022 -6.613 -2.532 1.00 95.19 295 PRO A CA 1
ATOM 2328 C C . PRO A 1 295 ? 24.935 -6.250 -1.040 1.00 95.19 295 PRO A C 1
ATOM 2330 O O . PRO A 1 295 ? 24.300 -6.962 -0.264 1.00 95.19 295 PRO A O 1
ATOM 2333 N N . SER A 1 296 ? 25.531 -5.123 -0.641 1.00 96.38 296 SER A N 1
ATOM 2334 C CA . SER A 1 296 ? 25.489 -4.577 0.723 1.00 96.38 296 SER A CA 1
ATOM 2335 C C . SER A 1 296 ? 24.120 -4.003 1.117 1.00 96.38 296 SER A C 1
ATOM 2337 O O . SER A 1 296 ? 23.804 -3.941 2.304 1.00 96.38 296 SER A O 1
ATOM 2339 N N . SER A 1 297 ? 23.301 -3.585 0.148 1.00 96.56 297 SER A N 1
ATOM 2340 C CA . SER A 1 297 ? 22.028 -2.889 0.359 1.00 96.56 297 SER A CA 1
ATOM 2341 C C . SER A 1 297 ? 20.796 -3.754 0.070 1.00 96.56 297 SER A C 1
ATOM 2343 O O . SER A 1 297 ? 19.682 -3.350 0.406 1.00 96.56 297 SER A O 1
ATOM 2345 N N . TRP A 1 298 ? 20.963 -4.955 -0.494 1.00 96.19 298 TRP A N 1
ATOM 2346 C CA . TRP A 1 298 ? 19.858 -5.829 -0.910 1.00 96.19 298 TRP A CA 1
ATOM 2347 C C . TRP A 1 298 ? 18.831 -6.127 0.182 1.00 96.19 298 TRP A C 1
ATOM 2349 O O . TRP A 1 298 ? 17.637 -6.113 -0.103 1.00 96.19 298 TRP A O 1
ATOM 2359 N N . ALA A 1 299 ? 19.258 -6.347 1.429 1.00 94.31 299 ALA A N 1
ATOM 2360 C CA . ALA A 1 299 ? 18.327 -6.570 2.540 1.00 94.31 299 ALA A CA 1
ATOM 2361 C C . ALA A 1 299 ? 17.402 -5.359 2.756 1.00 94.31 299 ALA A C 1
ATOM 2363 O O . ALA A 1 299 ? 16.201 -5.501 2.984 1.00 94.31 299 ALA A O 1
ATOM 2364 N N . ARG A 1 300 ? 17.954 -4.151 2.609 1.00 95.12 300 ARG A N 1
ATOM 2365 C CA . ARG A 1 300 ? 17.199 -2.903 2.710 1.00 95.12 300 ARG A CA 1
ATOM 2366 C C . ARG A 1 300 ? 16.317 -2.683 1.479 1.00 95.12 300 ARG A C 1
ATOM 2368 O O . ARG A 1 300 ? 15.178 -2.258 1.641 1.00 95.12 300 ARG A O 1
ATOM 2375 N N . CYS A 1 301 ? 16.780 -3.012 0.271 1.00 97.38 301 CYS A N 1
ATOM 2376 C CA . CYS A 1 301 ? 15.918 -3.012 -0.916 1.00 97.38 301 CYS A CA 1
ATOM 2377 C C . CYS A 1 301 ? 14.702 -3.928 -0.724 1.00 97.38 301 CYS A C 1
ATOM 2379 O O . CYS A 1 301 ? 13.579 -3.480 -0.935 1.00 97.38 301 CYS A O 1
ATOM 2381 N N . GLU A 1 302 ? 14.910 -5.164 -0.258 1.00 95.38 302 GLU A N 1
ATOM 2382 C CA . GLU A 1 302 ? 13.839 -6.140 -0.009 1.00 95.38 302 GLU A CA 1
ATOM 2383 C C . GLU A 1 302 ? 12.800 -5.595 0.981 1.00 95.38 302 GLU A C 1
ATOM 2385 O O . GLU A 1 302 ? 11.598 -5.660 0.728 1.00 95.38 302 GLU A O 1
ATOM 2390 N N . GLN A 1 303 ? 13.269 -4.966 2.063 1.00 94.69 303 GLN A N 1
ATOM 2391 C CA . GLN A 1 303 ? 12.417 -4.339 3.071 1.00 94.69 303 GLN A CA 1
ATOM 2392 C C . GLN A 1 303 ? 11.523 -3.225 2.502 1.00 94.69 303 GLN A C 1
ATOM 2394 O O . GLN A 1 303 ? 10.363 -3.113 2.890 1.00 94.69 303 GLN A O 1
ATOM 2399 N N . TYR A 1 304 ? 12.041 -2.377 1.608 1.00 97.31 304 TYR A N 1
ATOM 2400 C CA . TYR A 1 304 ? 11.304 -1.210 1.104 1.00 97.31 304 TYR A CA 1
ATOM 2401 C C . TYR A 1 304 ? 10.599 -1.442 -0.236 1.00 97.31 304 TYR A C 1
ATOM 2403 O O . TYR A 1 304 ? 9.783 -0.613 -0.639 1.00 97.31 304 TYR A O 1
ATOM 2411 N N . MET A 1 305 ? 10.868 -2.555 -0.920 1.00 97.50 305 MET A N 1
ATOM 2412 C CA . MET A 1 305 ? 10.382 -2.829 -2.273 1.00 97.50 305 MET A CA 1
ATOM 2413 C C . MET A 1 305 ? 8.860 -2.734 -2.396 1.00 97.50 305 MET A C 1
ATOM 2415 O O . MET A 1 305 ? 8.364 -1.998 -3.248 1.00 97.50 305 MET A O 1
ATOM 2419 N N . LYS A 1 306 ? 8.106 -3.421 -1.528 1.00 96.50 306 LYS A N 1
ATOM 2420 C CA . LYS A 1 306 ? 6.632 -3.392 -1.571 1.00 96.50 306 LYS A CA 1
ATOM 2421 C C . LYS A 1 306 ? 6.088 -1.980 -1.350 1.00 96.50 306 LYS A C 1
ATOM 2423 O O . LYS A 1 306 ? 5.169 -1.556 -2.048 1.00 96.50 306 LYS A O 1
ATOM 2428 N N . HIS A 1 307 ? 6.694 -1.221 -0.436 1.00 98.12 307 HIS A N 1
ATOM 2429 C CA . HIS A 1 307 ? 6.314 0.170 -0.191 1.00 98.12 307 HIS A CA 1
ATOM 2430 C C . HIS A 1 307 ? 6.633 1.067 -1.396 1.00 98.12 307 HIS A C 1
ATOM 2432 O O . HIS A 1 307 ? 5.799 1.888 -1.764 1.00 98.12 307 HIS A O 1
ATOM 2438 N N . ALA A 1 308 ? 7.784 0.883 -2.050 1.00 98.25 308 ALA A N 1
ATOM 2439 C CA . ALA A 1 308 ? 8.177 1.641 -3.239 1.00 98.25 308 ALA A CA 1
ATOM 2440 C C . ALA A 1 308 ? 7.245 1.385 -4.434 1.00 98.25 308 ALA A C 1
ATOM 2442 O O . ALA A 1 308 ? 6.809 2.334 -5.088 1.00 98.25 308 ALA A O 1
ATOM 2443 N N . ILE A 1 309 ? 6.874 0.122 -4.671 1.00 97.56 309 ILE A N 1
ATOM 2444 C CA . ILE A 1 309 ? 5.895 -0.252 -5.703 1.00 97.56 309 ILE A CA 1
ATOM 2445 C C . ILE A 1 309 ? 4.538 0.384 -5.394 1.00 97.56 309 ILE A C 1
ATOM 2447 O O . ILE A 1 309 ? 3.963 1.061 -6.246 1.00 97.56 309 ILE A O 1
ATOM 2451 N N . ARG A 1 310 ? 4.057 0.232 -4.153 1.00 96.31 310 ARG A N 1
ATOM 2452 C CA . ARG A 1 310 ? 2.763 0.768 -3.716 1.00 96.31 310 ARG A CA 1
ATOM 2453 C C . ARG A 1 310 ? 2.683 2.286 -3.845 1.00 96.31 310 ARG A C 1
ATOM 2455 O O . ARG A 1 310 ? 1.668 2.812 -4.286 1.00 96.31 310 ARG A O 1
ATOM 2462 N N . VAL A 1 311 ? 3.750 2.996 -3.501 1.00 96.38 311 VAL A N 1
ATOM 2463 C CA . VAL A 1 311 ? 3.843 4.450 -3.665 1.00 96.38 311 VAL A CA 1
ATOM 2464 C C . VAL A 1 311 ? 3.740 4.869 -5.138 1.00 96.38 311 VAL A C 1
ATOM 2466 O O . VAL A 1 311 ? 3.125 5.892 -5.440 1.00 96.38 311 VAL A O 1
ATOM 2469 N N . GLY A 1 312 ? 4.278 4.071 -6.066 1.00 94.38 312 GLY A N 1
ATOM 2470 C CA . GLY A 1 312 ? 4.178 4.312 -7.509 1.00 94.38 312 GLY A CA 1
ATOM 2471 C C . GLY A 1 312 ? 2.745 4.278 -8.065 1.00 94.38 312 GLY A C 1
ATOM 2472 O O . GLY A 1 312 ? 2.477 4.829 -9.138 1.00 94.38 312 GLY A O 1
ATOM 2473 N N . GLU A 1 313 ? 1.790 3.689 -7.343 1.00 92.94 313 GLU A N 1
ATOM 2474 C CA . GLU A 1 313 ? 0.363 3.733 -7.693 1.00 92.94 313 GLU A CA 1
ATOM 2475 C C . GLU A 1 313 ? -0.260 5.115 -7.435 1.00 92.94 313 GLU A C 1
ATOM 2477 O O . GLU A 1 313 ? -1.247 5.472 -8.072 1.00 92.94 313 GLU A O 1
ATOM 2482 N N . TRP A 1 314 ? 0.347 5.933 -6.567 1.00 94.88 314 TRP A N 1
ATOM 2483 C CA . TRP A 1 314 ? -0.138 7.270 -6.188 1.00 94.88 314 TRP A CA 1
ATOM 2484 C C . TRP A 1 314 ? 0.570 8.407 -6.940 1.00 94.88 314 TRP A C 1
ATOM 2486 O O . TRP A 1 314 ? 0.481 9.578 -6.559 1.00 94.88 314 TRP A O 1
ATOM 2496 N N . ALA A 1 315 ? 1.285 8.074 -8.012 1.00 94.19 315 ALA A N 1
ATOM 2497 C CA . ALA A 1 315 ? 2.097 8.999 -8.794 1.00 94.19 315 ALA A CA 1
ATOM 2498 C C . ALA A 1 315 ? 1.282 10.171 -9.375 1.00 94.19 315 ALA A C 1
ATOM 2500 O O . ALA A 1 315 ? 1.674 11.327 -9.244 1.00 94.19 315 ALA A O 1
ATOM 2501 N N . GLU A 1 316 ? 0.113 9.891 -9.951 1.00 92.94 316 GLU A N 1
ATOM 2502 C CA . GLU A 1 316 ? -0.787 10.907 -10.506 1.00 92.94 316 GLU A CA 1
ATOM 2503 C C . GLU A 1 316 ? -1.485 11.719 -9.405 1.00 92.94 316 GLU A C 1
ATOM 2505 O O . GLU A 1 316 ? -1.718 12.914 -9.572 1.00 92.94 316 GLU A O 1
ATOM 2510 N N . VAL A 1 317 ? -1.796 11.091 -8.262 1.00 90.56 317 VAL A N 1
ATOM 2511 C CA . VAL A 1 317 ? -2.404 11.774 -7.103 1.00 90.56 317 VAL A CA 1
ATOM 2512 C C . VAL A 1 317 ? -1.437 12.809 -6.528 1.00 90.56 317 VAL A C 1
ATOM 2514 O O . VAL A 1 317 ? -1.828 13.943 -6.264 1.00 90.56 317 VAL A O 1
ATOM 2517 N N . SER A 1 318 ? -0.166 12.430 -6.387 1.00 92.62 318 SER A N 1
ATOM 2518 C CA . SER A 1 318 ? 0.920 13.310 -5.939 1.00 92.62 318 SER A CA 1
ATOM 2519 C C . SER A 1 318 ? 1.397 14.306 -6.999 1.00 92.62 318 SER A C 1
ATOM 2521 O O . SER A 1 318 ? 2.055 15.278 -6.638 1.00 92.62 318 SER A O 1
ATOM 2523 N N . ARG A 1 319 ? 1.069 14.097 -8.285 1.00 94.81 319 ARG A N 1
ATOM 2524 C CA . ARG A 1 319 ? 1.606 14.858 -9.435 1.00 94.81 319 ARG A CA 1
ATOM 2525 C C . ARG A 1 319 ? 3.135 14.789 -9.525 1.00 94.81 319 ARG A C 1
ATOM 2527 O O . ARG A 1 319 ? 3.807 15.769 -9.842 1.00 94.81 319 ARG A O 1
ATOM 2534 N N . MET A 1 320 ? 3.689 13.634 -9.163 1.00 96.69 320 MET A N 1
ATOM 2535 C CA . MET A 1 320 ? 5.128 13.376 -9.117 1.00 96.69 320 MET A CA 1
ATOM 2536 C C . MET A 1 320 ? 5.499 12.168 -9.988 1.00 96.69 320 MET A C 1
ATOM 2538 O O . MET A 1 320 ? 6.349 11.358 -9.614 1.00 96.69 320 MET A O 1
ATOM 2542 N N . GLU A 1 321 ? 4.878 12.033 -11.161 1.00 97.62 321 GLU A N 1
ATOM 2543 C CA . GLU A 1 321 ? 5.009 10.863 -12.037 1.00 97.62 321 GLU A CA 1
ATOM 2544 C C . GLU A 1 321 ? 6.456 10.555 -12.423 1.00 97.62 321 GLU A C 1
ATOM 2546 O O . GLU A 1 321 ? 6.873 9.399 -12.378 1.00 97.62 321 GLU A O 1
ATOM 2551 N N . VAL A 1 322 ? 7.251 11.582 -12.737 1.00 97.62 322 VAL A N 1
ATOM 2552 C CA . VAL A 1 322 ? 8.670 11.408 -13.087 1.00 97.62 322 VAL A CA 1
ATOM 2553 C C . VAL A 1 322 ? 9.471 10.884 -11.893 1.00 97.62 322 VAL A C 1
ATOM 2555 O O . VAL A 1 322 ? 10.298 9.987 -12.054 1.00 97.62 322 VAL A O 1
ATOM 2558 N N . LYS A 1 323 ? 9.204 11.387 -10.680 1.00 98.00 323 LYS A N 1
ATOM 2559 C CA . LYS A 1 323 ? 9.904 10.943 -9.466 1.00 98.00 323 LYS A CA 1
ATOM 2560 C C . LYS A 1 323 ? 9.510 9.517 -9.083 1.00 98.00 323 LYS A C 1
ATOM 2562 O O . LYS A 1 323 ? 10.383 8.707 -8.784 1.00 98.00 323 LYS A O 1
ATOM 2567 N N . ALA A 1 324 ? 8.222 9.190 -9.173 1.00 98.19 324 ALA A N 1
ATOM 2568 C CA . ALA A 1 324 ? 7.729 7.831 -8.979 1.00 98.19 324 ALA A CA 1
ATOM 2569 C C . ALA A 1 324 ? 8.354 6.858 -9.990 1.00 98.19 324 ALA A C 1
ATOM 2571 O O . ALA A 1 324 ? 8.824 5.794 -9.600 1.00 98.19 324 ALA A O 1
ATOM 2572 N N . ALA A 1 325 ? 8.448 7.235 -11.269 1.00 98.31 325 ALA A N 1
ATOM 2573 C CA . ALA A 1 325 ? 9.101 6.410 -12.282 1.00 98.31 325 ALA A CA 1
ATOM 2574 C C . ALA A 1 325 ? 10.597 6.186 -12.000 1.00 98.31 325 ALA A C 1
ATOM 2576 O O . ALA A 1 325 ? 11.106 5.095 -12.240 1.00 98.31 325 ALA A O 1
ATOM 2577 N N . THR A 1 326 ? 11.304 7.182 -11.460 1.00 98.12 326 THR A N 1
ATOM 2578 C CA . THR A 1 326 ? 12.710 7.035 -11.047 1.00 98.12 326 THR A CA 1
ATOM 2579 C C . THR A 1 326 ? 12.874 6.090 -9.853 1.00 98.12 326 THR A C 1
ATOM 2581 O O . THR A 1 326 ? 13.783 5.259 -9.857 1.00 98.12 326 THR A O 1
ATOM 2584 N N . LEU A 1 327 ? 11.974 6.146 -8.867 1.00 98.56 327 LEU A N 1
ATOM 2585 C CA . LEU A 1 327 ? 11.947 5.170 -7.774 1.00 98.56 327 LEU A CA 1
ATOM 2586 C C . LEU A 1 327 ? 11.667 3.751 -8.299 1.00 98.56 327 LEU A C 1
ATOM 2588 O O . LEU A 1 327 ? 12.386 2.814 -7.956 1.00 98.56 327 LEU A O 1
ATOM 2592 N N . LEU A 1 328 ? 10.671 3.593 -9.175 1.00 98.56 328 LEU A N 1
ATOM 2593 C CA . LEU A 1 328 ? 10.340 2.304 -9.791 1.00 98.56 328 LEU A CA 1
ATOM 2594 C C . LEU A 1 328 ? 11.496 1.757 -10.641 1.00 98.56 328 LEU A C 1
ATOM 2596 O O . LEU A 1 328 ? 11.748 0.560 -10.615 1.00 98.56 328 LEU A O 1
ATOM 2600 N N . GLN A 1 329 ? 12.264 2.610 -11.318 1.00 97.75 329 GLN A N 1
ATOM 2601 C CA . GLN A 1 329 ? 13.475 2.193 -12.029 1.00 97.75 329 GLN A CA 1
ATOM 2602 C C . GLN A 1 329 ? 14.540 1.618 -11.077 1.00 97.75 329 GLN A C 1
ATOM 2604 O O . GLN A 1 329 ? 15.164 0.605 -11.382 1.00 97.75 329 GLN A O 1
ATOM 2609 N N . ARG A 1 330 ? 14.730 2.203 -9.887 1.00 98.00 330 ARG A N 1
ATOM 2610 C CA . ARG A 1 330 ? 15.627 1.627 -8.867 1.00 98.00 330 ARG A CA 1
ATOM 2611 C C . ARG A 1 330 ? 15.120 0.284 -8.338 1.00 98.00 330 ARG A C 1
ATOM 2613 O O . ARG A 1 330 ? 15.922 -0.625 -8.137 1.00 98.00 330 ARG A O 1
ATOM 2620 N N . VAL A 1 331 ? 13.805 0.143 -8.157 1.00 98.44 331 VAL A N 1
ATOM 2621 C CA . VAL A 1 331 ? 13.179 -1.151 -7.836 1.00 98.44 331 VAL A CA 1
ATOM 2622 C C . VAL A 1 331 ? 13.419 -2.162 -8.962 1.00 98.44 331 VAL A C 1
ATOM 2624 O O . VAL A 1 331 ? 13.766 -3.307 -8.692 1.00 98.44 331 VAL A O 1
ATOM 2627 N N . SER A 1 332 ? 13.301 -1.734 -10.219 1.00 98.12 332 SER A N 1
ATOM 2628 C CA . SER A 1 332 ? 13.567 -2.559 -11.398 1.00 98.12 332 SER A CA 1
ATOM 2629 C C . SER A 1 332 ? 15.003 -3.080 -11.435 1.00 98.12 332 SER A C 1
ATOM 2631 O O . SER A 1 332 ? 15.197 -4.273 -11.664 1.00 98.12 332 SER A O 1
ATOM 2633 N N . TYR A 1 333 ? 16.005 -2.239 -11.159 1.00 97.12 333 TYR A N 1
ATOM 2634 C CA . TYR A 1 333 ? 17.400 -2.686 -11.073 1.00 97.12 333 TYR A CA 1
ATOM 2635 C C . TYR A 1 333 ? 17.615 -3.699 -9.952 1.00 97.12 333 TYR A C 1
ATOM 2637 O O . TYR A 1 333 ? 18.243 -4.729 -10.172 1.00 97.12 333 TYR A O 1
ATOM 2645 N N . PHE A 1 334 ? 17.023 -3.468 -8.779 1.00 98.12 334 PHE A N 1
ATOM 2646 C CA . PHE A 1 334 ? 17.072 -4.451 -7.701 1.00 98.12 334 PHE A CA 1
ATOM 2647 C C . PHE A 1 334 ? 16.465 -5.794 -8.118 1.00 98.12 334 PHE A C 1
ATOM 2649 O O . PHE A 1 334 ? 17.082 -6.840 -7.938 1.00 98.12 334 PHE A O 1
ATOM 2656 N N . LEU A 1 335 ? 15.282 -5.784 -8.730 1.00 97.81 335 LEU A N 1
ATOM 2657 C CA . LEU A 1 335 ? 14.640 -7.005 -9.211 1.00 97.81 335 LEU A CA 1
ATOM 2658 C C . LEU A 1 335 ? 15.464 -7.700 -10.306 1.00 97.81 335 LEU A C 1
ATOM 2660 O O . LEU A 1 335 ? 15.488 -8.931 -10.337 1.00 97.81 335 LEU A O 1
ATOM 2664 N N . TYR A 1 336 ? 16.166 -6.936 -11.152 1.00 95.69 336 TYR A N 1
ATOM 2665 C CA . TYR A 1 336 ? 17.098 -7.470 -12.147 1.00 95.69 336 TYR A CA 1
ATOM 2666 C C . TYR A 1 336 ? 18.253 -8.221 -11.485 1.00 95.69 336 TYR A C 1
ATOM 2668 O O . TYR A 1 336 ? 18.468 -9.397 -11.774 1.00 95.69 336 TYR A O 1
ATOM 2676 N N . ASP A 1 337 ? 18.937 -7.587 -10.533 1.00 95.88 337 ASP A N 1
ATOM 2677 C CA . ASP A 1 337 ? 20.082 -8.183 -9.833 1.00 95.88 337 ASP A CA 1
ATOM 2678 C C . ASP A 1 337 ? 19.693 -9.429 -9.025 1.00 95.88 337 ASP A C 1
ATOM 2680 O O . ASP A 1 337 ? 20.513 -10.315 -8.777 1.00 95.88 337 ASP A O 1
ATOM 2684 N N . ARG A 1 338 ? 18.423 -9.517 -8.612 1.00 96.31 338 ARG A N 1
ATOM 2685 C CA . ARG A 1 338 ? 17.859 -10.677 -7.909 1.00 96.31 338 ARG A CA 1
ATOM 2686 C C . ARG A 1 338 ? 17.265 -11.737 -8.843 1.00 96.31 338 ARG A C 1
ATOM 2688 O O . ARG A 1 338 ? 16.800 -12.760 -8.347 1.00 96.31 338 ARG A O 1
ATOM 2695 N N . GLY A 1 339 ? 17.253 -11.514 -10.159 1.00 94.19 339 GLY A N 1
ATOM 2696 C CA . GLY A 1 339 ? 16.674 -12.436 -11.142 1.00 94.19 339 GLY A CA 1
ATOM 2697 C C . GLY A 1 339 ? 15.147 -12.573 -11.061 1.00 94.19 339 GLY A C 1
ATOM 2698 O O . GLY A 1 339 ? 14.584 -13.578 -11.493 1.00 94.19 339 GLY A O 1
ATOM 2699 N N . ARG A 1 340 ? 14.450 -11.587 -10.484 1.00 94.94 340 ARG A N 1
ATOM 2700 C CA . ARG A 1 340 ? 12.999 -11.607 -10.218 1.00 94.94 340 ARG A CA 1
ATOM 2701 C C . ARG A 1 340 ? 12.209 -11.006 -11.385 1.00 94.94 340 ARG A C 1
ATOM 2703 O O . ARG A 1 340 ? 11.444 -10.056 -11.226 1.00 94.94 340 ARG A O 1
ATOM 2710 N N . TRP A 1 341 ? 12.383 -11.574 -12.577 1.00 92.25 341 TRP A N 1
ATOM 2711 C CA . TRP A 1 341 ? 11.878 -11.028 -13.849 1.00 92.25 341 TRP A CA 1
ATOM 2712 C C . TRP A 1 341 ? 10.363 -10.823 -13.902 1.00 92.25 341 TRP A C 1
ATOM 2714 O O . TRP A 1 341 ? 9.888 -9.858 -14.495 1.00 92.25 341 TRP A O 1
ATOM 2724 N N . ARG A 1 342 ? 9.596 -11.717 -13.271 1.00 89.38 342 ARG A N 1
ATOM 2725 C CA . ARG A 1 342 ? 8.127 -11.633 -13.244 1.00 89.38 342 ARG A CA 1
ATOM 2726 C C . ARG A 1 342 ? 7.612 -10.491 -12.376 1.00 89.38 342 ARG A C 1
ATOM 2728 O O . ARG A 1 342 ? 6.613 -9.872 -12.709 1.00 89.38 342 ARG A O 1
ATOM 2735 N N . GLU A 1 343 ? 8.303 -10.190 -11.282 1.00 92.31 343 GLU A N 1
ATOM 2736 C CA . GLU A 1 343 ? 7.964 -9.049 -10.426 1.00 92.31 343 GLU A CA 1
ATOM 2737 C C . GLU A 1 343 ? 8.451 -7.730 -11.032 1.00 92.31 343 GLU A C 1
ATOM 2739 O O . GLU A 1 343 ? 7.852 -6.682 -10.803 1.00 92.31 343 GLU A O 1
ATOM 2744 N N . ARG A 1 344 ? 9.517 -7.785 -11.840 1.00 96.81 344 ARG A N 1
ATOM 2745 C CA . ARG A 1 344 ? 10.095 -6.629 -12.533 1.00 96.81 344 ARG A CA 1
ATOM 2746 C C . ARG A 1 344 ? 9.186 -6.064 -13.624 1.00 96.81 344 ARG A C 1
ATOM 2748 O O . ARG A 1 344 ? 9.088 -4.851 -13.760 1.00 96.81 344 ARG A O 1
ATOM 2755 N N . GLU A 1 345 ? 8.497 -6.920 -14.373 1.00 96.25 345 GLU A N 1
ATOM 2756 C CA . GLU A 1 345 ? 7.642 -6.514 -15.499 1.00 96.25 345 GLU A CA 1
ATOM 2757 C C . GLU A 1 345 ? 6.575 -5.459 -15.147 1.00 96.25 345 GLU A C 1
ATOM 2759 O O . GLU A 1 345 ? 6.545 -4.415 -15.809 1.00 96.25 345 GLU A O 1
ATOM 2764 N N . PRO A 1 346 ? 5.716 -5.645 -14.123 1.00 95.62 346 PRO A N 1
ATOM 2765 C CA . PRO A 1 346 ? 4.727 -4.626 -13.772 1.00 95.62 346 PRO A CA 1
ATOM 2766 C C . PRO A 1 346 ? 5.376 -3.316 -13.300 1.00 95.62 346 PRO A C 1
ATOM 2768 O O . PRO A 1 346 ? 4.817 -2.242 -13.529 1.00 95.62 346 PRO A O 1
ATOM 2771 N N . VAL A 1 347 ? 6.567 -3.382 -12.692 1.00 98.06 347 VAL A N 1
ATOM 2772 C CA . VAL A 1 347 ? 7.339 -2.206 -12.259 1.00 98.06 347 VAL A CA 1
ATOM 2773 C C . VAL A 1 347 ? 7.861 -1.420 -13.465 1.00 98.06 347 VAL A C 1
ATOM 2775 O O . VAL A 1 347 ? 7.635 -0.210 -13.543 1.00 98.06 347 VAL A O 1
ATOM 2778 N N . ASP A 1 348 ? 8.489 -2.100 -14.428 1.00 97.88 348 ASP A N 1
ATOM 2779 C CA . ASP A 1 348 ? 8.991 -1.497 -15.671 1.00 97.88 348 ASP A CA 1
ATOM 2780 C C . ASP A 1 348 ? 7.854 -0.893 -16.499 1.00 97.88 348 ASP A C 1
ATOM 2782 O O . ASP A 1 348 ? 7.937 0.254 -16.949 1.00 97.88 348 ASP A O 1
ATOM 2786 N N . SER A 1 349 ? 6.755 -1.639 -16.646 1.00 97.69 349 SER A N 1
ATOM 2787 C CA . SER A 1 349 ? 5.562 -1.186 -17.361 1.00 97.69 349 SER A CA 1
ATOM 2788 C C . SER A 1 349 ? 4.988 0.085 -16.734 1.00 97.69 349 SER A C 1
ATOM 2790 O O . SER A 1 349 ? 4.743 1.079 -17.427 1.00 97.69 349 SER A O 1
ATOM 2792 N N . ARG A 1 350 ? 4.857 0.118 -15.401 1.00 97.50 350 ARG A N 1
ATOM 2793 C CA . ARG A 1 350 ? 4.369 1.300 -14.684 1.00 97.50 350 ARG A CA 1
ATOM 2794 C C . ARG A 1 350 ? 5.310 2.498 -14.837 1.00 97.50 350 ARG A C 1
ATOM 2796 O O . ARG A 1 350 ? 4.828 3.597 -15.113 1.00 97.50 350 ARG A O 1
ATOM 2803 N N . ALA A 1 351 ? 6.624 2.307 -14.706 1.00 98.12 351 ALA A N 1
ATOM 2804 C CA . ALA A 1 351 ? 7.609 3.374 -14.891 1.00 98.12 351 ALA A CA 1
ATOM 2805 C C . ALA A 1 351 ? 7.570 3.957 -16.316 1.00 98.12 351 ALA A C 1
ATOM 2807 O O . ALA A 1 351 ? 7.585 5.182 -16.488 1.00 98.12 351 ALA A O 1
ATOM 2808 N N . TRP A 1 352 ? 7.451 3.096 -17.332 1.00 97.81 352 TRP A N 1
ATOM 2809 C CA . TRP A 1 352 ? 7.322 3.507 -18.729 1.00 97.81 352 TRP A CA 1
ATOM 2810 C C . TRP A 1 352 ? 6.041 4.309 -18.981 1.00 97.81 352 TRP A C 1
ATOM 2812 O O . TRP A 1 352 ? 6.109 5.384 -19.579 1.00 97.81 352 TRP A O 1
ATOM 2822 N N . VAL A 1 353 ? 4.889 3.848 -18.478 1.00 97.81 353 VAL A N 1
ATOM 2823 C CA . VAL A 1 353 ? 3.605 4.559 -18.618 1.00 97.81 353 VAL A CA 1
ATOM 2824 C C . VAL A 1 353 ? 3.667 5.953 -17.992 1.00 97.81 353 VAL A C 1
ATOM 2826 O O . VAL A 1 353 ? 3.237 6.920 -18.625 1.00 97.81 353 VAL A O 1
ATOM 2829 N N . LEU A 1 354 ? 4.237 6.075 -16.789 1.00 97.75 354 LEU A N 1
ATOM 2830 C CA . LEU A 1 354 ? 4.387 7.356 -16.093 1.00 97.75 354 LEU A CA 1
ATOM 2831 C C . LEU A 1 354 ? 5.277 8.336 -16.872 1.00 97.75 354 LEU A C 1
ATOM 2833 O O . LEU A 1 354 ? 4.872 9.476 -17.114 1.00 97.75 354 LEU A O 1
ATOM 2837 N N . ARG A 1 355 ? 6.458 7.891 -17.326 1.00 98.00 355 ARG A N 1
ATOM 2838 C CA . ARG A 1 355 ? 7.378 8.725 -18.123 1.00 98.00 355 ARG A CA 1
ATOM 2839 C C . ARG A 1 355 ? 6.771 9.110 -19.465 1.00 98.00 355 ARG A C 1
ATOM 2841 O O . ARG A 1 355 ? 6.801 10.284 -19.819 1.00 98.00 355 ARG A O 1
ATOM 2848 N N . ARG A 1 356 ? 6.143 8.170 -20.175 1.00 97.00 356 ARG A N 1
ATOM 2849 C CA . ARG A 1 356 ? 5.490 8.442 -21.463 1.00 97.00 356 ARG A CA 1
ATOM 2850 C C . ARG A 1 356 ? 4.396 9.498 -21.336 1.00 97.00 356 ARG A C 1
ATOM 2852 O O . ARG A 1 356 ? 4.313 10.373 -22.191 1.00 97.00 356 ARG A O 1
ATOM 2859 N N . LYS A 1 357 ? 3.583 9.436 -20.277 1.00 96.12 357 LYS A N 1
ATOM 2860 C CA . LYS A 1 357 ? 2.480 10.379 -20.045 1.00 96.12 357 LYS A CA 1
ATOM 2861 C C . LYS A 1 357 ? 2.965 11.819 -19.848 1.00 96.12 357 LYS A C 1
ATOM 2863 O O . LYS A 1 357 ? 2.317 12.732 -20.344 1.00 96.12 357 LYS A O 1
ATOM 2868 N N . VAL A 1 358 ? 4.069 12.018 -19.123 1.00 97.25 358 VAL A N 1
ATOM 2869 C CA . VAL A 1 358 ? 4.547 13.362 -18.741 1.00 97.25 358 VAL A CA 1
ATOM 2870 C C . VAL A 1 358 ? 5.637 13.899 -19.668 1.00 97.25 358 VAL A C 1
ATOM 2872 O O . VAL A 1 358 ? 5.637 15.082 -19.988 1.00 97.25 358 VAL A O 1
ATOM 2875 N N . LEU A 1 359 ? 6.559 13.047 -20.114 1.00 96.12 359 LEU A N 1
ATOM 2876 C CA . LEU A 1 359 ? 7.732 13.440 -20.902 1.00 96.12 359 LEU A CA 1
ATOM 2877 C C . LEU A 1 359 ? 7.552 13.198 -22.410 1.00 96.12 359 LEU A C 1
ATOM 2879 O O . LEU A 1 359 ? 8.302 13.742 -23.220 1.00 96.12 359 LEU A O 1
ATOM 2883 N N . GLY A 1 360 ? 6.575 12.375 -22.801 1.00 96.12 360 GLY A N 1
ATOM 2884 C CA . GLY A 1 360 ? 6.369 11.946 -24.183 1.00 96.12 360 GLY A CA 1
ATOM 2885 C C . GLY A 1 360 ? 7.295 10.803 -24.618 1.00 96.12 360 GLY A C 1
ATOM 2886 O O . GLY A 1 360 ? 8.240 10.422 -23.925 1.00 96.12 360 GLY A O 1
ATOM 2887 N N . GLU A 1 361 ? 7.017 10.229 -25.792 1.00 93.81 361 GLU A N 1
ATOM 2888 C CA . GLU A 1 361 ? 7.700 9.026 -26.303 1.00 93.81 361 GLU A CA 1
ATOM 2889 C C . GLU A 1 361 ? 9.162 9.253 -26.699 1.00 93.81 361 GLU A C 1
ATOM 2891 O O . GLU A 1 361 ? 9.979 8.343 -26.586 1.00 93.81 361 GLU A O 1
ATOM 2896 N N . LYS A 1 362 ? 9.505 10.467 -27.141 1.00 93.00 362 LYS A N 1
ATOM 2897 C CA . LYS A 1 362 ? 10.856 10.808 -27.615 1.00 93.00 362 LYS A CA 1
ATOM 2898 C C . LYS A 1 362 ? 11.823 11.188 -26.492 1.00 93.00 362 LYS A C 1
ATOM 2900 O O . LYS A 1 362 ? 13.001 11.401 -26.760 1.00 93.00 362 LYS A O 1
ATOM 2905 N N . HIS A 1 363 ? 11.357 11.300 -25.249 1.00 94.12 363 HIS A N 1
ATOM 2906 C CA . HIS A 1 363 ? 12.239 11.663 -24.148 1.00 94.12 363 HIS A CA 1
ATOM 2907 C C . HIS A 1 363 ? 13.215 10.514 -23.831 1.00 94.12 363 HIS A C 1
ATOM 2909 O O . HIS A 1 363 ? 12.758 9.373 -23.703 1.00 94.12 363 HIS A O 1
ATOM 2915 N N . PRO A 1 364 ? 14.525 10.774 -23.639 1.00 92.94 364 PRO A N 1
ATOM 2916 C CA . PRO A 1 364 ? 15.519 9.733 -23.361 1.00 92.94 364 PRO A CA 1
ATOM 2917 C C . PRO A 1 364 ? 15.130 8.792 -22.214 1.00 92.94 364 PRO A C 1
ATOM 2919 O O . PRO A 1 364 ? 15.250 7.577 -22.348 1.00 92.94 364 PRO A O 1
ATOM 2922 N N . ASP A 1 365 ? 14.565 9.325 -21.127 1.00 93.75 365 ASP A N 1
ATOM 2923 C CA . ASP A 1 365 ? 14.085 8.506 -20.004 1.00 93.75 365 ASP A CA 1
ATOM 2924 C C . ASP A 1 365 ? 12.906 7.592 -20.353 1.00 93.75 365 ASP A C 1
ATOM 2926 O O . ASP A 1 365 ? 12.843 6.465 -19.859 1.00 93.75 365 ASP A O 1
ATOM 2930 N N . THR A 1 366 ? 11.985 8.043 -21.210 1.00 96.19 366 THR A N 1
ATOM 2931 C CA . THR A 1 366 ? 10.881 7.205 -21.697 1.00 96.19 366 THR A CA 1
ATOM 2932 C C . THR A 1 366 ? 11.428 6.070 -22.553 1.00 96.19 366 THR A C 1
ATOM 2934 O O . THR A 1 366 ? 11.024 4.918 -22.388 1.00 96.19 366 THR A O 1
ATOM 2937 N N . ILE A 1 367 ? 12.387 6.379 -23.431 1.00 95.62 367 ILE A N 1
ATOM 2938 C CA . ILE A 1 367 ? 13.023 5.379 -24.290 1.00 95.62 367 ILE A CA 1
ATOM 2939 C C . ILE A 1 367 ? 13.844 4.383 -23.455 1.00 95.62 367 ILE A C 1
ATOM 2941 O O . ILE A 1 367 ? 13.839 3.186 -23.739 1.00 95.62 367 ILE A O 1
ATOM 2945 N N . ARG A 1 368 ? 14.502 4.851 -22.388 1.00 93.69 368 ARG A N 1
ATOM 2946 C CA . ARG A 1 368 ? 15.207 4.000 -21.423 1.00 93.69 368 ARG A CA 1
ATOM 2947 C C . ARG A 1 368 ? 14.263 3.024 -20.721 1.00 93.69 368 ARG A C 1
ATOM 2949 O O . ARG A 1 368 ? 14.548 1.835 -20.748 1.00 93.69 368 ARG A O 1
ATOM 2956 N N . SER A 1 369 ? 13.128 3.479 -20.186 1.00 94.94 369 SER A N 1
ATOM 2957 C CA . SER A 1 369 ? 12.153 2.572 -19.553 1.00 94.94 369 SER A CA 1
ATOM 2958 C C . SER A 1 369 ? 11.548 1.558 -20.523 1.00 94.94 369 SER A C 1
ATOM 2960 O O . SER A 1 369 ? 11.320 0.412 -20.151 1.00 94.94 369 SER A O 1
ATOM 2962 N N . MET A 1 370 ? 11.338 1.941 -21.784 1.00 96.38 370 MET A N 1
ATOM 2963 C CA . MET A 1 370 ? 10.924 0.994 -22.823 1.00 96.38 370 MET A CA 1
ATOM 2964 C C . MET A 1 370 ? 11.991 -0.075 -23.086 1.00 96.38 370 MET A C 1
ATOM 2966 O O . MET A 1 370 ? 11.660 -1.250 -23.221 1.00 96.38 370 MET A O 1
ATOM 2970 N N . ALA A 1 371 ? 13.268 0.311 -23.133 1.00 93.50 371 ALA A N 1
ATOM 2971 C CA . ALA A 1 371 ? 14.364 -0.643 -23.275 1.00 93.50 371 ALA A CA 1
ATOM 2972 C C . ALA A 1 371 ? 14.501 -1.563 -22.047 1.00 93.50 371 ALA A C 1
ATOM 2974 O O . ALA A 1 371 ? 14.799 -2.740 -22.214 1.00 93.50 371 ALA A O 1
ATOM 2975 N N . GLU A 1 372 ? 14.253 -1.060 -20.834 1.00 94.06 372 GLU A N 1
ATOM 2976 C CA . GLU A 1 372 ? 14.254 -1.861 -19.598 1.00 94.06 372 GLU A CA 1
ATOM 2977 C C . GLU A 1 372 ? 13.152 -2.926 -19.607 1.00 94.06 372 GLU A C 1
ATOM 2979 O O . GLU A 1 372 ? 13.442 -4.095 -19.347 1.00 94.06 372 GLU A O 1
ATOM 2984 N N . LEU A 1 373 ? 11.929 -2.550 -20.005 1.00 96.56 373 LEU A N 1
ATOM 2985 C CA . LEU A 1 373 ? 10.815 -3.487 -20.173 1.00 96.56 373 LEU A CA 1
ATOM 2986 C C . LEU A 1 373 ? 11.136 -4.570 -21.217 1.00 96.56 373 LEU A C 1
ATOM 2988 O O . LEU A 1 373 ? 10.865 -5.748 -20.998 1.00 96.56 373 LEU A O 1
ATOM 2992 N N . ALA A 1 374 ? 11.779 -4.191 -22.322 1.00 94.62 374 ALA A N 1
ATOM 2993 C CA . ALA A 1 374 ? 12.208 -5.132 -23.352 1.00 94.62 374 ALA A CA 1
ATOM 2994 C C . ALA A 1 374 ? 13.281 -6.113 -22.843 1.00 94.62 374 ALA A C 1
ATOM 2996 O O . ALA A 1 374 ? 13.211 -7.310 -23.121 1.00 94.62 374 ALA A O 1
ATOM 2997 N N . THR A 1 375 ? 14.230 -5.637 -22.029 1.00 93.50 375 THR A N 1
ATOM 2998 C CA . THR A 1 375 ? 15.190 -6.500 -21.325 1.00 93.50 375 THR A CA 1
ATOM 2999 C C . THR A 1 375 ? 14.483 -7.467 -20.374 1.00 93.50 375 THR A C 1
ATOM 3001 O O . THR A 1 375 ? 14.884 -8.625 -20.277 1.00 93.50 375 THR A O 1
ATOM 3004 N N . THR A 1 376 ? 13.416 -7.031 -19.701 1.00 95.06 376 THR A N 1
ATOM 3005 C CA . THR A 1 376 ? 12.601 -7.915 -18.860 1.00 95.06 376 THR A CA 1
ATOM 3006 C C . THR A 1 376 ? 11.916 -9.008 -19.681 1.00 95.06 376 THR A C 1
ATOM 3008 O O . THR A 1 376 ? 12.000 -10.171 -19.295 1.00 95.06 376 THR A O 1
ATOM 3011 N N . TYR A 1 377 ? 11.337 -8.693 -20.844 1.00 93.44 377 TYR A N 1
ATOM 3012 C CA . TYR A 1 377 ? 10.787 -9.711 -21.752 1.00 93.44 377 TYR A CA 1
ATOM 3013 C C . TYR A 1 377 ? 11.847 -10.698 -22.241 1.00 93.44 377 TYR A C 1
ATOM 3015 O O . TYR A 1 377 ? 11.634 -11.908 -22.179 1.00 93.44 377 TYR A O 1
ATOM 3023 N N . HIS A 1 378 ? 13.027 -10.207 -22.622 1.00 90.75 378 HIS A N 1
ATOM 3024 C CA . HIS A 1 378 ? 14.137 -11.071 -23.017 1.00 90.75 378 HIS A CA 1
ATOM 3025 C C . HIS A 1 378 ? 14.524 -12.049 -21.897 1.00 90.75 378 HIS A C 1
ATOM 3027 O O . HIS A 1 378 ? 14.665 -13.245 -22.139 1.00 90.75 378 HIS A O 1
ATOM 3033 N N . ALA A 1 379 ? 14.645 -11.565 -20.656 1.00 90.81 379 ALA A N 1
ATOM 3034 C CA . ALA A 1 379 ? 14.981 -12.400 -19.502 1.00 90.81 379 ALA A CA 1
ATOM 3035 C C . ALA A 1 379 ? 13.884 -13.424 -19.142 1.00 90.81 379 ALA A C 1
ATOM 3037 O O . ALA A 1 379 ? 14.170 -14.431 -18.496 1.00 90.81 379 ALA A O 1
ATOM 3038 N N . GLN A 1 380 ? 12.642 -13.190 -19.573 1.00 90.44 380 GLN A N 1
ATOM 3039 C CA . GLN A 1 380 ? 11.532 -14.138 -19.456 1.00 90.44 380 GLN A CA 1
ATOM 3040 C C . GLN A 1 380 ? 11.444 -15.131 -20.634 1.00 90.44 380 GLN A C 1
ATOM 3042 O O . GLN A 1 380 ? 10.555 -15.978 -20.631 1.00 90.44 380 GLN A O 1
ATOM 3047 N N . GLY A 1 381 ? 12.326 -15.042 -21.640 1.00 89.50 381 GLY A N 1
ATOM 3048 C CA . GLY A 1 381 ? 12.267 -15.864 -22.859 1.00 89.50 381 GLY A CA 1
ATOM 3049 C C . GLY A 1 381 ? 11.239 -15.388 -23.894 1.00 89.50 381 GLY A C 1
ATOM 3050 O O . GLY A 1 381 ? 10.990 -16.070 -24.884 1.00 89.50 381 GLY A O 1
ATOM 3051 N N . ARG A 1 382 ? 10.649 -14.206 -23.691 1.00 90.44 382 ARG A N 1
ATOM 3052 C CA . ARG A 1 382 ? 9.661 -13.572 -24.576 1.00 90.44 382 ARG A CA 1
ATOM 3053 C C . ARG A 1 382 ? 10.374 -12.742 -25.643 1.00 90.44 382 ARG A C 1
ATOM 3055 O O . ARG A 1 382 ? 10.401 -11.509 -25.610 1.00 90.44 382 ARG A O 1
ATOM 3062 N N . TYR A 1 383 ? 11.081 -13.445 -26.528 1.00 89.56 383 TYR A N 1
ATOM 3063 C CA . TYR A 1 383 ? 12.026 -12.841 -27.470 1.00 89.56 383 TYR A CA 1
ATOM 3064 C C . TYR A 1 383 ? 11.355 -11.971 -28.536 1.00 89.56 383 TYR A C 1
ATOM 3066 O O . TYR A 1 383 ? 11.931 -10.953 -28.920 1.00 89.56 383 TYR A O 1
ATOM 3074 N N . ASP A 1 384 ? 10.148 -12.324 -28.981 1.00 88.06 384 ASP A N 1
ATOM 3075 C CA . ASP A 1 384 ? 9.416 -11.553 -29.988 1.00 88.06 384 ASP A CA 1
ATOM 3076 C C . ASP A 1 384 ? 8.967 -10.192 -29.436 1.00 88.06 384 ASP A C 1
ATOM 3078 O O . ASP A 1 384 ? 9.224 -9.156 -30.060 1.00 88.06 384 ASP A O 1
ATOM 3082 N N . GLU A 1 385 ? 8.385 -10.151 -28.231 1.00 91.00 385 GLU A N 1
ATOM 3083 C CA . GLU A 1 385 ? 8.023 -8.885 -27.583 1.00 91.00 385 GLU A CA 1
ATOM 3084 C C . GLU A 1 385 ? 9.260 -8.041 -27.254 1.00 91.00 385 GLU A C 1
ATOM 3086 O O . GLU A 1 385 ? 9.268 -6.824 -27.475 1.00 91.00 385 GLU A O 1
ATOM 3091 N N . ALA A 1 386 ? 10.337 -8.678 -26.779 1.00 92.19 386 ALA A N 1
ATOM 3092 C CA . ALA A 1 386 ? 11.609 -8.002 -26.539 1.00 92.19 386 ALA A CA 1
ATOM 3093 C C . ALA A 1 386 ? 12.167 -7.371 -27.825 1.00 92.19 386 ALA A C 1
ATOM 3095 O O . ALA A 1 386 ? 12.604 -6.215 -27.813 1.00 92.19 386 ALA A O 1
ATOM 3096 N N . LEU A 1 387 ? 12.126 -8.104 -28.943 1.00 90.56 387 LEU A N 1
ATOM 3097 C CA . LEU A 1 387 ? 12.605 -7.640 -30.241 1.00 90.56 387 LEU A CA 1
ATOM 3098 C C . LEU A 1 387 ? 11.828 -6.405 -30.706 1.00 90.56 387 LEU A C 1
ATOM 3100 O O . LEU A 1 387 ? 12.444 -5.410 -31.098 1.00 90.56 387 LEU A O 1
ATOM 3104 N N . GLN A 1 388 ? 10.496 -6.444 -30.640 1.00 93.75 388 GLN A N 1
ATOM 3105 C CA . GLN A 1 388 ? 9.638 -5.336 -31.068 1.00 93.75 388 GLN A CA 1
ATOM 3106 C C . GLN A 1 388 ? 9.886 -4.059 -30.251 1.00 93.75 388 GLN A C 1
ATOM 3108 O O . GLN A 1 388 ? 10.079 -2.976 -30.823 1.00 93.75 388 GLN A O 1
ATOM 3113 N N . LEU A 1 389 ? 9.939 -4.165 -28.918 1.00 93.94 389 LEU A N 1
ATOM 3114 C CA . LEU A 1 389 ? 10.188 -3.000 -28.065 1.00 93.94 389 LEU A CA 1
ATOM 3115 C C . LEU A 1 389 ? 11.607 -2.445 -28.261 1.00 93.94 389 LEU A C 1
ATOM 3117 O O . LEU A 1 389 ? 11.773 -1.228 -28.367 1.00 93.94 389 LEU A O 1
ATOM 3121 N N . HIS A 1 390 ? 12.634 -3.297 -28.362 1.00 91.81 390 HIS A N 1
ATOM 3122 C CA . HIS A 1 390 ? 14.003 -2.825 -28.587 1.00 91.81 390 HIS A CA 1
ATOM 3123 C C . HIS A 1 390 ? 14.194 -2.183 -29.969 1.00 91.81 390 HIS A C 1
ATOM 3125 O O . HIS A 1 390 ? 14.936 -1.205 -30.076 1.00 91.81 390 HIS A O 1
ATOM 3131 N N . GLN A 1 391 ? 13.515 -2.666 -31.016 1.00 93.00 391 GLN A N 1
ATOM 3132 C CA . GLN A 1 391 ? 13.529 -2.018 -32.335 1.00 93.00 391 GLN A CA 1
ATOM 3133 C C . GLN A 1 391 ? 12.915 -0.619 -32.273 1.00 93.00 391 GLN A C 1
ATOM 3135 O O . GLN A 1 391 ? 13.493 0.336 -32.799 1.00 93.00 391 GLN A O 1
ATOM 3140 N N . THR A 1 392 ? 11.789 -0.486 -31.569 1.00 93.75 392 THR A N 1
ATOM 3141 C CA . THR A 1 392 ? 11.129 0.805 -31.342 1.00 93.75 392 THR A CA 1
ATOM 3142 C C . THR A 1 392 ? 12.046 1.758 -30.569 1.00 93.75 392 THR A C 1
ATOM 3144 O O . THR A 1 392 ? 12.274 2.892 -30.998 1.00 93.75 392 THR A O 1
ATOM 3147 N N . ALA A 1 393 ? 12.662 1.287 -29.479 1.00 92.75 393 ALA A N 1
ATOM 3148 C CA . ALA A 1 393 ? 13.617 2.068 -28.697 1.00 92.75 393 ALA A CA 1
ATOM 3149 C C . ALA A 1 393 ? 14.847 2.496 -29.517 1.00 92.75 393 ALA A C 1
ATOM 3151 O O . ALA A 1 393 ? 15.255 3.655 -29.433 1.00 92.75 393 ALA A O 1
ATOM 3152 N N . LEU A 1 394 ? 15.420 1.609 -30.340 1.00 91.31 394 LEU A N 1
ATOM 3153 C CA . LEU A 1 394 ? 16.551 1.944 -31.210 1.00 91.31 394 LEU A CA 1
ATOM 3154 C C . LEU A 1 394 ? 16.172 3.010 -32.246 1.00 91.31 394 LEU A C 1
ATOM 3156 O O . LEU A 1 394 ? 16.926 3.963 -32.437 1.00 91.31 394 LEU A O 1
ATOM 3160 N N . GLY A 1 395 ? 15.012 2.878 -32.895 1.00 91.38 395 GLY A N 1
ATOM 3161 C CA . GLY A 1 395 ? 14.528 3.868 -33.859 1.00 91.38 395 GLY A CA 1
ATOM 3162 C C . GLY A 1 395 ? 14.409 5.265 -33.244 1.00 91.38 395 GLY A C 1
ATOM 3163 O O . GLY A 1 395 ? 14.881 6.248 -33.820 1.00 91.38 395 GLY A O 1
ATOM 3164 N N . LEU A 1 396 ? 13.863 5.349 -32.028 1.00 91.56 396 LEU A N 1
ATOM 3165 C CA . LEU A 1 396 ? 13.755 6.607 -31.288 1.00 91.56 396 LEU A CA 1
ATOM 3166 C C . LEU A 1 396 ? 15.123 7.140 -30.839 1.00 91.56 396 LEU A C 1
ATOM 3168 O O . LEU A 1 396 ? 15.387 8.331 -30.998 1.00 91.56 396 LEU A O 1
ATOM 3172 N N . ARG A 1 397 ? 16.023 6.279 -30.343 1.00 91.06 397 ARG A N 1
ATOM 3173 C CA . ARG A 1 397 ? 17.389 6.673 -29.947 1.00 91.06 397 ARG A CA 1
ATOM 3174 C C . ARG A 1 397 ? 18.197 7.204 -31.124 1.00 91.06 397 ARG A C 1
ATOM 3176 O O . ARG A 1 397 ? 18.847 8.230 -30.976 1.00 91.06 397 ARG A O 1
ATOM 3183 N N . ARG A 1 398 ? 18.094 6.598 -32.308 1.00 89.25 398 ARG A N 1
ATOM 3184 C CA . ARG A 1 398 ? 18.734 7.123 -33.528 1.00 89.25 398 ARG A CA 1
ATOM 3185 C C . ARG A 1 398 ? 18.251 8.524 -33.885 1.00 89.25 398 ARG A C 1
ATOM 3187 O O . ARG A 1 398 ? 19.054 9.364 -34.274 1.00 89.25 398 ARG A O 1
ATOM 3194 N N . HIS A 1 399 ? 16.954 8.779 -33.726 1.00 87.56 399 HIS A N 1
ATOM 3195 C CA . HIS A 1 399 ? 16.367 10.082 -34.022 1.00 87.56 399 HIS A CA 1
ATOM 3196 C C . HIS A 1 399 ? 16.732 11.160 -32.986 1.00 87.56 399 HIS A C 1
ATOM 3198 O O . HIS A 1 399 ? 16.872 12.321 -33.356 1.00 87.56 399 HIS A O 1
ATOM 3204 N N . VAL A 1 400 ? 16.872 10.792 -31.707 1.00 88.50 400 VAL A N 1
ATOM 3205 C CA . VAL A 1 400 ? 17.041 11.743 -30.590 1.00 88.50 400 VAL A CA 1
ATOM 3206 C C . VAL A 1 400 ? 18.498 11.894 -30.140 1.00 88.50 400 VAL A C 1
ATOM 3208 O O . VAL A 1 400 ? 18.937 13.004 -29.865 1.00 88.50 400 VAL A O 1
ATOM 3211 N N . LEU A 1 401 ? 19.241 10.790 -30.044 1.00 81.50 401 LEU A N 1
ATOM 3212 C CA . LEU A 1 401 ? 20.576 10.715 -29.436 1.00 81.50 401 LEU A CA 1
ATOM 3213 C C . LEU A 1 401 ? 21.708 10.521 -30.458 1.00 81.50 401 LEU A C 1
ATOM 3215 O O . LEU A 1 401 ? 22.870 10.688 -30.100 1.00 81.50 401 LEU A O 1
ATOM 3219 N N . VAL A 1 402 ? 21.386 10.229 -31.726 1.00 82.31 402 VAL A N 1
ATOM 3220 C CA . VAL A 1 402 ? 22.348 9.925 -32.808 1.00 82.31 402 VAL A CA 1
ATOM 3221 C C . VAL A 1 402 ? 23.044 8.557 -32.609 1.00 82.31 402 VAL A C 1
ATOM 3223 O O . VAL A 1 402 ? 22.959 7.928 -31.552 1.00 82.31 402 VAL A O 1
ATOM 3226 N N . GLU A 1 403 ? 23.684 8.035 -33.661 1.00 76.75 403 GLU A N 1
ATOM 3227 C CA . GLU A 1 403 ? 24.207 6.656 -33.745 1.00 76.75 403 GLU A CA 1
ATOM 3228 C C . GLU A 1 403 ? 25.281 6.329 -32.687 1.00 76.75 403 GLU A C 1
ATOM 3230 O O . GLU A 1 403 ? 25.286 5.235 -32.129 1.00 76.75 403 GLU A O 1
ATOM 3235 N N . ASN A 1 404 ? 26.157 7.289 -32.369 1.00 79.94 404 ASN A N 1
ATOM 3236 C CA . ASN A 1 404 ? 27.320 7.076 -31.493 1.00 79.94 404 ASN A CA 1
ATOM 3237 C C . ASN A 1 404 ? 27.011 7.223 -29.995 1.00 79.94 404 ASN A C 1
ATOM 3239 O O . ASN A 1 404 ? 27.914 7.105 -29.166 1.00 79.94 404 ASN A O 1
ATOM 3243 N N . HIS A 1 405 ? 25.763 7.516 -29.621 1.00 82.69 405 HIS A N 1
ATOM 3244 C CA . HIS A 1 405 ? 25.406 7.626 -28.212 1.00 82.69 405 HIS A CA 1
ATOM 3245 C C . HIS A 1 405 ? 25.485 6.249 -27.527 1.00 82.69 405 HIS A C 1
ATOM 3247 O O . HIS A 1 405 ? 24.995 5.271 -28.103 1.00 82.69 405 HIS A O 1
ATOM 3253 N N . PRO A 1 406 ? 26.028 6.147 -26.296 1.00 83.75 406 PRO A N 1
ATOM 3254 C CA . PRO A 1 406 ? 26.140 4.882 -25.564 1.00 83.75 406 PRO A CA 1
ATOM 3255 C C . PRO A 1 406 ? 24.837 4.078 -25.528 1.00 83.75 406 PRO A C 1
ATOM 3257 O O . PRO A 1 406 ? 24.833 2.894 -25.847 1.00 83.75 406 PRO A O 1
ATOM 3260 N N . ASP A 1 407 ? 23.708 4.734 -25.257 1.00 80.19 407 ASP A N 1
ATOM 3261 C CA . ASP A 1 407 ? 22.397 4.074 -25.251 1.00 80.19 407 ASP A CA 1
ATOM 3262 C C . ASP A 1 407 ? 21.973 3.518 -26.623 1.00 80.19 407 ASP A C 1
ATOM 3264 O O . ASP A 1 407 ? 21.305 2.479 -26.698 1.00 80.19 407 ASP A O 1
ATOM 3268 N N . THR A 1 408 ? 22.331 4.196 -27.720 1.00 80.38 408 THR A N 1
ATOM 3269 C CA . THR A 1 408 ? 22.055 3.725 -29.085 1.00 80.38 408 THR A CA 1
ATOM 3270 C C . THR A 1 408 ? 22.881 2.472 -29.366 1.00 80.38 408 THR A C 1
ATOM 3272 O O . THR A 1 408 ? 22.319 1.448 -29.754 1.00 80.38 408 THR A O 1
ATOM 3275 N N . MET A 1 409 ? 24.182 2.506 -29.059 1.00 84.50 409 MET A N 1
ATOM 3276 C CA . MET A 1 409 ? 25.084 1.356 -29.205 1.00 84.50 409 MET A CA 1
ATOM 3277 C C . MET A 1 409 ? 24.649 0.166 -28.340 1.00 84.50 409 MET A C 1
ATOM 3279 O O . MET A 1 409 ? 24.594 -0.965 -28.822 1.00 84.50 409 MET A O 1
ATOM 3283 N N . GLN A 1 410 ? 24.246 0.421 -27.093 1.00 84.31 410 GLN A N 1
ATOM 3284 C CA . GLN A 1 410 ? 23.733 -0.606 -26.189 1.00 84.31 410 GLN A CA 1
ATOM 3285 C C . GLN A 1 410 ? 22.476 -1.280 -26.758 1.00 84.31 410 GLN A C 1
ATOM 3287 O O . GLN A 1 410 ? 22.325 -2.496 -26.670 1.00 84.31 410 GLN A O 1
ATOM 3292 N N . SER A 1 411 ? 21.583 -0.511 -27.392 1.00 82.56 411 SER A N 1
ATOM 3293 C CA . SER A 1 411 ? 20.378 -1.058 -28.040 1.00 82.56 411 SER A CA 1
ATOM 3294 C C . SER A 1 411 ? 20.717 -1.980 -29.209 1.00 82.56 411 SER A C 1
ATOM 3296 O O . SER A 1 411 ? 20.064 -3.005 -29.387 1.00 82.56 411 SER A O 1
ATOM 3298 N N . VAL A 1 412 ? 21.735 -1.629 -30.001 1.00 85.38 412 VAL A N 1
ATOM 3299 C CA . VAL A 1 412 ? 22.212 -2.464 -31.114 1.00 85.38 412 VAL A CA 1
ATOM 3300 C C . VAL A 1 412 ? 22.771 -3.787 -30.591 1.00 85.38 412 VAL A C 1
ATOM 3302 O O . VAL A 1 412 ? 22.421 -4.839 -31.124 1.00 85.38 412 VAL A O 1
ATOM 3305 N N . ALA A 1 413 ? 23.571 -3.750 -29.522 1.00 84.62 413 ALA A N 1
ATOM 3306 C CA . ALA A 1 413 ? 24.105 -4.954 -28.887 1.00 84.62 413 ALA A CA 1
ATOM 3307 C C . ALA A 1 413 ? 22.988 -5.871 -28.350 1.00 84.62 413 ALA A C 1
ATOM 3309 O O . ALA A 1 413 ? 23.000 -7.073 -28.614 1.00 84.62 413 ALA A O 1
ATOM 3310 N N . TYR A 1 414 ? 21.976 -5.309 -27.675 1.00 84.12 414 TYR A N 1
ATOM 3311 C CA . TYR A 1 414 ? 20.821 -6.084 -27.204 1.00 84.12 414 TYR A CA 1
ATOM 3312 C C . TYR A 1 414 ? 20.029 -6.720 -28.355 1.00 84.12 414 TYR A C 1
ATOM 3314 O O . TYR A 1 414 ? 19.659 -7.888 -28.273 1.00 84.12 414 TYR A O 1
ATOM 3322 N N . LEU A 1 415 ? 19.810 -5.995 -29.456 1.00 86.00 415 LEU A N 1
ATOM 3323 C CA . LEU A 1 415 ? 19.120 -6.541 -30.629 1.00 86.00 415 LEU A CA 1
ATOM 3324 C C . LEU A 1 415 ? 19.890 -7.679 -31.307 1.00 86.00 415 LEU A C 1
ATOM 3326 O O . LEU A 1 415 ? 19.259 -8.598 -31.828 1.00 86.00 415 LEU A O 1
ATOM 3330 N N . ALA A 1 416 ? 21.224 -7.629 -31.319 1.00 86.00 416 ALA A N 1
ATOM 3331 C CA . ALA A 1 416 ? 22.043 -8.726 -31.828 1.00 86.00 416 ALA A CA 1
ATOM 3332 C C . ALA A 1 416 ? 21.858 -9.994 -30.979 1.00 86.00 416 ALA A C 1
ATOM 3334 O O . ALA A 1 416 ? 21.570 -11.050 -31.536 1.00 86.00 416 ALA A O 1
ATOM 3335 N N . SER A 1 417 ? 21.907 -9.856 -29.649 1.00 82.69 417 SER A N 1
ATOM 3336 C CA . SER A 1 417 ? 21.672 -10.952 -28.696 1.00 82.69 417 SER A CA 1
ATOM 3337 C C . SER A 1 417 ? 20.288 -11.599 -28.865 1.00 82.69 417 SER A C 1
ATOM 3339 O O . SER A 1 417 ? 20.182 -12.816 -29.001 1.00 82.69 417 SER A O 1
ATOM 3341 N N . ILE A 1 418 ? 19.222 -10.795 -28.973 1.00 82.50 418 ILE A N 1
ATOM 3342 C CA . ILE A 1 418 ? 17.853 -11.312 -29.168 1.00 82.50 418 ILE A CA 1
ATOM 3343 C C . ILE A 1 418 ? 17.733 -12.095 -30.481 1.00 82.50 418 ILE A C 1
ATOM 3345 O O . ILE A 1 418 ? 17.102 -13.148 -30.529 1.00 82.50 418 ILE A O 1
ATOM 3349 N N . ARG A 1 419 ? 18.337 -11.590 -31.564 1.00 85.19 419 ARG A N 1
ATOM 3350 C CA . ARG A 1 419 ? 18.313 -12.262 -32.871 1.00 85.19 419 ARG A CA 1
ATOM 3351 C C . ARG A 1 419 ? 19.083 -13.574 -32.854 1.00 85.19 419 ARG A C 1
ATOM 3353 O O . ARG A 1 419 ? 18.631 -14.526 -33.478 1.00 85.19 419 ARG A O 1
ATOM 3360 N N . GLU A 1 420 ? 20.211 -13.625 -32.156 1.00 84.81 420 GLU A N 1
ATOM 3361 C CA . GLU A 1 420 ? 20.966 -14.862 -31.969 1.00 84.81 420 GLU A CA 1
ATOM 3362 C C . GLU A 1 420 ? 20.138 -15.898 -31.195 1.00 84.81 420 GLU A C 1
ATOM 3364 O O . GLU A 1 420 ? 20.009 -17.033 -31.650 1.00 84.81 420 GLU A O 1
ATOM 3369 N N . ALA A 1 421 ? 19.479 -15.498 -30.102 1.00 81.06 421 ALA A N 1
ATOM 3370 C CA . ALA A 1 421 ? 18.583 -16.379 -29.351 1.00 81.06 421 ALA A CA 1
ATOM 3371 C C . ALA A 1 421 ? 17.427 -16.917 -30.221 1.00 81.06 421 ALA A C 1
ATOM 3373 O O . ALA A 1 421 ? 17.154 -18.119 -30.226 1.00 81.06 421 ALA A O 1
ATOM 3374 N N . LEU A 1 422 ? 16.802 -16.054 -31.032 1.00 82.38 422 LEU A N 1
ATOM 3375 C CA . LEU A 1 422 ? 15.762 -16.445 -31.995 1.00 82.38 422 LEU A CA 1
ATOM 3376 C C . LEU A 1 422 ? 16.268 -17.400 -33.085 1.00 82.38 422 LEU A C 1
ATOM 3378 O O . LEU A 1 422 ? 15.516 -18.257 -33.539 1.00 82.38 422 LEU A O 1
ATOM 3382 N N . GLN A 1 423 ? 17.530 -17.284 -33.501 1.00 82.12 423 GLN A N 1
ATOM 3383 C CA . GLN A 1 423 ? 18.147 -18.192 -34.475 1.00 82.12 423 GLN A CA 1
ATOM 3384 C C . GLN A 1 423 ? 18.517 -19.556 -33.882 1.00 82.12 423 GLN A C 1
ATOM 3386 O O . GLN A 1 423 ? 18.620 -20.524 -34.632 1.00 82.12 423 GLN A O 1
ATOM 3391 N N . GLN A 1 424 ? 18.715 -19.648 -32.564 1.00 75.62 424 GLN A N 1
ATOM 3392 C CA . GLN A 1 424 ? 19.031 -20.901 -31.869 1.00 75.62 424 GLN A CA 1
ATOM 3393 C C . GLN A 1 424 ? 17.773 -21.703 -31.484 1.00 75.62 424 GLN A C 1
ATOM 3395 O O . GLN A 1 424 ? 17.834 -22.931 -31.398 1.00 75.62 424 GLN A O 1
ATOM 3400 N N . LEU A 1 425 ? 16.613 -21.055 -31.335 1.00 63.06 425 LEU A N 1
ATOM 3401 C CA . LEU A 1 425 ? 15.330 -21.708 -31.025 1.00 63.06 425 LEU A CA 1
ATOM 3402 C C . LEU A 1 425 ? 14.890 -22.833 -31.999 1.00 63.06 425 LEU A C 1
ATOM 3404 O O . LEU A 1 425 ? 14.391 -23.848 -31.515 1.00 63.06 425 LEU A O 1
ATOM 3408 N N . PRO A 1 426 ? 15.115 -22.759 -33.329 1.00 56.38 426 PRO A N 1
ATOM 3409 C CA . PRO A 1 426 ? 14.789 -23.841 -34.266 1.00 56.38 426 PRO A CA 1
ATOM 3410 C C . PRO A 1 426 ? 15.615 -25.128 -34.095 1.00 56.38 426 PRO A C 1
ATOM 3412 O O . PRO A 1 426 ? 15.333 -26.110 -34.773 1.00 56.38 426 PRO A O 1
ATOM 3415 N N . SER A 1 427 ? 16.651 -25.134 -33.248 1.00 47.34 427 SER A N 1
ATOM 3416 C CA . SER A 1 427 ? 17.572 -26.273 -33.083 1.00 47.34 427 SER A CA 1
ATOM 3417 C C . SER A 1 427 ? 17.309 -27.143 -31.842 1.00 47.34 427 SER A C 1
ATOM 3419 O O . SER A 1 427 ? 18.080 -28.061 -31.572 1.00 47.34 427 SER A O 1
ATOM 3421 N N . LEU A 1 428 ? 16.225 -26.875 -31.100 1.00 47.91 428 LEU A N 1
ATOM 3422 C CA . LEU A 1 428 ? 15.883 -27.536 -29.828 1.00 47.91 428 LEU A CA 1
ATOM 3423 C C . LEU A 1 428 ? 14.479 -28.184 -29.799 1.00 47.91 428 LEU A C 1
ATOM 3425 O O . LEU A 1 428 ? 13.981 -28.482 -28.713 1.00 47.91 428 LEU A O 1
ATOM 3429 N N . VAL A 1 429 ? 13.853 -28.414 -30.961 1.00 37.34 429 VAL A N 1
ATOM 3430 C CA . VAL A 1 429 ? 12.571 -29.144 -31.094 1.00 37.34 429 VAL A CA 1
ATOM 3431 C C . VAL A 1 429 ? 12.804 -30.572 -31.565 1.00 37.34 429 VAL A C 1
ATOM 3433 O O . VAL A 1 429 ? 13.538 -30.739 -32.567 1.00 37.34 429 VAL A O 1
#

Foldseek 3Di:
DEAEAPAPCVLCVPPDPDDPVVNVRHCVVVPDDDPPDDYHYDYLDPSCDVPVHDPVRDDDDAADDLVVLQVLLCVLLVHDPDDDRDPLSSVLCVLLVNHNLLSNLLSLVCNVVVHDNVVSVVQLVVCVVVCVVPQDDPPCVSDDSPDDCSLLSSLVVLLVVLVVVDVLLNLLLLLCLQFPQWQAFLQLSLVSQQVVQVVDPPDPDRDDPVNSVVSVVSCVSSVQWDWDQDPVRGTGIGGDNVSSVSSLVVQVVVVVVPVVVDVPDDDPCVVCRHSLNSLQSSLVSLLVQQDAADPVCLVSNVSSLRRLQSSLVCCVVNVNLQSSLVSLVSSLVSCVVVLVLVVNQVSLVSSLVSCCVPVNCLDLSNLVSLLSNLVSCVSVVVLVSSLVSLVSSLVSCCVRVNCPDPSNVVSVVVNVVSVVSVVCVVVPD